Protein AF-0000000083134466 (afdb_homodimer)

Organism: Piscirickettsia salmonis (NCBI:txid1238)

Secondary structure (DSSP, 8-state):
-EEEE--S-SSSSHHHHHHHHHHHHHHTT--EEEEE--TT-HHHHHHHHHHH-TTSPP-EEEE--S--HHHHHHHHTT-SEEEEE--SS--HHHHHHHHH-SEEEEEE-SSHHHHTTHHHHHHHHHHHTTT-TT-EEEEEE-SB-SSSS-HHHHHHHHHHHHHHHTTSSTT-EE-S---B--HHHHHHHHTT--GGGSS-HHHHHHHHHHHHHHHHHHHHHHHHHHHHHHHH-/-EEEE--S-SSSSHHHHHHHHHHHHHHTT--EEEEE--TT-HHHHHHHHHHH-TTSPP-EEEE--S--HHHHHHHHTT-SEEEEE--SS--HHHHHHHHH-SEEEEEE-SSHHHHTTHHHHHHHHHHHTTT-TT-EEEEEE-SB-SSSS-HHHHHHHHHHHHHHHTTSSTT-EE-S---B--HHHHHHHHTT--GGGSS-HHHHHHHHHHHHHHHHHHHHHHHHHHHHHHHH-

Sequence (466 aa):
MIIVYGGRKGGVGKSSGAINFAAGLQEQGKDVLLFDADRTENSSSWNHIRNENKTLKRVNSVQGYGNILTQLADLSERYDDIVIDTAGKDSQEFRYALAVADIALIPFRCSMFDLKTLPQVSDIISTMRPTNPKLQCFCYISMATTNPIMKEVFQTSQRVEKLKRDGLIDELTFLDSIISDRVAFRNVLFEGKSIYENDDKKAIQEIEDIIHEILNLHRTALDKQGSQHAQEAMIIVYGGRKGGVGKSSGAINFAAGLQEQGKDVLLFDADRTENSSSWNHIRNENKTLKRVNSVQGYGNILTQLADLSERYDDIVIDTAGKDSQEFRYALAVADIALIPFRCSMFDLKTLPQVSDIISTMRPTNPKLQCFCYISMATTNPIMKEVFQTSQRVEKLKRDGLIDELTFLDSIISDRVAFRNVLFEGKSIYENDDKKAIQEIEDIIHEILNLHRTALDKQGSQHAQEA

Radius of gyration: 22.99 Å; Cα contacts (8 Å, |Δi|>4): 825; chains: 2; bounding box: 53×82×52 Å

pLDDT: mean 92.07, std 9.11, range [49.56, 98.69]

Structure (mmCIF, N/CA/C/O backbone):
data_AF-0000000083134466-model_v1
#
loop_
_entity.id
_entity.type
_entity.pdbx_description
1 polymer 'Cobyrinic acid ac-diamide synthase'
#
loop_
_atom_site.group_PDB
_atom_site.id
_atom_site.type_symbol
_atom_site.label_atom_id
_atom_site.label_alt_id
_atom_site.label_comp_id
_atom_site.label_asym_id
_atom_site.label_entity_id
_atom_site.label_seq_id
_atom_site.pdbx_PDB_ins_code
_atom_site.Cartn_x
_atom_site.Cartn_y
_atom_site.Cartn_z
_atom_site.occupancy
_atom_site.B_iso_or_equiv
_atom_site.auth_seq_id
_atom_site.auth_comp_id
_atom_site.auth_asym_id
_atom_site.auth_atom_id
_atom_site.pdbx_PDB_model_num
ATOM 1 N N . MET A 1 1 ? 3.48 -22.938 -16.406 1 95.31 1 MET A N 1
ATOM 2 C CA . MET A 1 1 ? 2.32 -22.219 -15.898 1 95.31 1 MET A CA 1
ATOM 3 C C . MET A 1 1 ? 2.613 -20.719 -15.789 1 95.31 1 MET A C 1
ATOM 5 O O . MET A 1 1 ? 3.752 -20.328 -15.539 1 95.31 1 MET A O 1
ATOM 9 N N . ILE A 1 2 ? 1.64 -19.859 -16.062 1 98 2 ILE A N 1
ATOM 10 C CA . ILE A 1 2 ? 1.765 -18.422 -15.93 1 98 2 ILE A CA 1
ATOM 11 C C . ILE A 1 2 ? 0.916 -17.922 -14.758 1 98 2 ILE A C 1
ATOM 13 O O . ILE A 1 2 ? -0.301 -18.125 -14.742 1 98 2 ILE A O 1
ATOM 17 N N . ILE A 1 3 ? 1.591 -17.266 -13.773 1 98.38 3 ILE A N 1
ATOM 18 C CA . ILE A 1 3 ? 0.95 -16.75 -12.57 1 98.38 3 ILE A CA 1
ATOM 19 C C . ILE A 1 3 ? 1.098 -15.234 -12.523 1 98.38 3 ILE A C 1
ATOM 21 O O . ILE A 1 3 ? 2.203 -14.703 -12.664 1 98.38 3 ILE A O 1
ATOM 25 N N . VAL A 1 4 ? 0.009 -14.539 -12.359 1 98.38 4 VAL A N 1
ATOM 26 C CA . VAL A 1 4 ? 0.097 -13.086 -12.273 1 98.38 4 VAL A CA 1
ATOM 27 C C . VAL A 1 4 ? -0.307 -12.625 -10.883 1 98.38 4 VAL A C 1
ATOM 29 O O . VAL A 1 4 ? -1.346 -13.031 -10.359 1 98.38 4 VAL A O 1
ATOM 32 N N . TYR A 1 5 ? 0.602 -11.875 -10.203 1 98.31 5 TYR A N 1
ATOM 33 C CA . TYR A 1 5 ? 0.251 -11.117 -9.008 1 98.31 5 TYR A CA 1
ATOM 34 C C . TYR A 1 5 ? -0.357 -9.766 -9.375 1 98.31 5 TYR A C 1
ATOM 36 O O . TYR A 1 5 ? 0.291 -8.945 -10.023 1 98.31 5 TYR A O 1
ATOM 44 N N . GLY A 1 6 ? -1.567 -9.594 -8.984 1 96.56 6 GLY A N 1
ATOM 45 C CA . GLY A 1 6 ? -2.227 -8.352 -9.344 1 96.56 6 GLY A CA 1
ATOM 46 C C . GLY A 1 6 ? -3.256 -7.902 -8.328 1 96.56 6 GLY A C 1
ATOM 47 O O . GLY A 1 6 ? -3.275 -8.398 -7.199 1 96.56 6 GLY A O 1
ATOM 48 N N . GLY A 1 7 ? -4.016 -6.832 -8.742 1 93.94 7 GLY A N 1
ATOM 49 C CA . GLY A 1 7 ? -5.043 -6.23 -7.906 1 93.94 7 GLY A CA 1
ATOM 50 C C . GLY A 1 7 ? -5.242 -4.75 -8.18 1 93.94 7 GLY A C 1
ATOM 51 O O . GLY A 1 7 ? -4.723 -4.219 -9.164 1 93.94 7 GLY A O 1
ATOM 52 N N . ARG A 1 8 ? -6.074 -4.156 -7.344 1 89.81 8 ARG A N 1
ATOM 53 C CA . ARG A 1 8 ? -6.438 -2.762 -7.562 1 89.81 8 ARG A CA 1
ATOM 54 C C . ARG A 1 8 ? -5.863 -1.868 -6.469 1 89.81 8 ARG A C 1
ATOM 56 O O . ARG A 1 8 ? -6.164 -0.673 -6.414 1 89.81 8 ARG A O 1
ATOM 63 N N . LYS A 1 9 ? -5.082 -2.449 -5.625 1 87.12 9 LYS A N 1
ATOM 64 C CA . LYS A 1 9 ? -4.531 -1.672 -4.52 1 87.12 9 LYS A CA 1
ATOM 65 C C . LYS A 1 9 ? -3.025 -1.881 -4.395 1 87.12 9 LYS A C 1
ATOM 67 O O . LYS A 1 9 ? -2.535 -3 -4.547 1 87.12 9 LYS A O 1
ATOM 72 N N . GLY A 1 10 ? -2.303 -0.706 -4.125 1 84.94 10 GLY A N 1
ATOM 73 C CA . GLY A 1 10 ? -0.871 -0.761 -3.881 1 84.94 10 GLY A CA 1
ATOM 74 C C . GLY A 1 10 ? -0.525 -1.05 -2.432 1 84.94 10 GLY A C 1
ATOM 75 O O . GLY A 1 10 ? -1.37 -0.906 -1.546 1 84.94 10 GLY A O 1
ATOM 76 N N . GLY A 1 11 ? 0.683 -1.545 -2.229 1 87.56 11 GLY A N 1
ATOM 77 C CA . GLY A 1 11 ? 1.208 -1.692 -0.881 1 87.56 11 GLY A CA 1
ATOM 78 C C . GLY A 1 11 ? 0.635 -2.889 -0.146 1 87.56 11 GLY A C 1
ATOM 79 O O . GLY A 1 11 ? 0.626 -2.922 1.086 1 87.56 11 GLY A O 1
ATOM 80 N N . VAL A 1 12 ? 0.203 -3.869 -0.9 1 91.5 12 VAL A N 1
ATOM 81 C CA . VAL A 1 12 ? -0.459 -4.996 -0.251 1 91.5 12 VAL A CA 1
ATOM 82 C C . VAL A 1 12 ? 0.439 -6.23 -0.313 1 91.5 12 VAL A C 1
ATOM 84 O O . VAL A 1 12 ? 0.01 -7.336 0.026 1 91.5 12 VAL A O 1
ATOM 87 N N . GLY A 1 13 ? 1.611 -6.137 -0.887 1 92.75 13 GLY A N 1
ATOM 88 C CA . GLY A 1 13 ? 2.562 -7.238 -0.871 1 92.75 13 GLY A CA 1
ATOM 89 C C . GLY A 1 13 ? 2.648 -7.973 -2.195 1 92.75 13 GLY A C 1
ATOM 90 O O . GLY A 1 13 ? 3.061 -9.133 -2.242 1 92.75 13 GLY A O 1
ATOM 91 N N . LYS A 1 14 ? 2.242 -7.383 -3.268 1 95.06 14 LYS A N 1
ATOM 92 C CA . LYS A 1 14 ? 2.279 -8.023 -4.578 1 95.06 14 LYS A CA 1
ATOM 93 C C . LYS A 1 14 ? 3.709 -8.367 -4.98 1 95.06 14 LYS A C 1
ATOM 95 O O . LYS A 1 14 ? 4 -9.516 -5.328 1 95.06 14 LYS A O 1
ATOM 100 N N . SER A 1 15 ? 4.633 -7.336 -4.941 1 95.62 15 SER A N 1
ATOM 101 C CA . SER A 1 15 ? 6.012 -7.562 -5.355 1 95.62 15 SER A CA 1
ATOM 102 C C . SER A 1 15 ? 6.711 -8.562 -4.434 1 95.62 15 SER A C 1
ATOM 104 O O . SER A 1 15 ? 7.387 -9.477 -4.902 1 95.62 15 SER A O 1
ATOM 106 N N . SER A 1 16 ? 6.508 -8.359 -3.111 1 95.25 16 SER A N 1
ATOM 107 C CA . SER A 1 16 ? 7.078 -9.297 -2.154 1 95.25 16 SER A CA 1
ATOM 108 C C . SER A 1 16 ? 6.555 -10.711 -2.389 1 95.25 16 SER A C 1
ATOM 110 O O . SER A 1 16 ? 7.32 -11.68 -2.346 1 95.25 16 SER A O 1
ATOM 112 N N . GLY A 1 17 ? 5.254 -10.797 -2.627 1 97 17 GLY A N 1
ATOM 113 C CA . GLY A 1 17 ? 4.641 -12.086 -2.904 1 97 17 GLY A CA 1
ATOM 114 C C . GLY A 1 17 ? 5.164 -12.742 -4.168 1 97 17 GLY A C 1
ATOM 115 O O . GLY A 1 17 ? 5.484 -13.93 -4.172 1 97 17 GLY A O 1
ATOM 116 N N . ALA A 1 18 ? 5.266 -11.961 -5.23 1 98.06 18 ALA A N 1
ATOM 117 C CA . ALA A 1 18 ? 5.746 -12.484 -6.508 1 98.06 18 ALA A CA 1
ATOM 118 C C . ALA A 1 18 ? 7.168 -13.023 -6.379 1 98.06 18 ALA A C 1
ATOM 120 O O . ALA A 1 18 ? 7.469 -14.117 -6.859 1 98.06 18 ALA A O 1
ATOM 121 N N . ILE A 1 19 ? 8.031 -12.281 -5.703 1 97.69 19 ILE A N 1
ATOM 122 C CA . ILE A 1 19 ? 9.43 -12.633 -5.523 1 97.69 19 ILE A CA 1
ATOM 123 C C . ILE A 1 19 ? 9.539 -13.938 -4.734 1 97.69 19 ILE A C 1
ATOM 125 O O . ILE A 1 19 ? 10.211 -14.875 -5.16 1 97.69 19 ILE A O 1
ATOM 129 N N . ASN A 1 20 ? 8.867 -14.008 -3.623 1 97.62 20 ASN A N 1
ATOM 130 C CA . ASN A 1 20 ? 8.984 -15.172 -2.752 1 97.62 20 ASN A CA 1
ATOM 131 C C . ASN A 1 20 ? 8.273 -16.391 -3.346 1 97.62 20 ASN A C 1
ATOM 133 O O . ASN A 1 20 ? 8.719 -17.531 -3.15 1 97.62 20 ASN A O 1
ATOM 137 N N . PHE A 1 21 ? 7.172 -16.141 -4.043 1 97.75 21 PHE A N 1
ATOM 138 C CA . PHE A 1 21 ? 6.496 -17.219 -4.754 1 97.75 21 PHE A CA 1
ATOM 139 C C . PHE A 1 21 ? 7.41 -17.828 -5.809 1 97.75 21 PHE A C 1
ATOM 141 O O . PHE A 1 21 ? 7.543 -19.047 -5.891 1 97.75 21 PHE A O 1
ATOM 148 N N . ALA A 1 22 ? 8.039 -16.969 -6.637 1 97.75 22 ALA A N 1
ATOM 149 C CA . ALA A 1 22 ? 8.977 -17.438 -7.652 1 97.75 22 ALA A CA 1
ATOM 150 C C . ALA A 1 22 ? 10.125 -18.219 -7.02 1 97.75 22 ALA A C 1
ATOM 152 O O . ALA A 1 22 ? 10.516 -19.281 -7.523 1 97.75 22 ALA A O 1
ATOM 153 N N . ALA A 1 23 ? 10.633 -17.703 -5.949 1 97 23 ALA A N 1
ATOM 154 C CA . ALA A 1 23 ? 11.695 -18.391 -5.234 1 97 23 ALA A CA 1
ATOM 155 C C . ALA A 1 23 ? 11.227 -19.766 -4.742 1 97 23 ALA A C 1
ATOM 157 O O . ALA A 1 23 ? 11.977 -20.734 -4.789 1 97 23 ALA A O 1
ATOM 158 N N . GLY A 1 24 ? 9.992 -19.812 -4.191 1 96.81 24 GLY A N 1
ATOM 159 C CA . GLY A 1 24 ? 9.438 -21.078 -3.736 1 96.81 24 GLY A CA 1
ATOM 160 C C . GLY A 1 24 ? 9.336 -22.109 -4.84 1 96.81 24 GLY A C 1
ATOM 161 O O . GLY A 1 24 ? 9.664 -23.281 -4.629 1 96.81 24 GLY A O 1
ATOM 162 N N . LEU A 1 25 ? 8.891 -21.703 -6.012 1 96.88 25 LEU A N 1
ATOM 163 C CA . LEU A 1 25 ? 8.828 -22.609 -7.156 1 96.88 25 LEU A CA 1
ATOM 164 C C . LEU A 1 25 ? 10.227 -23.078 -7.555 1 96.88 25 LEU A C 1
ATOM 166 O O . LEU A 1 25 ? 10.422 -24.25 -7.895 1 96.88 25 LEU A O 1
ATOM 170 N N . GLN A 1 26 ? 11.148 -22.141 -7.531 1 96.12 26 GLN A N 1
ATOM 171 C CA . GLN A 1 26 ? 12.531 -22.5 -7.84 1 96.12 26 GLN A CA 1
ATOM 172 C C . GLN A 1 26 ? 13.055 -23.547 -6.863 1 96.12 26 GLN A C 1
ATOM 174 O O . GLN A 1 26 ? 13.805 -24.438 -7.254 1 96.12 26 GLN A O 1
ATOM 179 N N . GLU A 1 27 ? 12.734 -23.359 -5.594 1 94.56 27 GLU A N 1
ATOM 180 C CA . GLU A 1 27 ? 13.148 -24.312 -4.57 1 94.56 27 GLU A CA 1
ATOM 181 C C . GLU A 1 27 ? 12.617 -25.703 -4.871 1 94.56 27 GLU A C 1
ATOM 183 O O . GLU A 1 27 ? 13.203 -26.703 -4.434 1 94.56 27 GLU A O 1
ATOM 188 N N . GLN A 1 28 ? 11.57 -25.781 -5.617 1 95.12 28 GLN A N 1
ATOM 189 C CA . GLN A 1 28 ? 10.977 -27.062 -6.008 1 95.12 28 GLN A CA 1
ATOM 190 C C . GLN A 1 28 ? 11.633 -27.609 -7.273 1 95.12 28 GLN A C 1
ATOM 192 O O . GLN A 1 28 ? 11.172 -28.609 -7.836 1 95.12 28 GLN A O 1
ATOM 197 N N . GLY A 1 29 ? 12.586 -26.953 -7.832 1 95.19 29 GLY A N 1
ATOM 198 C CA . GLY A 1 29 ? 13.359 -27.438 -8.969 1 95.19 29 GLY A CA 1
ATOM 199 C C . GLY A 1 29 ? 12.828 -26.938 -10.305 1 95.19 29 GLY A C 1
ATOM 200 O O . GLY A 1 29 ? 13.266 -27.422 -11.352 1 95.19 29 GLY A O 1
ATOM 201 N N . LYS A 1 30 ? 11.969 -25.984 -10.266 1 96 30 LYS A N 1
ATOM 202 C CA . LYS A 1 30 ? 11.375 -25.484 -11.5 1 96 30 LYS A CA 1
ATOM 203 C C . LYS A 1 30 ? 12.234 -24.359 -12.094 1 96 30 LYS A C 1
ATOM 205 O O . LYS A 1 30 ? 12.875 -23.609 -11.359 1 96 30 LYS A O 1
ATOM 210 N N . ASP A 1 31 ? 12.266 -24.328 -13.422 1 97.44 31 ASP A N 1
ATOM 211 C CA . ASP A 1 31 ? 12.828 -23.172 -14.117 1 97.44 31 ASP A CA 1
ATOM 212 C C . ASP A 1 31 ? 11.82 -22.031 -14.18 1 97.44 31 ASP A C 1
ATOM 214 O O . ASP A 1 31 ? 10.859 -22.078 -14.945 1 97.44 31 ASP A O 1
ATOM 218 N N . VAL A 1 32 ? 12.141 -21 -13.336 1 97.94 32 VAL A N 1
ATOM 219 C CA . VAL A 1 32 ? 11.133 -19.969 -13.125 1 97.94 32 VAL A CA 1
ATOM 220 C C . VAL A 1 32 ? 11.648 -18.625 -13.656 1 97.94 32 VAL A C 1
ATOM 222 O O . VAL A 1 32 ? 12.828 -18.297 -13.5 1 97.94 32 VAL A O 1
ATOM 225 N N . LEU A 1 33 ? 10.742 -17.859 -14.297 1 98.44 33 LEU A N 1
ATOM 226 C CA . LEU A 1 33 ? 11.016 -16.5 -14.711 1 98.44 33 LEU A CA 1
ATOM 227 C C . LEU A 1 33 ? 10.172 -15.508 -13.922 1 98.44 33 LEU A C 1
ATOM 229 O O . LEU A 1 33 ? 8.953 -15.656 -13.836 1 98.44 33 LEU A O 1
ATOM 233 N N . LEU A 1 34 ? 10.828 -14.57 -13.273 1 98.25 34 LEU A N 1
ATOM 234 C CA . LEU A 1 34 ? 10.141 -13.438 -12.664 1 98.25 34 LEU A CA 1
ATOM 235 C C . LEU A 1 34 ? 9.984 -12.297 -13.672 1 98.25 34 LEU A C 1
ATOM 237 O O . LEU A 1 34 ? 10.977 -11.734 -14.141 1 98.25 34 LEU A O 1
ATOM 241 N N . PHE A 1 35 ? 8.742 -11.953 -14.039 1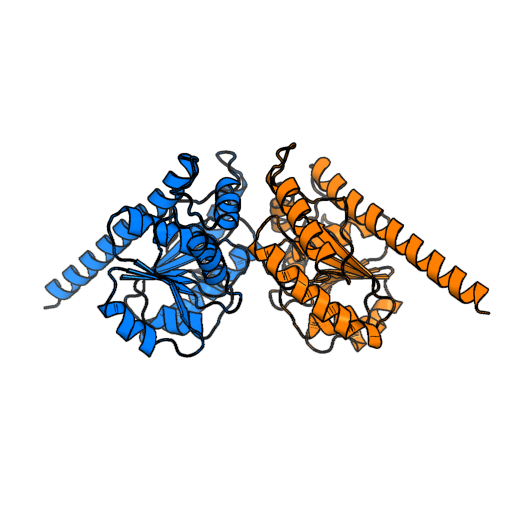 98.5 35 PHE A N 1
ATOM 242 C CA . PHE A 1 35 ? 8.43 -10.922 -15.023 1 98.5 35 PHE A CA 1
ATOM 243 C C . PHE A 1 35 ? 7.906 -9.664 -14.352 1 98.5 35 PHE A C 1
ATOM 245 O O . PHE A 1 35 ? 6.797 -9.656 -13.812 1 98.5 35 PHE A O 1
ATOM 252 N N . ASP A 1 36 ? 8.695 -8.625 -14.398 1 97.88 36 ASP A N 1
ATOM 253 C CA . ASP A 1 36 ? 8.328 -7.352 -13.789 1 97.88 36 ASP A CA 1
ATOM 254 C C . ASP A 1 36 ? 7.566 -6.469 -14.781 1 97.88 36 ASP A C 1
ATOM 256 O O . ASP A 1 36 ? 8.172 -5.855 -15.664 1 97.88 36 ASP A O 1
ATOM 260 N N . ALA A 1 37 ? 6.273 -6.355 -14.555 1 97.5 37 ALA A N 1
ATOM 261 C CA . ALA A 1 37 ? 5.422 -5.57 -15.445 1 97.5 37 ALA A CA 1
ATOM 262 C C . ALA A 1 37 ? 4.898 -4.324 -14.734 1 97.5 37 ALA A C 1
ATOM 264 O O . ALA A 1 37 ? 3.836 -3.803 -15.086 1 97.5 37 ALA A O 1
ATOM 265 N N . ASP A 1 38 ? 5.484 -3.932 -13.664 1 93.12 38 ASP A N 1
ATOM 266 C CA . ASP A 1 38 ? 5.172 -2.723 -12.914 1 93.12 38 ASP A CA 1
ATOM 267 C C . ASP A 1 38 ? 6.254 -1.663 -13.094 1 93.12 38 ASP A C 1
ATOM 269 O O . ASP A 1 38 ? 7.418 -1.895 -12.758 1 93.12 38 ASP A O 1
ATOM 273 N N . ARG A 1 39 ? 5.898 -0.498 -13.43 1 88.06 39 ARG A N 1
ATOM 274 C CA . ARG A 1 39 ? 6.848 0.562 -13.766 1 88.06 39 ARG A CA 1
ATOM 275 C C . ARG A 1 39 ? 7.555 1.075 -12.516 1 88.06 39 ARG A C 1
ATOM 277 O O . ARG A 1 39 ? 8.562 1.776 -12.609 1 88.06 39 ARG A O 1
ATOM 284 N N . THR A 1 40 ? 7.074 0.654 -11.398 1 85.94 40 THR A N 1
ATOM 285 C CA . THR A 1 40 ? 7.785 1.015 -10.172 1 85.94 40 THR A CA 1
ATOM 286 C C . THR A 1 40 ? 9.07 0.205 -10.039 1 85.94 40 THR A C 1
ATOM 288 O O . THR A 1 40 ? 9.953 0.556 -9.25 1 85.94 40 THR A O 1
ATOM 291 N N . GLU A 1 41 ? 9.203 -0.908 -10.719 1 90.75 41 GLU A N 1
ATOM 292 C CA . GLU A 1 41 ? 10.406 -1.711 -10.891 1 90.75 41 GLU A CA 1
ATOM 293 C C . GLU A 1 41 ? 10.883 -2.285 -9.562 1 90.75 41 GLU A C 1
ATOM 295 O O . GLU A 1 41 ? 12.094 -2.359 -9.305 1 90.75 41 GLU A O 1
ATOM 300 N N . ASN A 1 42 ? 9.93 -2.646 -8.742 1 91.75 42 ASN A N 1
ATOM 301 C CA . ASN A 1 42 ? 10.289 -3.227 -7.453 1 91.75 42 ASN A CA 1
ATOM 302 C C . ASN A 1 42 ? 11.008 -4.562 -7.621 1 91.75 42 ASN A C 1
ATOM 304 O O . ASN A 1 42 ? 12.102 -4.758 -7.086 1 91.75 42 ASN A O 1
ATOM 308 N N . SER A 1 43 ? 10.445 -5.434 -8.406 1 95.12 43 SER A N 1
ATOM 309 C CA . SER A 1 43 ? 11.023 -6.758 -8.602 1 95.12 43 SER A CA 1
ATOM 310 C C . SER A 1 43 ? 12.359 -6.672 -9.328 1 95.12 43 SER A C 1
ATOM 312 O O . SER A 1 43 ? 13.297 -7.414 -9.016 1 95.12 43 SER A O 1
ATOM 314 N N . SER A 1 44 ? 12.406 -5.73 -10.25 1 93.75 44 SER A N 1
ATOM 315 C CA . SER A 1 44 ? 13.656 -5.547 -10.984 1 93.75 44 SER A CA 1
ATOM 316 C C . SER A 1 44 ? 14.758 -5.012 -10.078 1 93.75 44 SER A C 1
ATOM 318 O O . SER A 1 44 ? 15.906 -5.438 -10.172 1 93.75 44 SER A O 1
ATOM 320 N N . SER A 1 45 ? 14.391 -4.078 -9.25 1 92.75 45 SER A N 1
ATOM 321 C CA . SER A 1 45 ? 15.359 -3.527 -8.305 1 92.75 45 SER A CA 1
ATOM 322 C C . SER A 1 45 ? 15.859 -4.598 -7.344 1 92.75 45 SER A C 1
ATOM 324 O O . SER A 1 45 ? 17.062 -4.652 -7.039 1 92.75 45 SER A O 1
ATOM 326 N N . TRP A 1 46 ? 14.961 -5.355 -6.852 1 95 46 TRP A N 1
ATOM 327 C CA . TRP A 1 46 ? 15.32 -6.488 -6.004 1 95 46 TRP A CA 1
ATOM 328 C C . TRP A 1 46 ? 16.312 -7.402 -6.707 1 95 46 TRP A C 1
ATOM 330 O O . TRP A 1 46 ? 17.328 -7.789 -6.125 1 95 46 TRP A O 1
ATOM 340 N N . ASN A 1 47 ? 16.047 -7.711 -7.922 1 95.69 47 ASN A N 1
ATOM 341 C CA . ASN A 1 47 ? 16.906 -8.609 -8.688 1 95.69 47 ASN A CA 1
ATOM 342 C C . ASN A 1 47 ? 18.281 -7.996 -8.922 1 95.69 47 ASN A C 1
ATOM 344 O O . ASN A 1 47 ? 19.297 -8.703 -8.953 1 95.69 47 ASN A O 1
ATOM 348 N N . HIS A 1 48 ? 18.297 -6.727 -9.102 1 93.69 48 HIS A N 1
ATOM 349 C CA . HIS A 1 48 ? 19.562 -6.035 -9.266 1 93.69 48 HIS A CA 1
ATOM 350 C C . HIS A 1 48 ? 20.438 -6.191 -8.023 1 93.69 48 HIS A C 1
ATOM 352 O O . HIS A 1 48 ? 21.625 -6.496 -8.133 1 93.69 48 HIS A O 1
ATOM 358 N N . ILE A 1 49 ? 19.844 -6.012 -6.887 1 93.38 49 ILE A N 1
ATOM 359 C CA . ILE A 1 49 ? 20.562 -6.188 -5.629 1 93.38 49 ILE A CA 1
ATOM 360 C C . ILE A 1 49 ? 21.062 -7.629 -5.516 1 93.38 49 ILE A C 1
ATOM 362 O O . ILE A 1 49 ? 22.203 -7.871 -5.137 1 93.38 49 ILE A O 1
ATOM 366 N N . ARG A 1 50 ? 20.203 -8.531 -5.859 1 95.38 50 ARG A N 1
ATOM 367 C CA . ARG A 1 50 ? 20.547 -9.945 -5.797 1 95.38 50 ARG A CA 1
ATOM 368 C C . ARG A 1 50 ? 21.766 -10.25 -6.668 1 95.38 50 ARG A C 1
ATOM 370 O O . ARG A 1 50 ? 22.672 -10.953 -6.238 1 95.38 50 ARG A O 1
ATOM 377 N N . ASN A 1 51 ? 21.75 -9.688 -7.84 1 94.81 51 ASN A N 1
ATOM 378 C CA . ASN A 1 51 ? 22.797 -9.984 -8.812 1 94.81 51 ASN A CA 1
ATOM 379 C C . ASN A 1 51 ? 24.141 -9.43 -8.367 1 94.81 51 ASN A C 1
ATOM 381 O O . ASN A 1 51 ? 25.188 -9.844 -8.867 1 94.81 51 ASN A O 1
ATOM 385 N N . GLU A 1 52 ? 24.094 -8.492 -7.477 1 94.12 52 GLU A N 1
ATOM 386 C CA . GLU A 1 52 ? 25.328 -7.941 -6.934 1 94.12 52 GLU A CA 1
ATOM 387 C C . GLU A 1 52 ? 25.953 -8.883 -5.902 1 94.12 52 GLU A C 1
ATOM 389 O O . GLU A 1 52 ? 27.141 -8.781 -5.598 1 94.12 52 GLU A O 1
ATOM 394 N N . ASN A 1 53 ? 25.141 -9.688 -5.363 1 92.38 53 ASN A N 1
ATOM 395 C CA . ASN A 1 53 ? 25.609 -10.68 -4.406 1 92.38 53 ASN A CA 1
ATOM 396 C C . ASN A 1 53 ? 25.891 -12.023 -5.086 1 92.38 53 ASN A C 1
ATOM 398 O O . ASN A 1 53 ? 24.984 -12.844 -5.215 1 92.38 53 ASN A O 1
ATOM 402 N N . LYS A 1 54 ? 27.078 -12.391 -5.305 1 90.5 54 LYS A N 1
ATOM 403 C CA . LYS A 1 54 ? 27.484 -13.539 -6.117 1 90.5 54 LYS A CA 1
ATOM 404 C C . LYS A 1 54 ? 27.25 -14.844 -5.371 1 90.5 54 LYS A C 1
ATOM 406 O O . LYS A 1 54 ? 27.297 -15.922 -5.965 1 90.5 54 LYS A O 1
ATOM 411 N N . THR A 1 55 ? 26.922 -14.742 -4.117 1 92.25 55 THR A N 1
ATOM 412 C CA . THR A 1 55 ? 26.703 -15.953 -3.34 1 92.25 55 THR A CA 1
ATOM 413 C C . THR A 1 55 ? 25.266 -16.438 -3.494 1 92.25 55 THR A C 1
ATOM 415 O O . THR A 1 55 ? 24.953 -17.578 -3.139 1 92.25 55 THR A O 1
ATOM 418 N N . LEU A 1 56 ? 24.438 -15.625 -4.043 1 93.06 56 LEU A N 1
ATOM 419 C CA . LEU A 1 56 ? 23.031 -15.977 -4.191 1 93.06 56 LEU A CA 1
ATOM 420 C C . LEU A 1 56 ? 22.766 -16.562 -5.574 1 93.06 56 LEU A C 1
ATOM 422 O O . LEU A 1 56 ? 23.328 -16.109 -6.57 1 93.06 56 LEU A O 1
ATOM 426 N N . LYS A 1 57 ? 21.938 -17.578 -5.566 1 91.75 57 LYS A N 1
ATOM 427 C CA . LYS A 1 57 ? 21.531 -18.172 -6.836 1 91.75 57 LYS A CA 1
ATOM 428 C C . LYS A 1 57 ? 20.781 -17.156 -7.699 1 91.75 57 LYS A C 1
ATOM 430 O O . LYS A 1 57 ? 19.953 -16.391 -7.191 1 91.75 57 LYS A O 1
ATOM 435 N N . ARG A 1 58 ? 21.031 -17.172 -8.945 1 90.62 58 ARG A N 1
ATOM 436 C CA . ARG A 1 58 ? 20.406 -16.234 -9.867 1 90.62 58 ARG A CA 1
ATOM 437 C C . ARG A 1 58 ? 18.922 -16.562 -10.031 1 90.62 58 ARG A C 1
ATOM 439 O O . ARG A 1 58 ? 18.531 -17.719 -10.078 1 90.62 58 ARG A O 1
ATOM 446 N N . VAL A 1 59 ? 18.156 -15.57 -10.094 1 91.88 59 VAL A N 1
ATOM 447 C CA . VAL A 1 59 ? 16.75 -15.664 -10.461 1 91.88 59 VAL A CA 1
ATOM 448 C C . VAL A 1 59 ? 16.516 -14.977 -11.812 1 91.88 59 VAL A C 1
ATOM 450 O O . VAL A 1 59 ? 16.812 -13.797 -11.969 1 91.88 59 VAL A O 1
ATOM 453 N N . ASN A 1 60 ? 16.078 -15.766 -12.773 1 94.62 60 ASN A N 1
ATOM 454 C CA . ASN A 1 60 ? 15.781 -15.18 -14.078 1 94.62 60 ASN A CA 1
ATOM 455 C C . ASN A 1 60 ? 14.68 -14.133 -13.984 1 94.62 60 ASN A C 1
ATOM 457 O O . ASN A 1 60 ? 13.609 -14.398 -13.43 1 94.62 60 ASN A O 1
ATOM 461 N N . SER A 1 61 ? 15.008 -12.953 -14.383 1 95.94 61 SER A N 1
ATOM 462 C CA . SER A 1 61 ? 14.031 -11.867 -14.312 1 95.94 61 SER A CA 1
ATOM 463 C C . SER A 1 61 ? 14.109 -10.977 -15.547 1 95.94 61 SER A C 1
ATOM 465 O O . SER A 1 61 ? 15.188 -10.75 -16.094 1 95.94 61 SER A O 1
ATOM 467 N N . VAL A 1 62 ? 12.953 -10.523 -16.031 1 95.5 62 VAL A N 1
ATOM 468 C CA . VAL A 1 62 ? 12.883 -9.57 -17.141 1 95.5 62 VAL A CA 1
ATOM 469 C C . VAL A 1 62 ? 11.828 -8.508 -16.844 1 95.5 62 VAL A C 1
ATOM 471 O O . VAL A 1 62 ? 10.953 -8.719 -16 1 95.5 62 VAL A O 1
ATOM 474 N N . GLN A 1 63 ? 12.023 -7.363 -17.469 1 95.81 63 GLN A N 1
ATOM 475 C CA . GLN A 1 63 ? 11.047 -6.285 -17.406 1 95.81 63 GLN A CA 1
ATOM 476 C C . GLN A 1 63 ? 10.289 -6.137 -18.719 1 95.81 63 GLN A C 1
ATOM 478 O O . GLN A 1 63 ? 10.859 -6.328 -19.797 1 95.81 63 GLN A O 1
ATOM 483 N N . GLY A 1 64 ? 9.039 -5.887 -18.609 1 94.75 64 GLY A N 1
ATOM 484 C CA . GLY A 1 64 ? 8.234 -5.621 -19.797 1 94.75 64 GLY A CA 1
ATOM 485 C C . GLY A 1 64 ? 7.043 -4.73 -19.531 1 94.75 64 GLY A C 1
ATOM 486 O O . GLY A 1 64 ? 6.367 -4.883 -18.5 1 94.75 64 GLY A O 1
ATOM 487 N N . TYR A 1 65 ? 6.762 -3.762 -20.422 1 93.81 65 TYR A N 1
ATOM 488 C CA . TYR A 1 65 ? 5.668 -2.811 -20.266 1 93.81 65 TYR A CA 1
ATOM 489 C C . TYR A 1 65 ? 4.836 -2.723 -21.547 1 93.81 65 TYR A C 1
ATOM 491 O O . TYR A 1 65 ? 5.293 -3.125 -22.625 1 93.81 65 TYR A O 1
ATOM 499 N N . GLY A 1 66 ? 3.629 -2.162 -21.453 1 93.31 66 GLY A N 1
ATOM 500 C CA . GLY A 1 66 ? 2.738 -2.057 -22.594 1 93.31 66 GLY A CA 1
ATOM 501 C C . GLY A 1 66 ? 2.139 -3.387 -23 1 93.31 66 GLY A C 1
ATOM 502 O O . GLY A 1 66 ? 1.577 -4.105 -22.172 1 93.31 66 GLY A O 1
ATOM 503 N N . ASN A 1 67 ? 2.156 -3.66 -24.297 1 94.19 67 ASN A N 1
ATOM 504 C CA . ASN A 1 67 ? 1.641 -4.934 -24.797 1 94.19 67 ASN A CA 1
ATOM 505 C C . ASN A 1 67 ? 2.656 -6.059 -24.609 1 94.19 67 ASN A C 1
ATOM 507 O O . ASN A 1 67 ? 3.561 -6.223 -25.422 1 94.19 67 ASN A O 1
ATOM 511 N N . ILE A 1 68 ? 2.461 -6.863 -23.578 1 96.25 68 ILE A N 1
ATOM 512 C CA . ILE A 1 68 ? 3.455 -7.859 -23.188 1 96.25 68 ILE A CA 1
ATOM 513 C C . ILE A 1 68 ? 3.037 -9.234 -23.703 1 96.25 68 ILE A C 1
ATOM 515 O O . ILE A 1 68 ? 3.652 -10.242 -23.359 1 96.25 68 ILE A O 1
ATOM 519 N N . LEU A 1 69 ? 2.029 -9.336 -24.578 1 96.31 69 LEU A N 1
ATOM 520 C CA . LEU A 1 69 ? 1.461 -10.617 -25 1 96.31 69 LEU A CA 1
ATOM 521 C C . LEU A 1 69 ? 2.473 -11.43 -25.797 1 96.31 69 LEU A C 1
ATOM 523 O O . LEU A 1 69 ? 2.678 -12.609 -25.531 1 96.31 69 LEU A O 1
ATOM 527 N N . THR A 1 70 ? 3.068 -10.758 -26.719 1 93.62 70 THR A N 1
ATOM 528 C CA . THR A 1 70 ? 4.023 -11.453 -27.578 1 93.62 70 THR A CA 1
ATOM 529 C C . THR A 1 70 ? 5.219 -11.945 -26.766 1 93.62 70 THR A C 1
ATOM 531 O O . THR A 1 70 ? 5.699 -13.062 -26.984 1 93.62 70 THR A O 1
ATOM 534 N N . GLN A 1 71 ? 5.672 -11.102 -25.922 1 95.44 71 GLN A N 1
ATOM 535 C CA . GLN A 1 71 ? 6.797 -11.469 -25.078 1 95.44 71 GLN A CA 1
ATOM 536 C C . GLN A 1 71 ? 6.453 -12.672 -24.203 1 95.44 71 GLN A C 1
ATOM 538 O O . GLN A 1 71 ? 7.254 -13.602 -24.062 1 95.44 71 GLN A O 1
ATOM 543 N N . LEU A 1 72 ? 5.297 -12.664 -23.609 1 97 72 LEU A N 1
ATOM 544 C CA . LEU A 1 72 ? 4.883 -13.734 -22.703 1 97 72 LEU A CA 1
ATOM 545 C C . LEU A 1 72 ? 4.695 -15.039 -23.469 1 97 72 LEU A C 1
ATOM 547 O O . LEU A 1 72 ? 4.988 -16.125 -22.953 1 97 72 LEU A O 1
ATOM 551 N N . ALA A 1 73 ? 4.203 -14.945 -24.703 1 94.94 73 ALA A N 1
ATOM 552 C CA . ALA A 1 73 ? 4.039 -16.141 -25.531 1 94.94 73 ALA A CA 1
ATOM 553 C C . ALA A 1 73 ? 5.383 -16.812 -25.797 1 94.94 73 ALA A C 1
ATOM 555 O O . ALA A 1 73 ? 5.512 -18.031 -25.641 1 94.94 73 ALA A O 1
ATOM 556 N N . ASP A 1 74 ? 6.344 -16.047 -26.125 1 95.25 74 ASP A N 1
ATOM 557 C CA . ASP A 1 74 ? 7.68 -16.562 -26.391 1 95.25 74 ASP A CA 1
ATOM 558 C C . ASP A 1 74 ? 8.305 -17.141 -25.125 1 95.25 74 ASP A C 1
ATOM 560 O O . ASP A 1 74 ? 8.852 -18.25 -25.141 1 95.25 74 ASP A O 1
ATOM 564 N N . LEU A 1 75 ? 8.227 -16.453 -24.031 1 96.75 75 LEU A N 1
ATOM 565 C CA . LEU A 1 75 ? 8.867 -16.844 -22.781 1 96.75 75 LEU A CA 1
ATOM 566 C C . LEU A 1 75 ? 8.211 -18.078 -22.188 1 96.75 75 LEU A C 1
ATOM 568 O O . LEU A 1 75 ? 8.875 -18.891 -21.547 1 96.75 75 LEU A O 1
ATOM 572 N N . SER A 1 76 ? 6.891 -18.219 -22.422 1 96.19 76 SER A N 1
ATOM 573 C CA . SER A 1 76 ? 6.156 -19.359 -21.859 1 96.19 76 SER A CA 1
ATOM 574 C C . SER A 1 76 ? 6.652 -20.672 -22.438 1 96.19 76 SER A C 1
ATOM 576 O O . SER A 1 76 ? 6.449 -21.734 -21.828 1 96.19 76 SER A O 1
ATOM 578 N N . GLU A 1 77 ? 7.359 -20.641 -23.516 1 96.12 77 GLU A N 1
ATOM 579 C CA . GLU A 1 77 ? 7.914 -21.844 -24.125 1 96.12 77 GLU A CA 1
ATOM 580 C C . GLU A 1 77 ? 9.297 -22.172 -23.562 1 96.12 77 GLU A C 1
ATOM 582 O O . GLU A 1 77 ? 9.82 -23.266 -23.766 1 96.12 77 GLU A O 1
ATOM 587 N N . ARG A 1 78 ? 9.797 -21.281 -22.812 1 96.38 78 ARG A N 1
ATOM 588 C CA . ARG A 1 78 ? 11.203 -21.406 -22.422 1 96.38 78 ARG A CA 1
ATOM 589 C C . ARG A 1 78 ? 11.336 -21.672 -20.938 1 96.38 78 ARG A C 1
ATOM 591 O O . ARG A 1 78 ? 12.383 -22.125 -20.469 1 96.38 78 ARG A O 1
ATOM 598 N N . TYR A 1 79 ? 10.359 -21.406 -20.156 1 97.88 79 TYR A N 1
ATOM 599 C CA . TYR A 1 79 ? 10.391 -21.594 -18.703 1 97.88 79 TYR A CA 1
ATOM 600 C C . TYR A 1 79 ? 9.266 -22.516 -18.25 1 97.88 79 TYR A C 1
ATOM 602 O O . TYR A 1 79 ? 8.219 -22.594 -18.891 1 97.88 79 TYR A O 1
ATOM 610 N N . ASP A 1 80 ? 9.539 -23.188 -17.109 1 97.44 80 ASP A N 1
ATOM 611 C CA . ASP A 1 80 ? 8.477 -23.984 -16.516 1 97.44 80 ASP A CA 1
ATOM 612 C C . ASP A 1 80 ? 7.336 -23.109 -16.016 1 97.44 80 ASP A C 1
ATOM 614 O O . ASP A 1 80 ? 6.164 -23.422 -16.203 1 97.44 80 ASP A O 1
ATOM 618 N N . ASP A 1 81 ? 7.711 -22.047 -15.336 1 98 81 ASP A N 1
ATOM 619 C CA . ASP A 1 81 ? 6.734 -21.141 -14.75 1 98 81 ASP A CA 1
ATOM 620 C C . ASP A 1 81 ? 7.156 -19.688 -14.961 1 98 81 ASP A C 1
ATOM 622 O O . ASP A 1 81 ? 8.344 -19.359 -14.898 1 98 81 ASP A O 1
ATOM 626 N N . ILE A 1 82 ? 6.188 -18.844 -15.219 1 98.62 82 ILE A N 1
ATOM 627 C CA . ILE A 1 82 ? 6.375 -17.391 -15.25 1 98.62 82 ILE A CA 1
ATOM 628 C C . ILE A 1 82 ? 5.527 -16.734 -14.164 1 98.62 82 ILE A C 1
ATOM 630 O O . ILE A 1 82 ? 4.32 -16.969 -14.086 1 98.62 82 ILE A O 1
ATOM 634 N N . VAL A 1 83 ? 6.184 -15.977 -13.289 1 98.69 83 VAL A N 1
ATOM 635 C CA . VAL A 1 83 ? 5.496 -15.18 -12.273 1 98.69 83 VAL A CA 1
ATOM 636 C C . VAL A 1 83 ? 5.535 -13.703 -12.656 1 98.69 83 VAL A C 1
ATOM 638 O O . VAL A 1 83 ? 6.609 -13.109 -12.742 1 98.69 83 VAL A O 1
ATOM 641 N N . ILE A 1 84 ? 4.355 -13.148 -12.875 1 98.69 84 ILE A N 1
ATOM 642 C CA . ILE A 1 84 ? 4.262 -11.781 -13.367 1 98.69 84 ILE A CA 1
ATOM 643 C C . ILE A 1 84 ? 3.859 -10.844 -12.227 1 98.69 84 ILE A C 1
ATOM 645 O O . ILE A 1 84 ? 2.842 -11.07 -11.562 1 98.69 84 ILE A O 1
ATOM 649 N N . ASP A 1 85 ? 4.68 -9.82 -11.961 1 97.94 85 ASP A N 1
ATOM 650 C CA . ASP A 1 85 ? 4.398 -8.773 -10.992 1 97.94 85 ASP A CA 1
ATOM 651 C C . ASP A 1 85 ? 3.805 -7.539 -11.672 1 97.94 85 ASP A C 1
ATOM 653 O O . ASP A 1 85 ? 4.465 -6.898 -12.5 1 97.94 85 ASP A O 1
ATOM 657 N N . THR A 1 86 ? 2.576 -7.18 -11.344 1 97 86 THR A N 1
ATOM 658 C CA . THR A 1 86 ? 1.91 -6.043 -11.969 1 97 86 THR A CA 1
ATOM 659 C C . THR A 1 86 ? 1.609 -4.957 -10.945 1 97 86 THR A C 1
ATOM 661 O O . THR A 1 86 ? 1.745 -5.176 -9.742 1 97 86 THR A O 1
ATOM 664 N N . ALA A 1 87 ? 1.202 -3.789 -11.391 1 91.5 87 ALA A N 1
ATOM 665 C CA . ALA A 1 87 ? 0.919 -2.641 -10.539 1 91.5 87 ALA A CA 1
ATOM 666 C C . ALA A 1 87 ? -0.386 -2.832 -9.773 1 91.5 87 ALA A C 1
ATOM 668 O O . ALA A 1 87 ? -1.228 -3.646 -10.164 1 91.5 87 ALA A O 1
ATOM 669 N N . GLY A 1 88 ? -0.497 -2.062 -8.656 1 88.75 88 GLY A N 1
ATOM 670 C CA . GLY A 1 88 ? -1.727 -2.086 -7.879 1 88.75 88 GLY A CA 1
ATOM 671 C C . GLY A 1 88 ? -2.826 -1.229 -8.477 1 88.75 88 GLY A C 1
ATOM 672 O O . GLY A 1 88 ? -3.383 -0.362 -7.805 1 88.75 88 GLY A O 1
ATOM 673 N N . LYS A 1 89 ? -3.139 -1.328 -9.688 1 87.5 89 LYS A N 1
ATOM 674 C CA . LYS A 1 89 ? -4.168 -0.622 -10.445 1 87.5 89 LYS A CA 1
ATOM 675 C C . LYS A 1 89 ? -4.613 -1.434 -11.656 1 87.5 89 LYS A C 1
ATOM 677 O O . LYS A 1 89 ? -4.016 -2.463 -11.977 1 87.5 89 LYS A O 1
ATOM 682 N N . ASP A 1 90 ? -5.734 -1.006 -12.281 1 91 90 ASP A N 1
ATOM 683 C CA . ASP A 1 90 ? -6.195 -1.607 -13.531 1 91 90 ASP A CA 1
ATOM 684 C C . ASP A 1 90 ? -5.348 -1.138 -14.711 1 91 90 ASP A C 1
ATOM 686 O O . ASP A 1 90 ? -5.809 -0.342 -15.539 1 91 90 ASP A O 1
ATOM 690 N N . SER A 1 91 ? -4.172 -1.72 -14.844 1 91.31 91 SER A N 1
ATOM 691 C CA . SER A 1 91 ? -3.24 -1.335 -15.898 1 91.31 91 SER A CA 1
ATOM 692 C C . SER A 1 91 ? -3.418 -2.207 -17.141 1 91.31 91 SER A C 1
ATOM 694 O O . SER A 1 91 ? -4.043 -3.268 -17.078 1 91.31 91 SER A O 1
ATOM 696 N N . GLN A 1 92 ? -2.9 -1.693 -18.25 1 93.62 92 GLN A N 1
ATOM 697 C CA . GLN A 1 92 ? -2.893 -2.508 -19.453 1 93.62 92 GLN A CA 1
ATOM 698 C C . GLN A 1 92 ? -2.088 -3.789 -19.25 1 93.62 92 GLN A C 1
ATOM 700 O O . GLN A 1 92 ? -2.479 -4.855 -19.734 1 93.62 92 GLN A O 1
ATOM 705 N N . GLU A 1 93 ? -0.948 -3.66 -18.594 1 95.62 93 GLU A N 1
ATOM 706 C CA . GLU A 1 93 ? -0.1 -4.82 -18.328 1 95.62 93 GLU A CA 1
ATOM 707 C C . GLU A 1 93 ? -0.85 -5.887 -17.531 1 95.62 93 GLU A C 1
ATOM 709 O O . GLU A 1 93 ? -0.728 -7.082 -17.828 1 95.62 93 GLU A O 1
ATOM 714 N N . PHE A 1 94 ? -1.671 -5.41 -16.547 1 96.44 94 PHE A N 1
ATOM 715 C CA . PHE A 1 94 ? -2.463 -6.336 -15.75 1 96.44 94 PHE A CA 1
ATOM 716 C C . PHE A 1 94 ? -3.471 -7.078 -16.625 1 96.44 94 PHE A C 1
ATOM 718 O O . PHE A 1 94 ? -3.582 -8.305 -16.547 1 96.44 94 PHE A O 1
ATOM 725 N N . ARG A 1 95 ? -4.074 -6.375 -17.469 1 96.5 95 ARG A N 1
ATOM 726 C CA . ARG A 1 95 ? -5.082 -6.973 -18.328 1 96.5 95 ARG A CA 1
ATOM 727 C C . ARG A 1 95 ? -4.445 -7.934 -19.328 1 96.5 95 ARG A C 1
ATOM 729 O O . ARG A 1 95 ? -4.977 -9.023 -19.578 1 96.5 95 ARG A O 1
ATOM 736 N N . TYR A 1 96 ? -3.34 -7.555 -19.938 1 96.94 96 TYR A N 1
ATOM 737 C CA . TYR A 1 96 ? -2.641 -8.453 -20.844 1 96.94 96 TYR A CA 1
ATOM 738 C C . TYR A 1 96 ? -2.18 -9.711 -20.125 1 96.94 96 TYR A C 1
ATOM 740 O O . TYR A 1 96 ? -2.264 -10.82 -20.656 1 96.94 96 TYR A O 1
ATOM 748 N N . ALA A 1 97 ? -1.677 -9.539 -18.891 1 97.81 97 ALA A N 1
ATOM 749 C CA . ALA A 1 97 ? -1.26 -10.695 -18.109 1 97.81 97 ALA A CA 1
ATOM 750 C C . ALA A 1 97 ? -2.434 -11.633 -17.844 1 97.81 97 ALA A C 1
ATOM 752 O O . ALA A 1 97 ? -2.309 -12.852 -17.984 1 97.81 97 ALA A O 1
ATOM 753 N N . LEU A 1 98 ? -3.576 -11.047 -17.484 1 98.06 98 LEU A N 1
ATOM 754 C CA . LEU A 1 98 ? -4.773 -11.836 -17.203 1 98.06 98 LEU A CA 1
ATOM 755 C C . LEU A 1 98 ? -5.211 -12.609 -18.438 1 98.06 98 LEU A C 1
ATOM 757 O O . LEU A 1 98 ? -5.75 -13.719 -18.328 1 98.06 98 LEU A O 1
ATOM 761 N N . ALA A 1 99 ? -4.969 -12.055 -19.578 1 97.62 99 ALA A N 1
ATOM 762 C CA . ALA A 1 99 ? -5.43 -12.648 -20.828 1 97.62 99 ALA A CA 1
ATOM 763 C C . ALA A 1 99 ? -4.73 -13.977 -21.094 1 97.62 99 ALA A C 1
ATOM 765 O O . ALA A 1 99 ? -5.27 -14.844 -21.797 1 97.62 99 ALA A O 1
ATOM 766 N N . VAL A 1 100 ? -3.553 -14.172 -20.5 1 97.31 100 VAL A N 1
ATOM 767 C CA . VAL A 1 100 ? -2.787 -15.359 -20.875 1 97.31 100 VAL A CA 1
ATOM 768 C C . VAL A 1 100 ? -2.447 -16.156 -19.625 1 97.31 100 VAL A C 1
ATOM 770 O O . VAL A 1 100 ? -1.907 -17.266 -19.719 1 97.31 100 VAL A O 1
ATOM 773 N N . ALA A 1 101 ? -2.775 -15.695 -18.438 1 98.06 101 ALA A N 1
ATOM 774 C CA . ALA A 1 101 ? -2.375 -16.344 -17.188 1 98.06 101 ALA A CA 1
ATOM 775 C C . ALA A 1 101 ? -3.211 -17.578 -16.922 1 98.06 101 ALA A C 1
ATOM 777 O O . ALA A 1 101 ? -4.379 -17.656 -17.312 1 98.06 101 ALA A O 1
ATOM 778 N N . ASP A 1 102 ? -2.57 -18.562 -16.281 1 97.44 102 ASP A N 1
ATOM 779 C CA . ASP A 1 102 ? -3.311 -19.688 -15.719 1 97.44 102 ASP A CA 1
ATOM 780 C C . ASP A 1 102 ? -3.953 -19.312 -14.391 1 97.44 102 ASP A C 1
ATOM 782 O O . ASP A 1 102 ? -5.082 -19.734 -14.102 1 97.44 102 ASP A O 1
ATOM 786 N N . ILE A 1 103 ? -3.244 -18.562 -13.617 1 98 103 ILE A N 1
ATOM 787 C CA . ILE A 1 103 ? -3.656 -18.219 -12.258 1 98 103 ILE A CA 1
ATOM 788 C C . ILE A 1 103 ? -3.408 -16.734 -12 1 98 103 ILE A C 1
ATOM 790 O O . ILE A 1 103 ? -2.369 -16.203 -12.391 1 98 103 ILE A O 1
ATOM 794 N N . ALA A 1 104 ? -4.363 -16.125 -11.43 1 98.25 104 ALA A N 1
ATOM 795 C CA . ALA A 1 104 ? -4.172 -14.797 -10.844 1 98.25 104 ALA A CA 1
ATOM 796 C C . ALA A 1 104 ? -4.219 -14.859 -9.32 1 98.25 104 ALA A C 1
ATOM 798 O O . ALA A 1 104 ? -5.117 -15.477 -8.742 1 98.25 104 ALA A O 1
ATOM 799 N N . LEU A 1 105 ? -3.205 -14.281 -8.719 1 98.31 105 LEU A N 1
ATOM 800 C CA . LEU A 1 105 ? -3.135 -14.188 -7.262 1 98.31 105 LEU A CA 1
ATOM 801 C C . LEU A 1 105 ? -3.314 -12.742 -6.797 1 98.31 105 LEU A C 1
ATOM 803 O O . LEU A 1 105 ? -2.531 -11.867 -7.168 1 98.31 105 LEU A O 1
ATOM 807 N N . ILE A 1 106 ? -4.328 -12.547 -5.957 1 98.25 106 ILE A N 1
ATOM 808 C CA . ILE A 1 106 ? -4.688 -11.211 -5.488 1 98.25 106 ILE A CA 1
ATOM 809 C C . ILE A 1 106 ? -4.52 -11.133 -3.973 1 98.25 106 ILE A C 1
ATOM 811 O O . ILE A 1 106 ? -5.434 -11.484 -3.223 1 98.25 106 ILE A O 1
ATOM 815 N N . PRO A 1 107 ? -3.414 -10.578 -3.539 1 97.75 107 PRO A N 1
ATOM 816 C CA . PRO A 1 107 ? -3.299 -10.32 -2.102 1 97.75 107 PRO A CA 1
ATOM 817 C C . PRO A 1 107 ? -4.113 -9.109 -1.652 1 97.75 107 PRO A C 1
ATOM 819 O O . PRO A 1 107 ? -4.262 -8.148 -2.408 1 97.75 107 PRO A O 1
ATOM 822 N N . PHE A 1 108 ? -4.668 -9.203 -0.445 1 96.06 108 PHE A N 1
ATOM 823 C CA . PHE A 1 108 ? -5.348 -8.062 0.157 1 96.06 108 PHE A CA 1
ATOM 824 C C . PHE A 1 108 ? -5.18 -8.07 1.671 1 96.06 108 PHE A C 1
ATOM 826 O O . PHE A 1 108 ? -5.035 -9.125 2.281 1 96.06 108 PHE A O 1
ATOM 833 N N . ARG A 1 109 ? -5.148 -6.887 2.264 1 92.69 109 ARG A N 1
ATOM 834 C CA . ARG A 1 109 ? -4.996 -6.754 3.709 1 92.69 109 ARG A CA 1
ATOM 835 C C . ARG A 1 109 ? -6.348 -6.801 4.41 1 92.69 109 ARG A C 1
ATOM 837 O O . ARG A 1 109 ? -7.391 -6.652 3.768 1 92.69 109 ARG A O 1
ATOM 844 N N . CYS A 1 110 ? -6.254 -7.059 5.746 1 89.75 110 CYS A N 1
ATOM 845 C CA . CYS A 1 110 ? -7.441 -6.934 6.586 1 89.75 110 CYS A CA 1
ATOM 846 C C . CYS A 1 110 ? -7.816 -5.473 6.793 1 89.75 110 CYS A C 1
ATOM 848 O O . CYS A 1 110 ? -7.668 -4.941 7.895 1 89.75 110 CYS A O 1
ATOM 850 N N . SER A 1 111 ? -8.305 -4.879 5.754 1 88.38 111 SER A N 1
ATOM 851 C CA . SER A 1 111 ? -8.633 -3.461 5.688 1 88.38 111 SER A CA 1
ATOM 852 C C . SER A 1 111 ? -9.906 -3.225 4.883 1 88.38 111 SER A C 1
ATOM 854 O O . SER A 1 111 ? -10.133 -3.877 3.861 1 88.38 111 SER A O 1
ATOM 856 N N . MET A 1 112 ? -10.703 -2.279 5.398 1 87.81 112 MET A N 1
ATOM 857 C CA . MET A 1 112 ? -11.922 -1.954 4.668 1 87.81 112 MET A CA 1
ATOM 858 C C . MET A 1 112 ? -11.602 -1.399 3.283 1 87.81 112 MET A C 1
ATOM 860 O O . MET A 1 112 ? -12.352 -1.611 2.33 1 87.81 112 MET A O 1
ATOM 864 N N . PHE A 1 113 ? -10.5 -0.712 3.26 1 89.06 113 PHE A N 1
ATOM 865 C CA . PHE A 1 113 ? -10.117 -0.091 2 1 89.06 113 PHE A CA 1
ATOM 866 C C . PHE A 1 113 ? -9.633 -1.141 1.005 1 89.06 113 PHE A C 1
ATOM 868 O O . PHE A 1 113 ? -9.781 -0.97 -0.206 1 89.06 113 PHE A O 1
ATOM 875 N N . ASP A 1 114 ? -9.016 -2.217 1.492 1 92.06 114 ASP A N 1
ATOM 876 C CA . ASP A 1 114 ? -8.648 -3.342 0.638 1 92.06 114 ASP A CA 1
ATOM 877 C C . ASP A 1 114 ? -9.883 -4.113 0.18 1 92.06 114 ASP A C 1
ATOM 879 O O . ASP A 1 114 ? -10 -4.465 -0.996 1 92.06 114 ASP A O 1
ATOM 883 N N . LEU A 1 115 ? -10.828 -4.312 1.065 1 92.94 115 LEU A N 1
ATOM 884 C CA . LEU A 1 115 ? -12.031 -5.098 0.787 1 92.94 115 LEU A CA 1
ATOM 885 C C . LEU A 1 115 ? -12.883 -4.426 -0.284 1 92.94 115 LEU A C 1
ATOM 887 O O . LEU A 1 115 ? -13.484 -5.102 -1.121 1 92.94 115 LEU A O 1
ATOM 891 N N . LYS A 1 116 ? -12.891 -3.188 -0.237 1 91.31 116 LYS A N 1
ATOM 892 C CA . LYS A 1 116 ? -13.727 -2.443 -1.175 1 91.31 116 LYS A CA 1
ATOM 893 C C . LYS A 1 116 ? -13.227 -2.607 -2.607 1 91.31 116 LYS A C 1
ATOM 895 O O . LYS A 1 116 ? -13.969 -2.352 -3.561 1 91.31 116 LYS A O 1
ATOM 900 N N . THR A 1 117 ? -12.008 -2.996 -2.775 1 94 117 THR A N 1
ATOM 901 C CA . THR A 1 117 ? -11.438 -3.113 -4.109 1 94 117 THR A CA 1
ATOM 902 C C . THR A 1 117 ? -11.773 -4.469 -4.727 1 94 117 THR A C 1
ATOM 904 O O . THR A 1 117 ? -11.656 -4.652 -5.941 1 94 117 THR A O 1
ATOM 907 N N . LEU A 1 118 ? -12.203 -5.461 -3.941 1 96.5 118 LEU A N 1
ATOM 908 C CA . LEU A 1 118 ? -12.359 -6.84 -4.391 1 96.5 118 LEU A CA 1
ATOM 909 C C . LEU A 1 118 ? -13.477 -6.941 -5.434 1 96.5 118 LEU A C 1
ATOM 911 O O . LEU A 1 118 ? -13.32 -7.625 -6.445 1 96.5 118 LEU A O 1
ATOM 915 N N . PRO A 1 119 ? -14.602 -6.223 -5.246 1 96.62 119 PRO A N 1
ATOM 916 C CA . PRO A 1 119 ? -15.625 -6.262 -6.297 1 96.62 119 PRO A CA 1
ATOM 917 C C . PRO A 1 119 ? -15.109 -5.723 -7.633 1 96.62 119 PRO A C 1
ATOM 919 O O . PRO A 1 119 ? -15.492 -6.227 -8.695 1 96.62 119 PRO A O 1
ATOM 922 N N . GLN A 1 120 ? -14.289 -4.738 -7.555 1 95.69 120 GLN A N 1
ATOM 923 C CA . GLN A 1 120 ? -13.727 -4.188 -8.781 1 95.69 120 GLN A CA 1
ATOM 924 C C . GLN A 1 120 ? -12.82 -5.203 -9.477 1 95.69 120 GLN A C 1
ATOM 926 O O . GLN A 1 120 ? -12.82 -5.309 -10.703 1 95.69 120 GLN A O 1
ATOM 931 N N . VAL A 1 121 ? -12.062 -5.918 -8.688 1 97 121 VAL A N 1
ATOM 932 C CA . VAL A 1 121 ? -11.203 -6.961 -9.242 1 97 121 VAL A CA 1
ATOM 933 C C . VAL A 1 121 ? -12.062 -8.055 -9.875 1 97 121 VAL A C 1
ATOM 935 O O . VAL A 1 121 ? -11.781 -8.516 -10.984 1 97 121 VAL A O 1
ATOM 938 N N . SER A 1 122 ? -13.078 -8.445 -9.18 1 97.88 122 SER A N 1
ATOM 939 C CA . SER A 1 122 ? -14.008 -9.445 -9.711 1 97.88 122 SER A CA 1
ATOM 940 C C . SER A 1 122 ? -14.586 -9 -11.047 1 97.88 122 SER A C 1
ATOM 942 O O . SER A 1 122 ? -14.703 -9.805 -11.977 1 97.88 122 SER A O 1
ATOM 944 N N . ASP A 1 123 ? -14.906 -7.723 -11.133 1 97.12 123 ASP A N 1
ATOM 945 C CA . ASP A 1 123 ? -15.438 -7.172 -12.375 1 97.12 123 ASP A CA 1
ATOM 946 C C . ASP A 1 123 ? -14.414 -7.285 -13.508 1 97.12 123 ASP A C 1
ATOM 948 O O . ASP A 1 123 ? -14.766 -7.645 -14.633 1 97.12 123 ASP A O 1
ATOM 952 N N . ILE A 1 124 ? -13.242 -6.941 -13.195 1 96.75 124 ILE A N 1
ATOM 953 C CA . ILE A 1 124 ? -12.18 -7.031 -14.188 1 96.75 124 ILE A CA 1
ATOM 954 C C . ILE A 1 124 ? -12.055 -8.469 -14.688 1 96.75 124 ILE A C 1
ATOM 956 O O . ILE A 1 124 ? -12.008 -8.711 -15.898 1 96.75 124 ILE A O 1
ATOM 960 N N . ILE A 1 125 ? -12 -9.414 -13.773 1 97.12 125 ILE A N 1
ATOM 961 C CA . ILE A 1 125 ? -11.859 -10.812 -14.141 1 97.12 125 ILE A CA 1
ATOM 962 C C . ILE A 1 125 ? -13.039 -11.25 -15 1 97.12 125 ILE A C 1
ATOM 964 O O . ILE A 1 125 ? -12.875 -11.992 -15.969 1 97.12 125 ILE A O 1
ATOM 968 N N . SER A 1 126 ? -14.203 -10.781 -14.625 1 97.06 126 SER A N 1
ATOM 969 C CA . SER A 1 126 ? -15.398 -11.125 -15.391 1 97.06 126 SER A CA 1
ATOM 970 C C . SER A 1 126 ? -15.266 -10.672 -16.844 1 97.06 126 SER A C 1
ATOM 972 O O . SER A 1 126 ? -15.664 -11.391 -17.766 1 97.06 126 SER A O 1
ATOM 974 N N . THR A 1 127 ? -14.727 -9.539 -17.031 1 96.19 127 THR A N 1
ATOM 975 C CA . THR A 1 1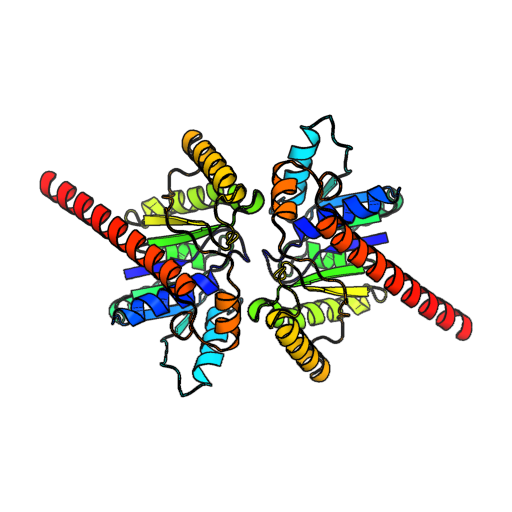27 ? -14.57 -9.008 -18.375 1 96.19 127 THR A CA 1
ATOM 976 C C . THR A 1 127 ? -13.531 -9.805 -19.156 1 96.19 127 THR A C 1
ATOM 978 O O . THR A 1 127 ? -13.508 -9.766 -20.391 1 96.19 127 THR A O 1
ATOM 981 N N . MET A 1 128 ? -12.641 -10.484 -18.438 1 96.31 128 MET A N 1
ATOM 982 C CA . MET A 1 128 ? -11.555 -11.219 -19.078 1 96.31 128 MET A CA 1
ATOM 983 C C . MET A 1 128 ? -12.008 -12.625 -19.469 1 96.31 128 MET A C 1
ATOM 985 O O . MET A 1 128 ? -11.32 -13.312 -20.234 1 96.31 128 MET A O 1
ATOM 989 N N . ARG A 1 129 ? -13.172 -13.078 -19.047 1 95.31 129 ARG A N 1
ATOM 990 C CA . ARG A 1 129 ? -13.633 -14.453 -19.203 1 95.31 129 ARG A CA 1
ATOM 991 C C . ARG A 1 129 ? -13.75 -14.828 -20.672 1 95.31 129 ARG A C 1
ATOM 993 O O . ARG A 1 129 ? -13.336 -15.914 -21.078 1 95.31 129 ARG A O 1
ATOM 1000 N N . PRO A 1 130 ? -14.234 -13.938 -21.516 1 96.31 130 PRO A N 1
ATOM 1001 C CA . PRO A 1 130 ? -14.305 -14.297 -22.938 1 96.31 130 PRO A CA 1
ATOM 1002 C C . PRO A 1 130 ? -12.93 -14.531 -23.562 1 96.31 130 PRO A C 1
ATOM 1004 O O . PRO A 1 130 ? -12.781 -15.391 -24.422 1 96.31 130 PRO A O 1
ATOM 1007 N N . THR A 1 131 ? -11.977 -13.836 -23.156 1 96.62 131 THR A N 1
ATOM 1008 C CA . THR A 1 131 ? -10.625 -13.922 -23.703 1 96.62 131 THR A CA 1
ATOM 1009 C C . THR A 1 131 ? -9.875 -15.094 -23.078 1 96.62 131 THR A C 1
ATOM 1011 O O . THR A 1 131 ? -9.102 -15.773 -23.766 1 96.62 131 THR A O 1
ATOM 1014 N N . ASN A 1 132 ? -10.078 -15.383 -21.812 1 97.38 132 ASN A N 1
ATOM 1015 C CA . ASN A 1 132 ? -9.383 -16.422 -21.062 1 97.38 132 ASN A CA 1
ATOM 1016 C C . ASN A 1 132 ? -10.32 -17.156 -20.125 1 97.38 132 ASN A C 1
ATOM 1018 O O . ASN A 1 132 ? -10.273 -16.953 -18.906 1 97.38 132 ASN A O 1
ATOM 1022 N N . PRO A 1 133 ? -11.023 -18.094 -20.656 1 95.19 133 PRO A N 1
ATOM 1023 C CA . PRO A 1 133 ? -12.031 -18.781 -19.844 1 95.19 133 PRO A CA 1
ATOM 1024 C C . PRO A 1 133 ? -11.406 -19.703 -18.797 1 95.19 133 PRO A C 1
ATOM 1026 O O . PRO A 1 133 ? -12.07 -20.094 -17.828 1 95.19 133 PRO A O 1
ATOM 1029 N N . LYS A 1 134 ? -10.211 -20.031 -18.906 1 94.19 134 LYS A N 1
ATOM 1030 C CA . LYS A 1 134 ? -9.586 -21 -18 1 94.19 134 LYS A CA 1
ATOM 1031 C C . LYS A 1 134 ? -8.938 -20.297 -16.812 1 94.19 134 LYS A C 1
ATOM 1033 O O . LYS A 1 134 ? -8.453 -20.969 -15.891 1 94.19 134 LYS A O 1
ATOM 1038 N N . LEU A 1 135 ? -8.898 -19.016 -16.797 1 96.88 135 LEU A N 1
ATOM 1039 C CA . LEU A 1 135 ? -8.227 -18.25 -15.758 1 96.88 135 LEU A CA 1
ATOM 1040 C C . LEU A 1 135 ? -8.82 -18.562 -14.383 1 96.88 135 LEU A C 1
ATOM 1042 O O . LEU A 1 135 ? -10.039 -18.547 -14.211 1 96.88 135 LEU A O 1
ATOM 1046 N N . GLN A 1 136 ? -7.977 -18.922 -13.453 1 97.31 136 GLN A N 1
ATOM 1047 C CA . GLN A 1 136 ? -8.375 -19.094 -12.062 1 97.31 136 GLN A CA 1
ATOM 1048 C C . GLN A 1 136 ? -7.852 -17.938 -11.203 1 97.31 136 GLN A C 1
ATOM 1050 O O . GLN A 1 136 ? -6.652 -17.641 -11.211 1 97.31 136 GLN A O 1
ATOM 1055 N N . CYS A 1 137 ? -8.742 -17.328 -10.453 1 97.88 137 CYS A N 1
ATOM 1056 C CA . CYS A 1 137 ? -8.344 -16.188 -9.648 1 97.88 137 CYS A CA 1
ATOM 1057 C C . CYS A 1 137 ? -8.477 -16.484 -8.156 1 97.88 137 CYS A C 1
ATOM 1059 O O . CYS A 1 137 ? -9.57 -16.812 -7.684 1 97.88 137 CYS A O 1
ATOM 1061 N N . PHE A 1 138 ? -7.383 -16.359 -7.449 1 98.12 138 PHE A N 1
ATOM 1062 C CA . PHE A 1 138 ? -7.336 -16.656 -6.02 1 98.12 138 PHE A CA 1
ATOM 1063 C C . PHE A 1 138 ? -6.984 -15.398 -5.223 1 98.12 138 PHE A C 1
ATOM 1065 O O . PHE A 1 138 ? -6.141 -14.602 -5.645 1 98.12 138 PHE A O 1
ATOM 1072 N N . CYS A 1 139 ? -7.617 -15.203 -4.121 1 97.88 139 CYS A N 1
ATOM 1073 C CA . CYS A 1 139 ? -7.324 -14.133 -3.178 1 97.88 139 CYS A CA 1
ATOM 1074 C C . CYS A 1 139 ? -6.801 -14.695 -1.86 1 97.88 139 CYS A C 1
ATOM 1076 O O . CYS A 1 139 ? -7.234 -15.758 -1.42 1 97.88 139 CYS A O 1
ATOM 1078 N N . TYR A 1 140 ? -5.875 -13.984 -1.283 1 97.06 140 TYR A N 1
ATOM 1079 C CA . TYR A 1 140 ? -5.418 -14.383 0.043 1 97.06 140 TYR A CA 1
ATOM 1080 C C . TYR A 1 140 ? -5.129 -13.164 0.911 1 97.06 140 TYR A C 1
ATOM 1082 O O . TYR A 1 140 ? -4.824 -12.086 0.395 1 97.06 140 TYR A O 1
ATOM 1090 N N . ILE A 1 141 ? -5.219 -13.352 2.211 1 95.5 141 ILE A N 1
ATOM 1091 C CA . ILE A 1 141 ? -4.93 -12.289 3.172 1 95.5 141 ILE A CA 1
ATOM 1092 C C . ILE A 1 141 ? -3.418 -12.125 3.316 1 95.5 141 ILE A C 1
ATOM 1094 O O . ILE A 1 141 ? -2.703 -13.094 3.574 1 95.5 141 ILE A O 1
ATOM 1098 N N . SER A 1 142 ? -2.988 -10.883 3.053 1 95.12 142 SER A N 1
ATOM 1099 C CA . SER A 1 142 ? -1.575 -10.555 3.205 1 95.12 142 SER A CA 1
ATOM 1100 C C . SER A 1 142 ? -1.352 -9.617 4.387 1 95.12 142 SER A C 1
ATOM 1102 O O . SER A 1 142 ? -2.287 -8.961 4.852 1 95.12 142 SER A O 1
ATOM 1104 N N . MET A 1 143 ? -0.131 -9.656 4.895 1 91.25 143 MET A N 1
ATOM 1105 C CA . MET A 1 143 ? 0.329 -8.742 5.938 1 91.25 143 MET A CA 1
ATOM 1106 C C . MET A 1 143 ? -0.612 -8.766 7.137 1 91.25 143 MET A C 1
ATOM 1108 O O . MET A 1 143 ? -0.974 -7.711 7.668 1 91.25 143 MET A O 1
ATOM 1112 N N . ALA A 1 144 ? -1.096 -9.945 7.469 1 89.06 144 ALA A N 1
ATOM 1113 C CA . ALA A 1 144 ? -1.934 -10.117 8.648 1 89.06 144 ALA A CA 1
ATOM 1114 C C . ALA A 1 144 ? -1.107 -10 9.93 1 89.06 144 ALA A C 1
ATOM 1116 O O . ALA A 1 144 ? 0.077 -10.344 9.945 1 89.06 144 ALA A O 1
ATOM 1117 N N . THR A 1 145 ? -1.712 -9.484 10.938 1 82.62 145 THR A N 1
ATOM 1118 C CA . THR A 1 145 ? -1.03 -9.445 12.227 1 82.62 145 THR A CA 1
ATOM 1119 C C . THR A 1 145 ? -0.692 -10.852 12.703 1 82.62 145 THR A C 1
ATOM 1121 O O . THR A 1 145 ? -1.435 -11.797 12.438 1 82.62 145 THR A O 1
ATOM 1124 N N . THR A 1 146 ? 0.563 -11.102 13.305 1 73.12 146 THR A N 1
ATOM 1125 C CA . THR A 1 146 ? 1.043 -12.422 13.695 1 73.12 146 THR A CA 1
ATOM 1126 C C . THR A 1 146 ? 0.313 -12.906 14.945 1 73.12 146 THR A C 1
ATOM 1128 O O . THR A 1 146 ? 0.383 -14.094 15.289 1 73.12 146 THR A O 1
ATOM 1131 N N . ASN A 1 147 ? -0.229 -12.117 15.625 1 62.47 147 ASN A N 1
ATOM 1132 C CA . ASN A 1 147 ? -0.877 -12.586 16.844 1 62.47 147 ASN A CA 1
ATOM 1133 C C . ASN A 1 147 ? -2.168 -13.344 16.531 1 62.47 147 ASN A C 1
ATOM 1135 O O . ASN A 1 147 ? -2.893 -12.984 15.602 1 62.47 147 ASN A O 1
ATOM 1139 N N . PRO A 1 148 ? -2.309 -14.625 16.969 1 49.56 148 PRO A N 1
ATOM 1140 C CA . PRO A 1 148 ? -3.303 -15.672 16.719 1 49.56 148 PRO A CA 1
ATOM 1141 C C . PRO A 1 148 ? -4.664 -15.109 16.312 1 49.56 148 PRO A C 1
ATOM 1143 O O . PRO A 1 148 ? -4.805 -13.898 16.125 1 49.56 148 PRO A O 1
ATOM 1146 N N . ILE A 1 149 ? -5.945 -15.758 16.812 1 51.5 149 ILE A N 1
ATOM 1147 C CA . ILE A 1 149 ? -7.352 -15.742 16.422 1 51.5 149 ILE A CA 1
ATOM 1148 C C . ILE A 1 149 ? -7.809 -14.305 16.203 1 51.5 149 ILE A C 1
ATOM 1150 O O . ILE A 1 149 ? -8.266 -13.633 17.141 1 51.5 149 ILE A O 1
ATOM 1154 N N . MET A 1 150 ? -6.992 -13.523 15.344 1 62.44 150 MET A N 1
ATOM 1155 C CA . MET A 1 150 ? -7.016 -12.062 15.422 1 62.44 150 MET A CA 1
ATOM 1156 C C . MET A 1 150 ? -8.352 -11.516 14.945 1 62.44 150 MET A C 1
ATOM 1158 O O . MET A 1 150 ? -8.945 -12.039 14 1 62.44 150 MET A O 1
ATOM 1162 N N . LYS A 1 151 ? -8.984 -10.914 15.68 1 72.38 151 LYS A N 1
ATOM 1163 C CA . LYS A 1 151 ? -10.227 -10.172 15.477 1 72.38 151 LYS A CA 1
ATOM 1164 C C . LYS A 1 151 ? -10.297 -9.578 14.07 1 72.38 151 LYS A C 1
ATOM 1166 O O . LYS A 1 151 ? -11.344 -9.617 13.43 1 72.38 151 LYS A O 1
ATOM 1171 N N . GLU A 1 152 ? -9.125 -9.383 13.523 1 77.44 152 GLU A N 1
ATOM 1172 C CA . GLU A 1 152 ? -9.141 -8.711 12.227 1 77.44 152 GLU A CA 1
ATOM 1173 C C . GLU A 1 152 ? -9.414 -9.695 11.094 1 77.44 152 GLU A C 1
ATOM 1175 O O . GLU A 1 152 ? -10.148 -9.383 10.156 1 77.44 152 GLU A O 1
ATOM 1180 N N . VAL A 1 153 ? -8.758 -10.852 11.25 1 81.62 153 VAL A N 1
ATOM 1181 C CA . VAL A 1 153 ? -8.961 -11.859 10.219 1 81.62 153 VAL A CA 1
ATOM 1182 C C . VAL A 1 153 ? -10.406 -12.336 10.234 1 81.62 153 VAL A C 1
ATOM 1184 O O . VAL A 1 153 ? -11.023 -12.516 9.188 1 81.62 153 VAL A O 1
ATOM 1187 N N . PHE A 1 154 ? -10.922 -12.461 11.414 1 82.5 154 PHE A N 1
ATOM 1188 C CA . PHE A 1 154 ? -12.305 -12.875 11.57 1 82.5 154 PHE A CA 1
ATOM 1189 C C . PHE A 1 154 ? -13.25 -11.852 10.938 1 82.5 154 PHE A C 1
ATOM 1191 O O . PHE A 1 154 ? -14.141 -12.211 10.172 1 82.5 154 PHE A O 1
ATOM 1198 N N . GLN A 1 155 ? -13.109 -10.609 11.242 1 82.56 155 GLN A N 1
ATOM 1199 C CA . GLN A 1 155 ? -13.953 -9.555 10.695 1 82.56 155 GLN A CA 1
ATOM 1200 C C . GLN A 1 155 ? -13.859 -9.516 9.172 1 82.56 155 GLN A C 1
ATOM 1202 O O . GLN A 1 155 ? -14.867 -9.336 8.484 1 82.56 155 GLN A O 1
ATOM 1207 N N . THR A 1 156 ? -12.641 -9.633 8.727 1 88.69 156 THR A N 1
ATOM 1208 C CA . THR A 1 156 ? -12.43 -9.641 7.285 1 88.69 156 THR A CA 1
ATOM 1209 C C . THR A 1 156 ? -13.164 -10.812 6.637 1 88.69 156 THR A C 1
ATOM 1211 O O . THR A 1 156 ? -13.812 -10.656 5.602 1 88.69 156 THR A O 1
ATOM 1214 N N . SER A 1 157 ? -13.078 -11.984 7.297 1 90.12 157 SER A N 1
ATOM 1215 C CA . SER A 1 157 ? -13.75 -13.172 6.773 1 90.12 157 SER A CA 1
ATOM 1216 C C . SER A 1 157 ? -15.266 -12.969 6.715 1 90.12 157 SER A C 1
ATOM 1218 O O . SER A 1 157 ? -15.914 -13.406 5.766 1 90.12 157 SER A O 1
ATOM 1220 N N . GLN A 1 158 ? -15.797 -12.32 7.66 1 90.44 158 GLN A N 1
ATOM 1221 C CA . GLN A 1 158 ? -17.234 -12.039 7.672 1 90.44 158 GLN A CA 1
ATOM 1222 C C . GLN A 1 158 ? -17.625 -11.109 6.527 1 90.44 158 GLN A C 1
ATOM 1224 O O . GLN A 1 158 ? -18.656 -11.297 5.891 1 90.44 158 GLN A O 1
ATOM 1229 N N . ARG A 1 159 ? -16.828 -10.203 6.316 1 90.06 159 ARG A N 1
ATOM 1230 C CA . ARG A 1 159 ? -17.109 -9.242 5.258 1 90.06 159 ARG A CA 1
ATOM 1231 C C . ARG A 1 159 ? -16.969 -9.883 3.881 1 90.06 159 ARG A C 1
ATOM 1233 O O . ARG A 1 159 ? -17.75 -9.586 2.969 1 90.06 159 ARG A O 1
ATOM 1240 N N . VAL A 1 160 ? -16.016 -10.703 3.752 1 94.38 160 VAL A N 1
ATOM 1241 C CA . VAL A 1 160 ? -15.852 -11.453 2.512 1 94.38 160 VAL A CA 1
ATOM 1242 C C . VAL A 1 160 ? -17.078 -12.32 2.258 1 94.38 160 VAL A C 1
ATOM 1244 O O . VAL A 1 160 ? -17.578 -12.383 1.132 1 94.38 160 VAL A O 1
ATOM 1247 N N . GLU A 1 161 ? -17.547 -12.922 3.314 1 94.38 161 GLU A N 1
ATOM 1248 C CA . GLU A 1 161 ? -18.734 -13.758 3.186 1 94.38 161 GLU A CA 1
ATOM 1249 C C . GLU A 1 161 ? -19.938 -12.93 2.744 1 94.38 161 GLU A C 1
ATOM 1251 O O . GLU A 1 161 ? -20.75 -13.398 1.945 1 94.38 161 GLU A O 1
ATOM 1256 N N . LYS A 1 162 ? -20.047 -11.781 3.285 1 93.88 162 LYS A N 1
ATOM 1257 C CA . LYS A 1 162 ? -21.125 -10.898 2.883 1 93.88 162 LYS A CA 1
ATOM 1258 C C . LYS A 1 162 ? -21.031 -10.531 1.403 1 93.88 162 LYS A C 1
ATOM 1260 O O . LYS A 1 162 ? -22.031 -10.555 0.681 1 93.88 162 LYS A O 1
ATOM 1265 N N . LEU A 1 163 ? -19.844 -10.164 0.971 1 94.94 163 LEU A N 1
ATOM 1266 C CA . LEU A 1 163 ? -19.625 -9.828 -0.431 1 94.94 163 LEU A CA 1
ATOM 1267 C C . LEU A 1 163 ? -19.984 -11 -1.336 1 94.94 163 LEU A C 1
ATOM 1269 O O . LEU A 1 163 ? -20.562 -10.805 -2.416 1 94.94 163 LEU A O 1
ATOM 1273 N N . LYS A 1 164 ? -19.641 -12.219 -0.847 1 95.12 164 LYS A N 1
ATOM 1274 C CA . LYS A 1 164 ? -19.969 -13.43 -1.592 1 95.12 164 LYS A CA 1
ATOM 1275 C C . LYS A 1 164 ? -21.484 -13.594 -1.718 1 95.12 164 LYS A C 1
ATOM 1277 O O . LYS A 1 164 ? -21.984 -13.844 -2.811 1 95.12 164 LYS A O 1
ATOM 1282 N N . ARG A 1 165 ? -22.141 -13.445 -0.677 1 95.5 165 ARG A N 1
ATOM 1283 C CA . ARG A 1 165 ? -23.594 -13.594 -0.646 1 95.5 165 ARG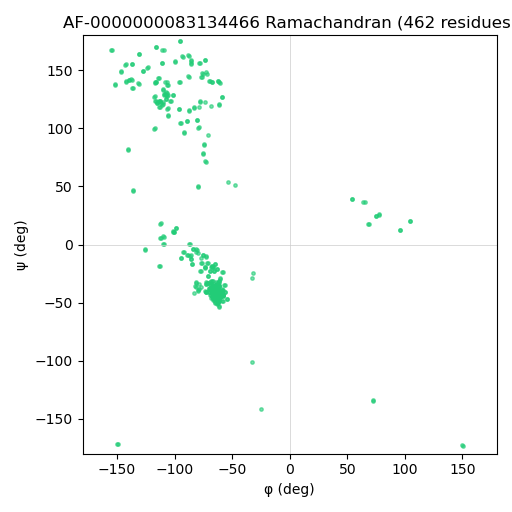 A CA 1
ATOM 1284 C C . ARG A 1 165 ? -24.266 -12.578 -1.564 1 95.5 165 ARG A C 1
ATOM 1286 O O . ARG A 1 165 ? -25.266 -12.891 -2.201 1 95.5 165 ARG A O 1
ATOM 1293 N N . ASP A 1 166 ? -23.688 -11.398 -1.629 1 96.12 166 ASP A N 1
ATOM 1294 C CA . ASP A 1 166 ? -24.25 -10.328 -2.438 1 96.12 166 ASP A CA 1
ATOM 1295 C C . ASP A 1 166 ? -23.859 -10.484 -3.908 1 96.12 166 ASP A C 1
ATOM 1297 O O . ASP A 1 166 ? -24.297 -9.695 -4.754 1 96.12 166 ASP A O 1
ATOM 1301 N N . GLY A 1 167 ? -23.047 -11.445 -4.254 1 95.69 167 GLY A N 1
ATOM 1302 C CA . GLY A 1 167 ? -22.672 -11.742 -5.625 1 95.69 167 GLY A CA 1
ATOM 1303 C C . GLY A 1 167 ? -21.688 -10.75 -6.199 1 95.69 167 GLY A C 1
ATOM 1304 O O . GLY A 1 167 ? -21.609 -10.578 -7.418 1 95.69 167 GLY A O 1
ATOM 1305 N N . LEU A 1 168 ? -20.922 -10.102 -5.285 1 96.19 168 LEU A N 1
ATOM 1306 C CA . LEU A 1 168 ? -20.078 -9 -5.723 1 96.19 168 LEU A CA 1
ATOM 1307 C C . LEU A 1 168 ? -18.656 -9.484 -6.031 1 96.19 168 LEU A C 1
ATOM 1309 O O . LEU A 1 168 ? -17.875 -8.766 -6.641 1 96.19 168 LEU A O 1
ATOM 1313 N N . ILE A 1 169 ? -18.359 -10.773 -5.617 1 97.75 169 ILE A N 1
ATOM 1314 C CA . ILE A 1 169 ? -17.016 -11.281 -5.801 1 97.75 169 ILE A CA 1
ATOM 1315 C C . ILE A 1 169 ? -17.062 -12.711 -6.336 1 97.75 169 ILE A C 1
ATOM 1317 O O . ILE A 1 169 ? -16.297 -13.57 -5.91 1 97.75 169 ILE A O 1
ATOM 1321 N N . ASP A 1 170 ? -17.859 -12.984 -7.316 1 96.38 170 ASP A N 1
ATOM 1322 C CA . ASP A 1 170 ? -18.156 -14.32 -7.824 1 96.38 170 ASP A CA 1
ATOM 1323 C C . ASP A 1 170 ? -16.953 -14.906 -8.562 1 96.38 170 ASP A C 1
ATOM 1325 O O . ASP A 1 170 ? -16.812 -16.125 -8.648 1 96.38 170 ASP A O 1
ATOM 1329 N N . GLU A 1 171 ? -16.141 -14.062 -9.094 1 97 171 GLU A N 1
ATOM 1330 C CA . GLU A 1 171 ? -15.016 -14.531 -9.906 1 97 171 GLU A CA 1
ATOM 1331 C C . GLU A 1 171 ? -13.82 -14.906 -9.031 1 97 171 GLU A C 1
ATOM 1333 O O . GLU A 1 171 ? -12.82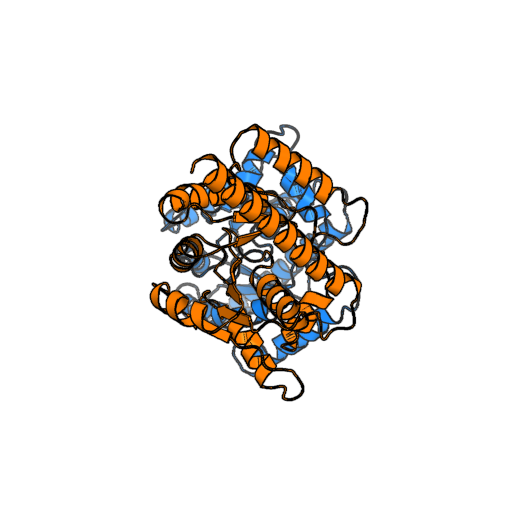 -15.43 -9.531 1 97 171 GLU A O 1
ATOM 1338 N N . LEU A 1 172 ? -13.977 -14.664 -7.727 1 97.75 172 LEU A N 1
ATOM 1339 C CA . LEU A 1 172 ? -12.82 -14.789 -6.844 1 97.75 172 LEU A CA 1
ATOM 1340 C C . LEU A 1 172 ? -12.961 -16 -5.934 1 97.75 172 LEU A C 1
ATOM 1342 O O . LEU A 1 172 ? -14.031 -16.25 -5.383 1 97.75 172 LEU A O 1
ATOM 1346 N N . THR A 1 173 ? -11.883 -16.781 -5.828 1 97.06 173 THR A N 1
ATOM 1347 C CA . THR A 1 173 ? -11.781 -17.875 -4.859 1 97.06 173 THR A CA 1
ATOM 1348 C C . THR A 1 173 ? -10.812 -17.5 -3.738 1 97.06 173 THR A C 1
ATOM 1350 O O . THR A 1 173 ? -9.68 -17.094 -3.998 1 97.06 173 THR A O 1
ATOM 1353 N N . PHE A 1 174 ? -11.188 -17.672 -2.533 1 97.06 174 PHE A N 1
ATOM 1354 C CA . PHE A 1 174 ? -10.383 -17.219 -1.401 1 97.06 174 PHE A CA 1
ATOM 1355 C C . PHE A 1 174 ? -9.625 -18.391 -0.784 1 97.06 174 PHE A C 1
ATOM 1357 O O . PHE A 1 174 ? -10.219 -19.438 -0.475 1 97.06 174 PHE A O 1
ATOM 1364 N N . LEU A 1 175 ? -8.336 -18.219 -0.628 1 97.19 175 LEU A N 1
ATOM 1365 C CA . LEU A 1 175 ? -7.48 -19.234 -0.027 1 97.19 175 LEU A CA 1
ATOM 1366 C C . LEU A 1 175 ? -7.617 -19.234 1.492 1 97.19 175 LEU A C 1
ATOM 1368 O O . LEU A 1 175 ? -7.949 -18.203 2.086 1 97.19 175 LEU A O 1
ATOM 1372 N N . ASP A 1 176 ? -7.297 -20.375 2.092 1 95.06 176 ASP A N 1
ATOM 1373 C CA . ASP A 1 176 ? -7.199 -20.484 3.545 1 95.06 176 ASP A CA 1
ATOM 1374 C C . ASP A 1 176 ? -5.848 -19.969 4.043 1 95.06 176 ASP A C 1
ATOM 1376 O O . ASP A 1 176 ? -5.75 -19.438 5.148 1 95.06 176 ASP A O 1
ATOM 1380 N N . SER A 1 177 ? -4.832 -20.156 3.24 1 96.19 177 SER A N 1
ATOM 1381 C CA . SER A 1 177 ? -3.479 -19.75 3.605 1 96.19 177 SER A CA 1
ATOM 1382 C C . SER A 1 177 ? -3.361 -18.234 3.688 1 96.19 177 SER A C 1
ATOM 1384 O O . SER A 1 177 ? -3.951 -17.516 2.877 1 96.19 177 SER A O 1
ATOM 1386 N N . ILE A 1 178 ? -2.631 -17.75 4.684 1 94.25 178 ILE A N 1
ATOM 1387 C CA . ILE A 1 178 ? -2.434 -16.344 4.961 1 94.25 178 ILE A CA 1
ATOM 1388 C C . ILE A 1 178 ? -0.94 -16.031 5.066 1 94.25 178 ILE A C 1
ATOM 1390 O O . ILE A 1 178 ? -0.141 -16.922 5.383 1 94.25 178 ILE A O 1
ATOM 1394 N N . ILE A 1 179 ? -0.558 -14.82 4.695 1 95.38 179 ILE A N 1
ATOM 1395 C CA . ILE A 1 179 ? 0.79 -14.328 4.953 1 95.38 179 ILE A CA 1
ATOM 1396 C C . ILE A 1 179 ? 0.749 -13.273 6.059 1 95.38 179 ILE A C 1
ATOM 1398 O O . ILE A 1 179 ? 0.011 -12.289 5.961 1 95.38 179 ILE A O 1
ATOM 1402 N N . SER A 1 180 ? 1.512 -13.477 7.055 1 91.62 180 SER A N 1
ATOM 1403 C CA . SER A 1 180 ? 1.564 -12.539 8.172 1 91.62 180 SER A CA 1
ATOM 1404 C C . SER A 1 180 ? 2.553 -11.406 7.902 1 91.62 180 SER A C 1
ATOM 1406 O O . SER A 1 180 ? 3.426 -11.531 7.043 1 91.62 180 SER A O 1
ATOM 1408 N N . ASP A 1 181 ? 2.264 -10.352 8.594 1 89.06 181 ASP A N 1
ATOM 1409 C CA . ASP A 1 181 ? 3.201 -9.234 8.516 1 89.06 181 ASP A CA 1
ATOM 1410 C C . ASP A 1 181 ? 4.465 -9.516 9.32 1 89.06 181 ASP A C 1
ATOM 1412 O O . ASP A 1 181 ? 4.586 -9.078 10.469 1 89.06 181 ASP A O 1
ATOM 1416 N N . ARG A 1 182 ? 5.422 -10.195 8.711 1 87.75 182 ARG A N 1
ATOM 1417 C CA . ARG A 1 182 ? 6.676 -10.555 9.367 1 87.75 182 ARG A CA 1
ATOM 1418 C C . ARG A 1 182 ? 7.824 -9.688 8.859 1 87.75 182 ARG A C 1
ATOM 1420 O O . ARG A 1 182 ? 7.961 -9.461 7.656 1 87.75 182 ARG A O 1
ATOM 1427 N N . VAL A 1 183 ? 8.672 -9.234 9.781 1 85.75 183 VAL A N 1
ATOM 1428 C CA . VAL A 1 183 ? 9.812 -8.383 9.461 1 85.75 183 VAL A CA 1
ATOM 1429 C C . VAL A 1 183 ? 10.758 -9.125 8.508 1 85.75 183 VAL A C 1
ATOM 1431 O O . VAL A 1 183 ? 11.398 -8.5 7.66 1 85.75 183 VAL A O 1
ATOM 1434 N N . ALA A 1 184 ? 10.75 -10.438 8.625 1 90.06 184 ALA A N 1
ATOM 1435 C CA . ALA A 1 184 ? 11.625 -11.258 7.793 1 90.06 184 ALA A CA 1
ATOM 1436 C C . ALA A 1 184 ? 11.383 -10.992 6.309 1 90.06 184 ALA A C 1
ATOM 1438 O O . ALA A 1 184 ? 12.32 -10.977 5.512 1 90.06 184 ALA A O 1
ATOM 1439 N N . PHE A 1 185 ? 10.172 -10.719 5.922 1 91.5 185 PHE A N 1
ATOM 1440 C CA . PHE A 1 185 ? 9.844 -10.469 4.523 1 91.5 185 PHE A CA 1
ATOM 1441 C C . PHE A 1 185 ? 10.453 -9.156 4.051 1 91.5 185 PHE A C 1
ATOM 1443 O O . PHE A 1 185 ? 10.867 -9.039 2.896 1 91.5 185 PHE A O 1
ATOM 1450 N N . ARG A 1 186 ? 10.469 -8.148 4.871 1 87.12 186 ARG A N 1
ATOM 1451 C CA . ARG A 1 186 ? 11.039 -6.852 4.527 1 87.12 186 ARG A CA 1
ATOM 1452 C C . ARG A 1 186 ? 12.562 -6.914 4.484 1 87.12 186 ARG A C 1
ATOM 1454 O O . ARG A 1 186 ? 13.18 -6.387 3.562 1 87.12 186 ARG A O 1
ATOM 1461 N N . ASN A 1 187 ? 13.148 -7.621 5.441 1 87.44 187 ASN A N 1
ATOM 1462 C CA . ASN A 1 187 ? 14.602 -7.691 5.57 1 87.44 187 ASN A CA 1
ATOM 1463 C C . ASN A 1 187 ? 15.242 -8.359 4.355 1 87.44 187 ASN A C 1
ATOM 1465 O O . ASN A 1 187 ? 16.266 -7.887 3.846 1 87.44 187 ASN A O 1
ATOM 1469 N N . VAL A 1 188 ? 14.648 -9.383 3.938 1 91.44 188 VAL A N 1
ATOM 1470 C CA . VAL A 1 188 ? 15.258 -10.148 2.855 1 91.44 188 VAL A CA 1
ATOM 1471 C C . VAL A 1 188 ? 15.258 -9.328 1.571 1 91.44 188 VAL A C 1
ATOM 1473 O O . VAL A 1 188 ? 16.188 -9.43 0.76 1 91.44 188 VAL A O 1
ATOM 1476 N N . LEU A 1 189 ? 14.289 -8.508 1.407 1 89.12 189 LEU A N 1
ATOM 1477 C CA . LEU A 1 189 ? 14.188 -7.723 0.18 1 89.12 189 LEU A CA 1
ATOM 1478 C C . LEU A 1 189 ? 15.312 -6.691 0.103 1 89.12 189 LEU A C 1
ATOM 1480 O O . LEU A 1 189 ? 15.828 -6.414 -0.979 1 89.12 189 LEU A O 1
ATOM 1484 N N . PHE A 1 190 ? 15.672 -6.176 1.252 1 83.94 190 PHE A N 1
ATOM 1485 C CA . PHE A 1 190 ? 16.766 -5.215 1.308 1 83.94 190 PHE A CA 1
ATOM 1486 C C . PHE A 1 190 ? 18.078 -5.855 0.86 1 83.94 190 PHE A C 1
ATOM 1488 O O . PHE A 1 190 ? 18.984 -5.164 0.407 1 83.94 190 PHE A O 1
ATOM 1495 N N . GLU A 1 191 ? 18.141 -7.137 0.911 1 90.62 191 GLU A N 1
ATOM 1496 C CA . GLU A 1 191 ? 19.391 -7.844 0.648 1 90.62 191 GLU A CA 1
ATOM 1497 C C . GLU A 1 191 ? 19.328 -8.602 -0.677 1 90.62 191 GLU A C 1
ATOM 1499 O O . GLU A 1 191 ? 20.219 -9.406 -0.979 1 90.62 191 GLU A O 1
ATOM 1504 N N . GLY A 1 192 ? 18.266 -8.398 -1.437 1 93.94 192 GLY A N 1
ATOM 1505 C CA . GLY A 1 192 ? 18.094 -9.156 -2.666 1 93.94 192 GLY A CA 1
ATOM 1506 C C . GLY A 1 192 ? 17.828 -10.633 -2.428 1 93.94 192 GLY A C 1
ATOM 1507 O O . GLY A 1 192 ? 18.031 -11.453 -3.32 1 93.94 192 GLY A O 1
ATOM 1508 N N . LYS A 1 193 ? 17.438 -10.922 -1.218 1 95.94 193 LYS A N 1
ATOM 1509 C CA . LYS A 1 193 ? 17.188 -12.305 -0.843 1 95.94 193 LYS A CA 1
ATOM 1510 C C . LYS A 1 193 ? 15.688 -12.609 -0.879 1 95.94 193 LYS A C 1
ATOM 1512 O O . LYS A 1 193 ? 14.859 -11.695 -0.895 1 95.94 193 LYS A O 1
ATOM 1517 N N . SER A 1 194 ? 15.359 -13.867 -1.021 1 96.56 194 SER A N 1
ATOM 1518 C CA . SER A 1 194 ? 14.016 -14.352 -0.718 1 96.56 194 SER A CA 1
ATOM 1519 C C . SER A 1 194 ? 13.938 -14.906 0.702 1 96.56 194 SER A C 1
ATOM 1521 O O . SER A 1 194 ? 14.953 -14.992 1.397 1 96.56 194 SER A O 1
ATOM 1523 N N . ILE A 1 195 ? 12.719 -15.258 1.033 1 96.75 195 ILE A N 1
ATOM 1524 C CA . ILE A 1 195 ? 12.516 -15.75 2.391 1 96.75 195 ILE A CA 1
ATOM 1525 C C . ILE A 1 195 ? 13.227 -17.094 2.568 1 96.75 195 ILE A C 1
ATOM 1527 O O . ILE A 1 195 ? 13.516 -17.5 3.695 1 96.75 195 ILE A O 1
ATOM 1531 N N . TYR A 1 196 ? 13.562 -17.781 1.479 1 96.56 196 TYR A N 1
ATOM 1532 C CA . TYR A 1 196 ? 14.203 -19.094 1.531 1 96.56 196 TYR A CA 1
ATOM 1533 C C . TYR A 1 196 ? 15.68 -18.969 1.889 1 96.56 196 TYR A C 1
ATOM 1535 O O . TYR A 1 196 ? 16.328 -19.969 2.207 1 96.56 196 TYR A O 1
ATOM 1543 N N . GLU A 1 197 ? 16.125 -17.812 1.759 1 95.5 197 GLU A N 1
ATOM 1544 C CA . GLU A 1 197 ? 17.516 -17.562 2.131 1 95.5 197 GLU A CA 1
ATOM 1545 C C . GLU A 1 197 ? 17.609 -16.906 3.502 1 95.5 197 GLU A C 1
ATOM 1547 O O . GLU A 1 197 ? 18.656 -16.375 3.869 1 95.5 197 GLU A O 1
ATOM 1552 N N . ASN A 1 198 ? 16.453 -16.922 4.121 1 90.75 198 ASN A N 1
ATOM 1553 C CA . ASN A 1 198 ? 16.344 -16.422 5.488 1 90.75 198 ASN A CA 1
ATOM 1554 C C . ASN A 1 198 ? 16.109 -17.562 6.48 1 90.75 198 ASN A C 1
ATOM 1556 O O . ASN A 1 198 ? 15.906 -18.703 6.086 1 90.75 198 ASN A O 1
ATOM 1560 N N . ASP A 1 199 ? 16.25 -17.266 7.867 1 87.75 199 ASP A N 1
ATOM 1561 C CA . ASP A 1 199 ? 16.141 -18.297 8.898 1 87.75 199 ASP A CA 1
ATOM 1562 C C . ASP A 1 199 ? 14.742 -18.297 9.523 1 87.75 199 ASP A C 1
ATOM 1564 O O . ASP A 1 199 ? 14.5 -19.016 10.5 1 87.75 199 ASP A O 1
ATOM 1568 N N . ASP A 1 200 ? 13.773 -17.656 8.945 1 93.88 200 ASP A N 1
ATOM 1569 C CA . ASP A 1 200 ? 12.422 -17.609 9.508 1 93.88 200 ASP A CA 1
ATOM 1570 C C . ASP A 1 200 ? 11.57 -18.75 8.953 1 93.88 200 ASP A C 1
ATOM 1572 O O . ASP A 1 200 ? 10.922 -18.609 7.914 1 93.88 200 ASP A O 1
ATOM 1576 N N . LYS A 1 201 ? 11.492 -19.828 9.672 1 95.88 201 LYS A N 1
ATOM 1577 C CA . LYS A 1 201 ? 10.812 -21.047 9.219 1 95.88 201 LYS A CA 1
ATOM 1578 C C . LYS A 1 201 ? 9.312 -20.812 9.078 1 95.88 201 LYS A C 1
ATOM 1580 O O . LYS A 1 201 ? 8.672 -21.391 8.203 1 95.88 201 LYS A O 1
ATOM 1585 N N . LYS A 1 202 ? 8.805 -20.016 9.945 1 94.62 202 LYS A N 1
ATOM 1586 C CA . LYS A 1 202 ? 7.375 -19.734 9.883 1 94.62 202 LYS A CA 1
ATOM 1587 C C . LYS A 1 202 ? 7.023 -18.969 8.609 1 94.62 202 LYS A C 1
ATOM 1589 O O . LYS A 1 202 ? 6.035 -19.266 7.941 1 94.62 202 LYS A O 1
ATOM 1594 N N . ALA A 1 203 ? 7.832 -18 8.258 1 95.56 203 ALA A N 1
ATOM 1595 C CA . ALA A 1 203 ? 7.621 -17.234 7.035 1 95.56 203 ALA A CA 1
ATOM 1596 C C . ALA A 1 203 ? 7.723 -18.109 5.797 1 95.56 203 ALA A C 1
ATOM 1598 O O . ALA A 1 203 ? 6.906 -18.016 4.879 1 95.56 203 ALA A O 1
ATOM 1599 N N . ILE A 1 204 ? 8.711 -19 5.812 1 97.69 204 ILE A N 1
ATOM 1600 C CA . ILE A 1 204 ? 8.891 -19.938 4.703 1 97.69 204 ILE A CA 1
ATOM 1601 C C . ILE A 1 204 ? 7.648 -20.812 4.562 1 97.69 204 ILE A C 1
ATOM 1603 O O . ILE A 1 204 ? 7.137 -21 3.457 1 97.69 204 ILE A O 1
ATOM 1607 N N . GLN A 1 205 ? 7.184 -21.25 5.652 1 97.56 205 GLN A N 1
ATOM 1608 C CA . GLN A 1 205 ? 6.027 -22.141 5.645 1 97.56 205 GLN A CA 1
ATOM 1609 C C . GLN A 1 205 ? 4.797 -21.438 5.086 1 97.56 205 GLN A C 1
ATOM 1611 O O . GLN A 1 205 ? 3.977 -22.047 4.402 1 97.56 205 GLN A O 1
ATOM 1616 N N . GLU A 1 206 ? 4.609 -20.234 5.387 1 96.81 206 GLU A N 1
ATOM 1617 C CA . GLU A 1 206 ? 3.457 -19.484 4.895 1 96.81 206 GLU A CA 1
ATOM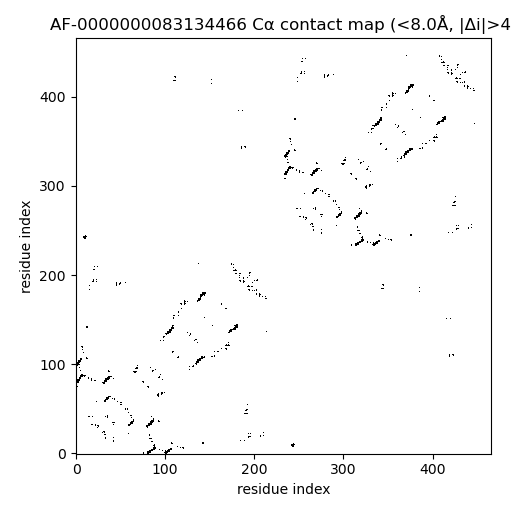 1618 C C . GLU A 1 206 ? 3.471 -19.391 3.371 1 96.81 206 GLU A C 1
ATOM 1620 O O . GLU A 1 206 ? 2.43 -19.516 2.725 1 96.81 206 GLU A O 1
ATOM 1625 N N . ILE A 1 207 ? 4.688 -19.172 2.83 1 97.94 207 ILE A N 1
ATOM 1626 C CA . ILE A 1 207 ? 4.809 -19.141 1.376 1 97.94 207 ILE A CA 1
ATOM 1627 C C . ILE A 1 207 ? 4.508 -20.531 0.807 1 97.94 207 ILE A C 1
ATOM 1629 O O . ILE A 1 207 ? 3.77 -20.656 -0.172 1 97.94 207 ILE A O 1
ATOM 1633 N N . GLU A 1 208 ? 5.008 -21.531 1.427 1 98.12 208 GLU A N 1
ATOM 1634 C CA . GLU A 1 208 ? 4.789 -22.906 0.98 1 98.12 208 GLU A CA 1
ATOM 1635 C C . GLU A 1 208 ? 3.309 -23.266 1.036 1 98.12 208 GLU A C 1
ATOM 1637 O O . GLU A 1 208 ? 2.803 -23.969 0.152 1 98.12 208 GLU A O 1
ATOM 1642 N N . ASP A 1 209 ? 2.662 -22.859 2.045 1 98.19 209 ASP A N 1
ATOM 1643 C CA . ASP A 1 209 ? 1.236 -23.141 2.188 1 98.19 209 ASP A CA 1
ATOM 1644 C C . ASP A 1 209 ? 0.44 -22.547 1.028 1 98.19 209 ASP A C 1
ATOM 1646 O O . ASP A 1 209 ? -0.469 -23.188 0.499 1 98.19 209 ASP A O 1
ATOM 1650 N N . ILE A 1 210 ? 0.754 -21.312 0.658 1 97.94 210 ILE A N 1
ATOM 1651 C CA . ILE A 1 210 ? 0.073 -20.672 -0.461 1 97.94 210 ILE A CA 1
ATOM 1652 C C . ILE A 1 210 ? 0.34 -21.453 -1.745 1 97.94 210 ILE A C 1
ATOM 1654 O O . ILE A 1 210 ? -0.59 -21.766 -2.494 1 97.94 210 ILE A O 1
ATOM 1658 N N . ILE A 1 211 ? 1.604 -21.812 -2.002 1 97.81 211 ILE A N 1
ATOM 1659 C CA . ILE A 1 211 ? 1.985 -22.531 -3.217 1 97.81 211 ILE A CA 1
ATOM 1660 C C . ILE A 1 211 ? 1.262 -23.875 -3.273 1 97.81 211 ILE A C 1
ATOM 1662 O O . ILE A 1 211 ? 0.661 -24.219 -4.293 1 97.81 211 ILE A O 1
ATOM 1666 N N . HIS A 1 212 ? 1.269 -24.547 -2.158 1 97.62 212 HIS A N 1
ATOM 1667 C CA . HIS A 1 212 ? 0.639 -25.859 -2.104 1 97.62 212 HIS A CA 1
ATOM 1668 C C . HIS A 1 212 ? -0.866 -25.766 -2.33 1 97.62 212 HIS A C 1
ATOM 1670 O O . HIS A 1 212 ? -1.441 -26.562 -3.07 1 97.62 212 HIS A O 1
ATOM 1676 N N . GLU A 1 213 ? -1.444 -24.844 -1.679 1 97.69 213 GLU A N 1
ATOM 1677 C CA . GLU A 1 213 ? -2.893 -24.688 -1.784 1 97.69 213 GLU A CA 1
ATOM 1678 C C . GLU A 1 213 ? -3.307 -24.344 -3.211 1 97.69 213 GLU A C 1
ATOM 1680 O O . GLU A 1 213 ? -4.266 -24.906 -3.74 1 97.69 213 GLU A O 1
ATOM 1685 N N . ILE A 1 214 ? -2.617 -23.484 -3.83 1 96.38 214 ILE A N 1
ATOM 1686 C CA . ILE A 1 214 ? -2.938 -23.031 -5.18 1 96.38 214 ILE A CA 1
ATOM 1687 C C . ILE A 1 214 ? -2.736 -24.172 -6.172 1 96.38 214 ILE A C 1
ATOM 1689 O O . ILE A 1 214 ? -3.553 -24.375 -7.074 1 96.38 214 ILE A O 1
ATOM 1693 N N . LEU A 1 215 ? -1.622 -24.891 -6.055 1 93.94 215 LEU A N 1
ATOM 1694 C CA . LEU A 1 215 ? -1.338 -25.984 -6.977 1 93.94 215 LEU A CA 1
ATOM 1695 C C . LEU A 1 215 ? -2.377 -27.094 -6.84 1 93.94 215 LEU A C 1
ATOM 1697 O O . LEU A 1 215 ? -2.781 -27.688 -7.84 1 93.94 215 LEU A O 1
ATOM 1701 N N . ASN A 1 216 ? -2.832 -27.312 -5.641 1 94.19 216 ASN A N 1
ATOM 1702 C CA . ASN A 1 216 ? -3.879 -28.297 -5.422 1 94.19 216 ASN A CA 1
ATOM 1703 C C . ASN A 1 216 ? -5.199 -27.875 -6.062 1 94.19 216 ASN A C 1
ATOM 1705 O O . ASN A 1 216 ? -5.867 -28.688 -6.711 1 94.19 216 ASN A O 1
ATOM 1709 N N . LEU A 1 217 ? -5.52 -26.656 -5.848 1 93 217 LEU A N 1
ATOM 1710 C CA . LEU A 1 217 ? -6.762 -26.141 -6.41 1 93 217 LEU A CA 1
ATOM 1711 C C . LEU A 1 217 ? -6.699 -26.125 -7.938 1 93 217 LEU A C 1
ATOM 1713 O O . LEU A 1 217 ? -7.684 -26.438 -8.609 1 93 217 LEU A O 1
ATOM 1717 N N . HIS A 1 218 ? -5.562 -25.719 -8.406 1 92 218 HIS A N 1
ATOM 1718 C CA . HIS A 1 218 ? -5.367 -25.672 -9.852 1 92 218 HIS A CA 1
ATOM 1719 C C . HIS A 1 218 ? -5.5 -27.047 -10.484 1 92 218 HIS A C 1
ATOM 1721 O O . HIS A 1 218 ? -6.156 -27.203 -11.516 1 92 218 HIS A O 1
ATOM 1727 N N . ARG A 1 219 ? -4.922 -28.031 -9.883 1 88.88 219 ARG A N 1
ATOM 1728 C CA . ARG A 1 219 ? -4.98 -29.406 -10.367 1 88.88 219 ARG A CA 1
ATOM 1729 C C . ARG A 1 219 ? -6.41 -29.938 -10.336 1 88.88 219 ARG A C 1
ATOM 1731 O O . ARG A 1 219 ? -6.852 -30.594 -11.281 1 88.88 219 ARG A O 1
ATOM 1738 N N . THR A 1 220 ? -7.082 -29.609 -9.305 1 89.31 220 THR A N 1
ATOM 1739 C CA . THR A 1 220 ? -8.461 -30.062 -9.156 1 89.31 220 THR A CA 1
ATOM 1740 C C . THR A 1 220 ? -9.344 -29.469 -10.25 1 89.31 220 THR A C 1
ATOM 1742 O O . THR A 1 220 ? -10.219 -30.156 -10.789 1 89.31 220 THR A O 1
ATOM 1745 N N . ALA A 1 221 ? -9.133 -28.25 -10.586 1 87.06 221 ALA A N 1
ATOM 1746 C CA . ALA A 1 221 ? -9.922 -27.578 -11.609 1 87.06 221 ALA A CA 1
ATOM 1747 C C . ALA A 1 221 ? -9.641 -28.172 -12.992 1 87.06 221 ALA A C 1
ATOM 1749 O O . ALA A 1 221 ? -10.547 -28.312 -13.812 1 87.06 221 ALA A O 1
ATOM 1750 N N . LEU A 1 222 ? -8.438 -28.5 -13.25 1 85 222 LEU A N 1
ATOM 1751 C CA . LEU A 1 222 ? -8.055 -29.094 -14.531 1 85 222 LEU A CA 1
ATOM 1752 C C . LEU A 1 222 ? -8.656 -30.484 -14.695 1 85 222 LEU A C 1
ATOM 1754 O O . LEU A 1 222 ? -9.094 -30.844 -15.789 1 85 222 LEU A O 1
ATOM 1758 N N . ASP A 1 223 ? -8.648 -31.188 -13.602 1 84 223 ASP A N 1
ATOM 1759 C CA . ASP A 1 223 ? -9.227 -32.531 -13.633 1 84 223 ASP A CA 1
ATOM 1760 C C . ASP A 1 223 ? -10.727 -32.469 -13.93 1 84 223 ASP A C 1
ATOM 1762 O O . ASP A 1 223 ? -11.25 -33.312 -14.656 1 84 223 ASP A O 1
ATOM 1766 N N . LYS A 1 224 ? -11.359 -31.531 -13.484 1 81.44 224 LYS A N 1
ATOM 1767 C CA . LYS A 1 224 ? -12.797 -31.391 -13.711 1 81.44 224 LYS A CA 1
ATOM 1768 C C . LYS A 1 224 ? -13.086 -30.984 -15.148 1 81.44 224 LYS A C 1
ATOM 1770 O O . LYS A 1 224 ? -14.07 -31.438 -15.742 1 81.44 224 LYS A O 1
ATOM 1775 N N . GLN A 1 225 ? -12.32 -30.125 -15.641 1 74.81 225 GLN A N 1
ATOM 1776 C CA . GLN A 1 225 ? -12.484 -29.703 -17.031 1 74.81 225 GLN A CA 1
ATOM 1777 C C . GLN A 1 225 ? -12.195 -30.859 -17.984 1 74.81 225 GLN A C 1
ATOM 1779 O O . GLN A 1 225 ? -12.867 -30.984 -19.016 1 74.81 225 GLN A O 1
ATOM 1784 N N . GLY A 1 226 ? -11.133 -31.625 -17.656 1 68.31 226 GLY A N 1
ATOM 1785 C CA . GLY A 1 226 ? -10.812 -32.781 -18.469 1 68.31 226 GLY A CA 1
ATOM 1786 C C . GLY A 1 226 ? -11.898 -33.844 -18.438 1 68.31 226 GLY A C 1
ATOM 1787 O O . GLY A 1 226 ? -12.203 -34.469 -19.469 1 68.31 226 GLY A O 1
ATOM 1788 N N . SER A 1 227 ? -12.453 -33.969 -17.234 1 69.31 227 SER A N 1
ATOM 1789 C CA . SER A 1 227 ? -13.523 -34.969 -17.094 1 69.31 227 SER A CA 1
ATOM 1790 C C . SER A 1 227 ? -14.773 -34.531 -17.844 1 69.31 227 SER A C 1
ATOM 1792 O O . SER A 1 227 ? -15.469 -35.344 -18.453 1 69.31 227 SER A O 1
ATOM 1794 N N . GLN A 1 228 ? -15.023 -33.25 -17.797 1 62.78 228 GLN A N 1
ATOM 1795 C CA . GLN A 1 228 ? -16.203 -32.719 -18.5 1 62.78 228 GLN A CA 1
ATOM 1796 C C . GLN A 1 228 ? -16.031 -32.844 -20.016 1 62.78 228 GLN A C 1
ATOM 1798 O O . GLN A 1 228 ? -16.984 -33.156 -20.734 1 62.78 228 GLN A O 1
ATOM 1803 N N . HIS A 1 229 ? -14.898 -32.562 -20.453 1 60.41 229 HIS A N 1
ATOM 1804 C CA . HIS A 1 229 ? -14.625 -32.719 -21.891 1 60.41 229 HIS A CA 1
ATOM 1805 C C . HIS A 1 229 ? -14.711 -34.156 -22.328 1 60.41 229 HIS A C 1
ATOM 1807 O O . HIS A 1 229 ? -15.125 -34.469 -23.453 1 60.41 229 HIS A O 1
ATOM 1813 N N . ALA A 1 230 ? -14.336 -35.156 -21.391 1 59.81 230 ALA A N 1
ATOM 1814 C CA . ALA A 1 230 ? -14.422 -36.562 -21.688 1 59.81 230 ALA A CA 1
ATOM 1815 C C . ALA A 1 230 ? -15.867 -37.031 -21.734 1 59.81 230 ALA A C 1
ATOM 1817 O O . ALA A 1 230 ? -16.234 -37.906 -22.531 1 59.81 230 ALA A O 1
ATOM 1818 N N . GLN A 1 231 ? -16.641 -36.438 -20.953 1 54.84 231 GLN A N 1
ATOM 1819 C CA . GLN A 1 231 ? -18.047 -36.844 -20.938 1 54.84 231 GLN A CA 1
ATOM 1820 C C . GLN A 1 231 ? -18.797 -36.25 -22.125 1 54.84 231 GLN A C 1
ATOM 1822 O O . GLN A 1 231 ? -19.766 -36.844 -22.609 1 54.84 231 GLN A O 1
ATOM 1827 N N . GLU A 1 232 ? -18.391 -35.094 -22.484 1 53.41 232 GLU A N 1
ATOM 1828 C CA . GLU A 1 232 ? -19.062 -34.469 -23.609 1 53.41 232 GLU A CA 1
ATOM 1829 C C . GLU A 1 232 ? -18.531 -35 -24.938 1 53.41 232 GLU A C 1
ATOM 1831 O O . GLU A 1 232 ? -19.188 -34.875 -25.984 1 53.41 232 GLU A O 1
ATOM 1836 N N . ALA A 1 233 ? -17.562 -35.75 -24.906 1 50 233 ALA A N 1
ATOM 1837 C CA . ALA A 1 233 ? -17.062 -36.375 -26.125 1 50 233 ALA A CA 1
ATOM 1838 C C . ALA A 1 233 ? -17.656 -37.781 -26.281 1 50 233 ALA A C 1
ATOM 1840 O O . ALA A 1 233 ? -17.891 -38.469 -25.297 1 50 233 ALA A O 1
ATOM 1841 N N . MET B 1 1 ? -4.594 26.453 8.203 1 95.38 1 MET B N 1
ATOM 1842 C CA . MET B 1 1 ? -3.455 25.781 7.586 1 95.38 1 MET B CA 1
ATOM 1843 C C . MET B 1 1 ? -3.92 24.688 6.633 1 95.38 1 MET B C 1
ATOM 1845 O O . MET B 1 1 ? -4.969 24.078 6.848 1 95.38 1 MET B O 1
ATOM 1849 N N . ILE B 1 2 ? -3.211 24.469 5.543 1 98 2 ILE B N 1
ATOM 1850 C CA . ILE B 1 2 ? -3.5 23.406 4.578 1 98 2 ILE B CA 1
ATOM 1851 C C . ILE B 1 2 ? -2.404 22.344 4.633 1 98 2 ILE B C 1
ATOM 1853 O O . ILE B 1 2 ? -1.229 22.641 4.41 1 98 2 ILE B O 1
ATOM 1857 N N . ILE B 1 3 ? -2.818 21.094 4.949 1 98.38 3 ILE B N 1
ATOM 1858 C CA . ILE B 1 3 ? -1.91 19.953 5.066 1 98.38 3 ILE B CA 1
ATOM 1859 C C . ILE B 1 3 ? -2.26 18.906 4.012 1 98.38 3 ILE B C 1
ATOM 1861 O O . ILE B 1 3 ? -3.416 18.5 3.893 1 98.38 3 ILE B O 1
ATOM 1865 N N . VAL B 1 4 ? -1.291 18.484 3.252 1 98.38 4 VAL B N 1
ATOM 1866 C CA . VAL B 1 4 ? -1.562 17.453 2.248 1 98.38 4 VAL B CA 1
ATOM 1867 C C . VAL B 1 4 ? -0.808 16.172 2.598 1 98.38 4 VAL B C 1
ATOM 1869 O O . VAL B 1 4 ? 0.396 16.219 2.865 1 98.38 4 VAL B O 1
ATOM 1872 N N . TYR B 1 5 ? -1.557 15.055 2.746 1 98.31 5 TYR B N 1
ATOM 1873 C CA . TYR B 1 5 ? -0.96 13.727 2.781 1 98.31 5 TYR B CA 1
ATOM 1874 C C . TYR B 1 5 ? -0.71 13.203 1.371 1 98.31 5 TYR B C 1
ATOM 1876 O O . TYR B 1 5 ? -1.647 13.055 0.584 1 98.31 5 TYR B O 1
ATOM 1884 N N . GLY B 1 6 ? 0.518 12.969 1.077 1 96.5 6 GLY B N 1
ATOM 1885 C CA . GLY B 1 6 ? 0.836 12.523 -0.269 1 96.5 6 GLY B CA 1
ATOM 1886 C C . GLY B 1 6 ? 2.059 11.625 -0.326 1 96.5 6 GLY B C 1
ATOM 1887 O O . GLY B 1 6 ? 2.51 11.117 0.702 1 96.5 6 GLY B O 1
ATOM 1888 N N . GLY B 1 7 ? 2.482 11.352 -1.618 1 93.88 7 GLY B N 1
ATOM 1889 C CA . GLY B 1 7 ? 3.621 10.492 -1.899 1 93.88 7 GLY B CA 1
ATOM 1890 C C . GLY B 1 7 ? 3.498 9.758 -3.217 1 93.88 7 GLY B C 1
ATOM 1891 O O . GLY B 1 7 ? 2.623 10.062 -4.027 1 93.88 7 GLY B O 1
ATOM 1892 N N . ARG B 1 8 ? 4.453 8.859 -3.414 1 89.75 8 ARG B N 1
ATOM 1893 C CA . ARG B 1 8 ? 4.52 8.164 -4.695 1 89.75 8 ARG B CA 1
ATOM 1894 C C . ARG B 1 8 ? 4.195 6.68 -4.527 1 89.75 8 ARG B C 1
ATOM 1896 O O . ARG B 1 8 ? 4.305 5.906 -5.48 1 89.75 8 ARG B O 1
ATOM 1903 N N . LYS B 1 9 ? 3.82 6.316 -3.361 1 87.06 9 LYS B N 1
ATOM 1904 C CA . LYS B 1 9 ? 3.539 4.906 -3.115 1 87.06 9 LYS B CA 1
ATOM 1905 C C . LYS B 1 9 ? 2.201 4.73 -2.398 1 87.06 9 LYS B C 1
ATOM 1907 O O . LYS B 1 9 ? 1.862 5.508 -1.506 1 87.06 9 LYS B O 1
ATOM 1912 N N . GLY B 1 10 ? 1.431 3.66 -2.873 1 84.75 10 GLY B N 1
ATOM 1913 C CA . GLY B 1 10 ? 0.18 3.299 -2.225 1 84.75 10 GLY B CA 1
ATOM 1914 C C . GLY B 1 10 ? 0.369 2.361 -1.046 1 84.75 10 GLY B C 1
ATOM 1915 O O . GLY B 1 10 ? 1.424 1.741 -0.903 1 84.75 10 GLY B O 1
ATOM 1916 N N . GLY B 1 11 ? -0.616 2.355 -0.172 1 87.56 11 GLY B N 1
ATOM 1917 C CA . GLY B 1 11 ? -0.646 1.375 0.903 1 87.56 11 GLY B CA 1
ATOM 1918 C C . GLY B 1 11 ? 0.308 1.703 2.035 1 87.56 11 GLY B C 1
ATOM 1919 O O . GLY B 1 11 ? 0.737 0.811 2.771 1 87.56 11 GLY B O 1
ATOM 1920 N N . VAL B 1 12 ? 0.599 2.979 2.18 1 91.38 12 VAL B N 1
ATOM 1921 C CA . VAL B 1 12 ? 1.596 3.34 3.184 1 91.38 12 VAL B CA 1
ATOM 1922 C C . VAL B 1 12 ? 0.92 4.059 4.348 1 91.38 12 VAL B C 1
ATOM 1924 O O . VAL B 1 12 ? 1.595 4.594 5.23 1 91.38 12 VAL B O 1
ATOM 1927 N N . GLY B 1 13 ? -0.374 4.25 4.32 1 92.69 13 GLY B N 1
ATOM 1928 C CA . GLY B 1 13 ? -1.094 4.816 5.449 1 92.69 13 GLY B CA 1
ATOM 1929 C C . GLY B 1 13 ? -1.491 6.262 5.238 1 92.69 13 GLY B C 1
ATOM 1930 O O . GLY B 1 13 ? -1.72 6.996 6.203 1 92.69 13 GLY B O 1
ATOM 1931 N N . LYS B 1 14 ? -1.536 6.73 4.035 1 95 14 LYS B N 1
ATOM 1932 C CA . LYS B 1 14 ? -1.896 8.117 3.746 1 95 14 LYS B CA 1
ATOM 1933 C C . LYS B 1 14 ? -3.312 8.43 4.223 1 95 14 LYS B C 1
ATOM 1935 O O . LYS B 1 14 ? -3.527 9.391 4.957 1 95 14 LYS B O 1
ATOM 1940 N N . SER B 1 15 ? -4.309 7.574 3.781 1 95.56 15 SER B N 1
ATOM 1941 C CA . SER B 1 15 ? -5.699 7.824 4.145 1 95.56 15 SER B CA 1
ATOM 1942 C C . SER B 1 15 ? -5.91 7.691 5.648 1 95.56 15 SER B C 1
ATOM 1944 O O . SER B 1 15 ? -6.566 8.531 6.266 1 95.56 15 SER B O 1
ATOM 1946 N N . SER B 1 16 ? -5.324 6.609 6.211 1 95.19 16 SER B N 1
ATOM 1947 C CA . SER B 1 16 ? -5.41 6.434 7.656 1 95.19 16 SER B CA 1
ATOM 1948 C C . SER B 1 16 ? -4.785 7.613 8.398 1 95.19 16 SER B C 1
ATOM 1950 O O . SER B 1 16 ? -5.344 8.102 9.383 1 95.19 16 SER B O 1
ATOM 1952 N N . GLY B 1 17 ? -3.637 8.039 7.906 1 97.06 17 GLY B N 1
ATOM 1953 C CA . GLY B 1 17 ? -2.959 9.188 8.5 1 97.06 17 GLY B CA 1
ATOM 1954 C C . GLY B 1 17 ? -3.76 10.469 8.406 1 97.06 17 GLY B C 1
ATOM 1955 O O . GLY B 1 17 ? -3.885 11.203 9.391 1 97.06 17 GLY B O 1
ATOM 1956 N N . ALA B 1 18 ? -4.312 10.734 7.234 1 98.06 18 ALA B N 1
ATOM 1957 C CA . ALA B 1 18 ? -5.094 11.945 7.02 1 98.06 18 ALA B CA 1
ATOM 1958 C C . ALA B 1 18 ? -6.305 11.992 7.949 1 98.06 18 ALA B C 1
ATOM 1960 O O . ALA B 1 18 ? -6.574 13.023 8.57 1 98.06 18 ALA B O 1
ATOM 1961 N N . ILE B 1 19 ? -7 10.883 8.078 1 97.69 19 ILE B N 1
ATOM 1962 C CA . ILE B 1 19 ? -8.203 10.773 8.898 1 97.69 19 ILE B CA 1
ATOM 1963 C C . ILE B 1 19 ? -7.852 11.023 10.367 1 97.69 19 ILE B C 1
ATOM 1965 O O . ILE B 1 19 ? -8.477 11.852 11.023 1 97.69 19 ILE B O 1
ATOM 1969 N N . ASN B 1 20 ? -6.859 10.344 10.852 1 97.62 20 ASN B N 1
ATOM 1970 C CA . ASN B 1 20 ? -6.516 10.445 12.266 1 97.62 20 ASN B CA 1
ATOM 1971 C C . ASN B 1 20 ? -5.859 11.781 12.594 1 97.62 20 ASN B C 1
ATOM 1973 O O . ASN B 1 20 ? -6.035 12.312 13.695 1 97.62 20 ASN B O 1
ATOM 1977 N N . PHE B 1 21 ? -5.086 12.297 11.641 1 97.75 21 PHE B N 1
ATOM 1978 C CA . PHE B 1 21 ? -4.52 13.625 11.805 1 97.75 21 PHE B CA 1
ATOM 1979 C C . PHE B 1 21 ? -5.621 14.672 11.93 1 97.75 21 PHE B C 1
ATOM 1981 O O . PHE B 1 21 ? -5.586 15.516 12.828 1 97.75 21 PHE B O 1
ATOM 1988 N N . ALA B 1 22 ? -6.602 14.633 11.016 1 97.69 22 ALA B N 1
ATOM 1989 C CA . ALA B 1 22 ? -7.742 15.547 11.055 1 97.69 22 ALA B CA 1
ATOM 1990 C C . ALA B 1 22 ? -8.492 15.422 12.375 1 97.69 22 ALA B C 1
ATOM 1992 O O . ALA B 1 22 ? -8.859 16.438 12.992 1 97.69 22 ALA B O 1
ATOM 1993 N N . ALA B 1 23 ? -8.695 14.211 12.781 1 97 23 ALA B N 1
ATOM 1994 C CA . ALA B 1 23 ? -9.359 13.984 14.062 1 97 23 ALA B CA 1
ATOM 1995 C C . ALA B 1 23 ? -8.555 14.586 15.219 1 97 23 ALA B C 1
ATOM 1997 O O . ALA B 1 23 ? -9.125 15.148 16.156 1 97 23 ALA B O 1
ATOM 1998 N N . GLY B 1 24 ? -7.223 14.391 15.18 1 96.81 24 GLY B N 1
ATOM 1999 C CA . GLY B 1 24 ? -6.367 14.969 16.203 1 96.81 24 GLY B CA 1
ATOM 2000 C C . GLY B 1 24 ? -6.477 16.484 16.297 1 96.81 24 GLY B C 1
ATOM 2001 O O . GLY B 1 24 ? -6.543 17.047 17.391 1 96.81 24 GLY B O 1
ATOM 2002 N N . LEU B 1 25 ? -6.496 17.156 15.156 1 96.81 25 LEU B N 1
ATOM 2003 C CA . LEU B 1 25 ? -6.672 18.594 15.133 1 96.81 25 LEU B CA 1
ATOM 2004 C C . LEU B 1 25 ? -8.039 18.984 15.688 1 96.81 25 LEU B C 1
ATOM 2006 O O . LEU B 1 25 ? -8.156 19.984 16.422 1 96.81 25 LEU B O 1
ATOM 2010 N N . GLN B 1 26 ? -9.031 18.219 15.312 1 96.06 26 GLN B N 1
ATOM 2011 C CA . GLN B 1 26 ? -10.367 18.469 15.836 1 96.06 26 GLN B CA 1
ATOM 2012 C C . GLN B 1 26 ? -10.391 18.359 17.359 1 96.06 26 GLN B C 1
ATOM 2014 O O . GLN B 1 26 ? -11.086 19.125 18.031 1 96.06 26 GLN B O 1
ATOM 2019 N N . GLU B 1 27 ? -9.711 17.344 17.859 1 94.5 27 GLU B N 1
ATOM 2020 C CA . GLU B 1 27 ? -9.625 17.156 19.297 1 94.5 27 GLU B CA 1
ATOM 2021 C C . GLU B 1 27 ? -9.023 18.375 19.984 1 94.5 27 GLU B C 1
ATOM 2023 O O . GLU B 1 27 ? -9.281 18.625 21.172 1 94.5 27 GLU B O 1
ATOM 2028 N N . GLN B 1 28 ? -8.266 19.141 19.266 1 95.06 28 GLN B N 1
ATOM 2029 C CA . GLN B 1 28 ? -7.652 20.359 19.797 1 95.06 28 GLN B CA 1
ATOM 2030 C C . GLN B 1 28 ? -8.594 21.547 19.656 1 95.06 28 GLN B C 1
ATOM 2032 O O . GLN B 1 28 ? -8.203 22.688 19.922 1 95.06 28 GLN B O 1
ATOM 2037 N N . GLY B 1 29 ? -9.758 21.391 19.141 1 95.12 29 GLY B N 1
ATOM 2038 C CA . GLY B 1 29 ? -10.781 22.422 19.078 1 95.12 29 GLY B CA 1
ATOM 2039 C C . GLY B 1 29 ? -10.789 23.172 17.75 1 95.12 29 GLY B C 1
ATOM 2040 O O . GLY B 1 29 ? -11.469 24.188 17.609 1 95.12 29 GLY B O 1
ATOM 2041 N N . LYS B 1 30 ? -10.102 22.656 16.797 1 95.94 30 LYS B N 1
ATOM 2042 C CA . LYS B 1 30 ? -10.023 23.312 15.5 1 95.94 30 LYS B CA 1
ATOM 2043 C C . LYS B 1 30 ? -11.172 22.891 14.594 1 95.94 30 LYS B C 1
ATOM 2045 O O . LYS B 1 30 ? -11.648 21.766 14.68 1 95.94 30 LYS B O 1
ATOM 2050 N N . ASP B 1 31 ? -11.641 23.844 13.797 1 97.38 31 ASP B N 1
ATOM 2051 C CA . ASP B 1 31 ? -12.562 23.516 12.711 1 97.38 31 ASP B CA 1
ATOM 2052 C C . ASP B 1 31 ? -11.812 22.969 11.5 1 97.38 31 ASP B C 1
ATOM 2054 O O . ASP B 1 31 ? -11.141 23.703 10.781 1 97.38 31 ASP B O 1
ATOM 2058 N N . VAL B 1 32 ? -11.992 21.625 11.336 1 97.88 32 VAL B N 1
ATOM 2059 C CA . VAL B 1 32 ? -11.141 20.938 10.375 1 97.88 32 VAL B CA 1
ATOM 2060 C C . VAL B 1 32 ? -11.992 20.375 9.234 1 97.88 32 VAL B C 1
ATOM 2062 O O . VAL B 1 32 ? -13.094 19.875 9.461 1 97.88 32 VAL B O 1
ATOM 2065 N N . LEU B 1 33 ? -11.461 20.484 8.008 1 98.38 33 LEU B N 1
ATOM 2066 C CA . LEU B 1 33 ? -12.055 19.859 6.832 1 98.38 33 LEU B CA 1
ATOM 2067 C C . LEU B 1 33 ? -11.156 18.75 6.297 1 98.38 33 LEU B C 1
ATOM 2069 O O . LEU B 1 33 ? -9.961 18.969 6.07 1 98.38 33 LEU B O 1
ATOM 2073 N N . LEU B 1 34 ? -11.711 17.562 6.191 1 98.19 34 LEU B N 1
ATOM 2074 C CA . LEU B 1 34 ? -11.047 16.469 5.492 1 98.19 34 LEU B CA 1
ATOM 2075 C C . LEU B 1 34 ? -11.383 16.5 4.004 1 98.19 34 LEU B C 1
ATOM 2077 O O . LEU B 1 34 ? -12.547 16.328 3.629 1 98.19 34 LEU B O 1
ATOM 2081 N N . PHE B 1 35 ? -10.391 16.734 3.133 1 98.44 35 PHE B N 1
ATOM 2082 C CA . PHE B 1 35 ? -10.57 16.828 1.689 1 98.44 35 PHE B CA 1
ATOM 2083 C C . PHE B 1 35 ? -10.047 15.586 0.987 1 98.44 35 PHE B C 1
ATOM 2085 O O . PHE B 1 35 ? -8.836 15.344 0.947 1 98.44 35 PHE B O 1
ATOM 2092 N N . ASP B 1 36 ? -10.953 14.82 0.443 1 97.81 36 ASP B N 1
ATOM 2093 C CA . ASP B 1 36 ? -10.602 13.594 -0.263 1 97.81 36 ASP B CA 1
ATOM 2094 C C . ASP B 1 36 ? -10.344 13.867 -1.742 1 97.81 36 ASP B C 1
ATOM 2096 O O . ASP B 1 36 ? -11.281 14.031 -2.523 1 97.81 36 ASP B O 1
ATOM 2100 N N . ALA B 1 37 ? -9.078 13.82 -2.109 1 97.44 37 ALA B N 1
ATOM 2101 C CA . ALA B 1 37 ? -8.68 14.086 -3.49 1 97.44 37 ALA B CA 1
ATOM 2102 C C . ALA B 1 37 ? -8.148 12.828 -4.16 1 97.44 37 ALA B C 1
ATOM 2104 O O . ALA B 1 37 ? -7.332 12.898 -5.082 1 97.44 37 ALA B O 1
ATOM 2105 N N . ASP B 1 38 ? -8.43 11.695 -3.635 1 92.81 38 ASP B N 1
ATOM 2106 C CA . ASP B 1 38 ? -8.07 10.391 -4.176 1 92.81 38 ASP B CA 1
ATOM 2107 C C . ASP B 1 38 ? -9.297 9.672 -4.734 1 92.81 38 ASP B C 1
ATOM 2109 O O . ASP B 1 38 ? -10.258 9.406 -4.008 1 92.81 38 ASP B O 1
ATOM 2113 N N . ARG B 1 39 ? -9.219 9.203 -5.906 1 87.81 39 ARG B N 1
ATOM 2114 C CA . ARG B 1 39 ? -10.367 8.609 -6.594 1 87.81 39 ARG B CA 1
ATOM 2115 C C . ARG B 1 39 ? -10.711 7.242 -6.004 1 87.81 39 ARG B C 1
ATOM 2117 O O . ARG B 1 39 ? -11.789 6.707 -6.258 1 87.81 39 ARG B O 1
ATOM 2124 N N . THR B 1 40 ? -9.844 6.75 -5.195 1 85.75 40 THR B N 1
ATOM 2125 C CA . THR B 1 40 ? -10.172 5.508 -4.512 1 85.75 40 THR B CA 1
ATOM 2126 C C . THR B 1 40 ? -11.211 5.754 -3.42 1 85.75 40 THR B C 1
ATOM 2128 O O . THR B 1 40 ? -11.844 4.812 -2.932 1 85.75 40 THR B O 1
ATOM 2131 N N . GLU B 1 41 ? -11.375 6.961 -2.947 1 90.5 41 GLU B N 1
ATOM 2132 C CA . GLU B 1 41 ? -12.445 7.441 -2.074 1 90.5 41 GLU B CA 1
ATOM 2133 C C . GLU B 1 41 ? -12.383 6.766 -0.707 1 90.5 41 GLU B C 1
ATOM 2135 O O . GLU B 1 41 ? -13.422 6.453 -0.118 1 90.5 41 GLU B O 1
ATOM 2140 N N . ASN B 1 42 ? -11.18 6.539 -0.264 1 91.56 42 ASN B N 1
ATOM 2141 C CA . ASN B 1 42 ? -11.023 5.902 1.04 1 91.56 42 ASN B CA 1
ATOM 2142 C C . ASN B 1 42 ? -11.555 6.793 2.162 1 91.56 42 ASN B C 1
ATOM 2144 O O . ASN B 1 42 ? -12.375 6.355 2.971 1 91.56 42 ASN B O 1
ATOM 2148 N N . SER B 1 43 ? -11.133 8.023 2.176 1 94.88 43 SER B N 1
ATOM 2149 C CA . SER B 1 43 ? -11.547 8.953 3.223 1 94.88 43 SER B CA 1
ATOM 2150 C C . SER B 1 43 ? -13.047 9.227 3.152 1 94.88 43 SER B C 1
ATOM 2152 O O . SER B 1 43 ? -13.711 9.344 4.184 1 94.88 43 SER B O 1
ATOM 2154 N N . SER B 1 44 ? -13.523 9.289 1.928 1 93.44 44 SER B N 1
ATOM 2155 C CA . SER B 1 44 ? -14.953 9.523 1.754 1 93.44 44 SER B CA 1
ATOM 2156 C C . SER B 1 44 ? -15.766 8.328 2.24 1 93.44 44 SER B C 1
ATOM 2158 O O . SER B 1 44 ? -16.812 8.508 2.869 1 93.44 44 SER B O 1
ATOM 2160 N N . SER B 1 45 ? -15.312 7.164 1.92 1 92.56 45 SER B N 1
ATOM 2161 C CA . SER B 1 45 ? -16 5.961 2.377 1 92.56 45 SER B CA 1
ATOM 2162 C C . SER B 1 45 ? -16 5.871 3.898 1 92.56 45 SER B C 1
ATOM 2164 O O . SER B 1 45 ? -17.016 5.504 4.5 1 92.56 45 SER B O 1
ATOM 2166 N N . TRP B 1 46 ? -14.891 6.141 4.469 1 94.88 46 TRP B N 1
ATOM 2167 C CA . TRP B 1 46 ? -14.789 6.203 5.922 1 94.88 46 TRP B CA 1
ATOM 2168 C C . TRP B 1 46 ? -15.812 7.168 6.5 1 94.88 46 TRP B C 1
ATOM 2170 O O . TRP B 1 46 ? -16.531 6.832 7.453 1 94.88 46 TRP B O 1
ATOM 2180 N N . ASN B 1 47 ? -15.906 8.305 5.926 1 95.5 47 ASN B N 1
ATOM 2181 C CA . ASN B 1 47 ? -16.828 9.328 6.414 1 95.5 47 ASN B CA 1
ATOM 2182 C C . ASN B 1 47 ? -18.281 8.891 6.25 1 95.5 47 ASN B C 1
ATOM 2184 O O . ASN B 1 47 ? -19.125 9.227 7.078 1 95.5 47 ASN B O 1
ATOM 2188 N N . HIS B 1 48 ? -18.531 8.203 5.199 1 93.56 48 HIS B N 1
ATOM 2189 C CA . HIS B 1 48 ? -19.875 7.672 4.992 1 93.56 48 HIS B CA 1
ATOM 2190 C C . HIS B 1 48 ? -20.266 6.723 6.117 1 93.56 48 HIS B C 1
ATOM 2192 O O . HIS B 1 48 ? -21.375 6.82 6.656 1 93.56 48 HIS B O 1
ATOM 2198 N N . ILE B 1 49 ? -19.375 5.852 6.477 1 93.25 49 ILE B N 1
ATOM 2199 C CA . ILE B 1 49 ? -19.625 4.93 7.578 1 93.25 49 ILE B CA 1
ATOM 2200 C C . ILE B 1 49 ? -19.828 5.711 8.875 1 93.25 49 ILE B C 1
ATOM 2202 O O . ILE B 1 49 ? -20.75 5.414 9.641 1 93.25 49 ILE B O 1
ATOM 2206 N N . ARG B 1 50 ? -19 6.684 9.062 1 95.31 50 ARG B N 1
ATOM 2207 C CA . ARG B 1 50 ? -19.094 7.512 10.258 1 95.31 50 ARG B CA 1
ATOM 2208 C C . ARG B 1 50 ? -20.469 8.164 10.359 1 95.31 50 ARG B C 1
ATOM 2210 O O . ARG B 1 50 ? -21.094 8.172 11.43 1 95.31 50 ARG B O 1
ATOM 2217 N N . ASN B 1 51 ? -20.938 8.664 9.25 1 94.69 51 ASN B N 1
ATOM 2218 C CA . ASN B 1 51 ? -22.188 9.414 9.227 1 94.69 51 ASN B CA 1
ATOM 2219 C C . ASN B 1 51 ? -23.391 8.516 9.508 1 94.69 51 ASN B C 1
ATOM 2221 O O . ASN B 1 51 ? -24.469 9 9.852 1 94.69 51 ASN B O 1
ATOM 2225 N N . GLU B 1 52 ? -23.172 7.254 9.328 1 94 52 GLU B N 1
ATOM 2226 C CA . GLU B 1 52 ? -24.234 6.301 9.633 1 94 52 GLU B CA 1
ATOM 2227 C C . GLU B 1 52 ? -24.344 6.066 11.141 1 94 52 GLU B C 1
ATOM 2229 O O . GLU B 1 52 ? -25.375 5.586 11.625 1 94 52 GLU B O 1
ATOM 2234 N N . ASN B 1 53 ? -23.312 6.32 11.789 1 92.19 53 ASN B N 1
ATOM 2235 C CA . ASN B 1 53 ? -23.297 6.195 13.242 1 92.19 53 ASN B CA 1
ATOM 2236 C C . ASN B 1 53 ? -23.578 7.535 13.922 1 92.19 53 ASN B C 1
ATOM 2238 O O . ASN B 1 53 ? -22.656 8.312 14.172 1 92.19 53 ASN B O 1
ATOM 2242 N N . LYS B 1 54 ? -24.719 7.754 14.445 1 90.44 54 LYS B N 1
ATOM 2243 C CA . LYS B 1 54 ? -25.188 9.039 14.938 1 90.44 54 LYS B CA 1
ATOM 2244 C C . LYS B 1 54 ? -24.547 9.391 16.266 1 90.44 54 LYS B C 1
ATOM 2246 O O . LYS B 1 54 ? -24.625 10.531 16.734 1 90.44 54 LYS B O 1
ATOM 2251 N N . THR B 1 55 ? -23.844 8.445 16.844 1 92.12 55 THR B N 1
ATOM 2252 C CA . THR B 1 55 ? -23.219 8.703 18.125 1 92.12 55 THR B CA 1
ATOM 2253 C C . THR B 1 55 ? -21.859 9.359 17.938 1 92.12 55 THR B C 1
ATOM 2255 O O . THR B 1 55 ? -21.281 9.898 18.891 1 92.12 55 THR B O 1
ATOM 2258 N N . LEU B 1 56 ? -21.375 9.359 16.734 1 92.88 56 LEU B N 1
ATOM 2259 C CA . LEU B 1 56 ? -20.062 9.922 16.469 1 92.88 56 LEU B CA 1
ATOM 2260 C C . LEU B 1 56 ? -20.172 11.367 15.992 1 92.88 56 LEU B C 1
ATOM 2262 O O . LEU B 1 56 ? -21.094 11.711 15.242 1 92.88 56 LEU B O 1
ATOM 2266 N N . LYS B 1 57 ? -19.266 12.156 16.484 1 91.56 57 LYS B N 1
ATOM 2267 C CA . LYS B 1 57 ? -19.203 13.547 16.031 1 91.56 57 LYS B CA 1
ATOM 2268 C C . LYS B 1 57 ? -18.922 13.625 14.539 1 91.56 57 LYS B C 1
ATOM 2270 O O . LYS B 1 57 ? -18.094 12.883 14.016 1 91.56 57 LYS B O 1
ATOM 2275 N N . ARG B 1 58 ? -19.562 14.516 13.891 1 90.31 58 ARG B N 1
ATOM 2276 C CA . ARG B 1 58 ? -19.406 14.688 12.453 1 90.31 58 ARG B CA 1
ATOM 2277 C C . ARG B 1 58 ? -18.016 15.242 12.125 1 90.31 58 ARG B C 1
ATOM 2279 O O . ARG B 1 58 ? -17.5 16.094 12.844 1 90.31 58 ARG B O 1
ATOM 2286 N N . VAL B 1 59 ? -17.469 14.766 11.117 1 91.56 59 VAL B N 1
ATOM 2287 C CA . VAL B 1 59 ? -16.25 15.305 10.531 1 91.56 59 VAL B CA 1
ATOM 2288 C C . VAL B 1 59 ? -16.562 15.891 9.156 1 91.56 59 VAL B C 1
ATOM 2290 O O . VAL B 1 59 ? -17.062 15.195 8.273 1 91.56 59 VAL B O 1
ATOM 2293 N N . ASN B 1 60 ? -16.328 17.188 9.023 1 94.44 60 ASN B N 1
ATOM 2294 C CA . ASN B 1 60 ? -16.531 17.812 7.73 1 94.44 60 ASN B CA 1
ATOM 2295 C C . ASN B 1 60 ? -15.617 17.219 6.66 1 94.44 60 ASN B C 1
ATOM 2297 O O . ASN B 1 60 ? -14.406 17.141 6.859 1 94.44 60 ASN B O 1
ATOM 2301 N N . SER B 1 61 ? -16.219 16.688 5.656 1 95.88 61 SER B N 1
ATOM 2302 C CA . SER B 1 61 ? -15.438 16.078 4.586 1 95.88 61 SER B CA 1
ATOM 2303 C C . SER B 1 61 ? -16.031 16.391 3.219 1 95.88 61 SER B C 1
ATOM 2305 O O . SER B 1 61 ? -17.25 16.469 3.07 1 95.88 61 SER B O 1
ATOM 2307 N N . VAL B 1 62 ? -15.18 16.625 2.232 1 95.38 62 VAL B N 1
ATOM 2308 C CA . VAL B 1 62 ? -15.602 16.844 0.852 1 95.38 62 VAL B CA 1
ATOM 2309 C C . VAL B 1 62 ? -14.672 16.078 -0.093 1 95.38 62 VAL B C 1
ATOM 2311 O O . VAL B 1 62 ? -13.555 15.719 0.281 1 95.38 62 VAL B O 1
ATOM 2314 N N . GLN B 1 63 ? -15.227 15.773 -1.252 1 95.75 63 GLN B N 1
ATOM 2315 C CA . GLN B 1 63 ? -14.445 15.156 -2.318 1 95.75 63 GLN B CA 1
ATOM 2316 C C . GLN B 1 63 ? -14.188 16.141 -3.455 1 95.75 63 GLN B C 1
ATOM 2318 O O . GLN B 1 63 ? -15.047 16.969 -3.768 1 95.75 63 GLN B O 1
ATOM 2323 N N . GLY B 1 64 ? -13.023 16.094 -3.973 1 94.69 64 GLY B N 1
ATOM 2324 C CA . GLY B 1 64 ? -12.695 16.922 -5.129 1 94.69 64 GLY B CA 1
ATOM 2325 C C . GLY B 1 64 ? -11.617 16.312 -6.008 1 94.69 64 GLY B C 1
ATOM 2326 O O . GLY B 1 64 ? -10.641 15.75 -5.504 1 94.69 64 GLY B O 1
ATOM 2327 N N . TYR B 1 65 ? -11.789 16.391 -7.344 1 93.69 65 TYR B N 1
ATOM 2328 C CA . TYR B 1 65 ? -10.852 15.828 -8.305 1 93.69 65 TYR B CA 1
ATOM 2329 C C . TYR B 1 65 ? -10.484 16.844 -9.383 1 93.69 65 TYR B C 1
ATOM 2331 O O . TYR B 1 65 ? -11.195 17.828 -9.578 1 93.69 65 TYR B O 1
ATOM 2339 N N . GLY B 1 66 ? -9.406 16.578 -10.125 1 93.25 66 GLY B N 1
ATOM 2340 C CA . GLY B 1 66 ? -8.953 17.484 -11.156 1 93.25 66 GLY B CA 1
ATOM 2341 C C . GLY B 1 66 ? -8.328 18.75 -10.602 1 93.25 66 GLY B C 1
ATOM 2342 O O . GLY B 1 66 ? -7.434 18.688 -9.758 1 93.25 66 GLY B O 1
ATOM 2343 N N . ASN B 1 67 ? -8.719 19.891 -11.172 1 94.12 67 ASN B N 1
ATOM 2344 C CA . ASN B 1 67 ? -8.211 21.172 -10.68 1 94.12 67 ASN B CA 1
ATOM 2345 C C . ASN B 1 67 ? -8.938 21.609 -9.414 1 94.12 67 ASN B C 1
ATOM 2347 O O . ASN B 1 67 ? -10.016 22.203 -9.492 1 94.12 67 ASN B O 1
ATOM 2351 N N . ILE B 1 68 ? -8.305 21.406 -8.273 1 96.12 68 ILE B N 1
ATOM 2352 C CA . ILE B 1 68 ? -8.969 21.625 -6.992 1 96.12 68 ILE B CA 1
ATOM 2353 C C . ILE B 1 68 ? -8.539 22.969 -6.414 1 96.12 68 ILE B C 1
ATOM 2355 O O . ILE B 1 68 ? -8.852 23.281 -5.262 1 96.12 68 ILE B O 1
ATOM 2359 N N . LEU B 1 69 ? -7.863 23.828 -7.168 1 96.19 69 LEU B N 1
ATOM 2360 C CA . LEU B 1 69 ? -7.277 25.062 -6.648 1 96.19 69 LEU B CA 1
ATOM 2361 C C . LEU B 1 69 ? -8.367 26.031 -6.199 1 96.19 69 LEU B C 1
ATOM 2363 O O . LEU B 1 69 ? -8.297 26.578 -5.098 1 96.19 69 LEU B O 1
ATOM 2367 N N . THR B 1 70 ? -9.305 26.188 -7.047 1 93.62 70 THR B N 1
ATOM 2368 C CA . THR B 1 70 ? -10.375 27.125 -6.742 1 93.62 70 THR B CA 1
ATOM 2369 C C . THR B 1 70 ? -11.156 26.672 -5.516 1 93.62 70 THR B C 1
ATOM 2371 O O . THR B 1 70 ? -11.508 27.484 -4.66 1 93.62 70 THR B O 1
ATOM 2374 N N . GLN B 1 71 ? -11.438 25.422 -5.496 1 95.25 71 GLN B N 1
ATOM 2375 C CA . GLN B 1 71 ? -12.164 24.875 -4.359 1 95.25 71 GLN B CA 1
ATOM 2376 C C . GLN B 1 71 ? -11.383 25.062 -3.061 1 95.25 71 GLN B C 1
ATOM 2378 O O . GLN B 1 71 ? -11.953 25.453 -2.041 1 95.25 71 GLN B O 1
ATOM 2383 N N . LEU B 1 72 ? -10.109 24.797 -3.082 1 96.88 72 LEU B N 1
ATOM 2384 C CA . LEU B 1 72 ? -9.273 24.891 -1.888 1 96.88 72 LEU B CA 1
ATOM 2385 C C . LEU B 1 72 ? -9.156 26.344 -1.433 1 96.88 72 LEU B C 1
ATOM 2387 O O . LEU B 1 72 ? -9.094 26.625 -0.232 1 96.88 72 LEU B O 1
ATOM 2391 N N . ALA B 1 73 ? -9.102 27.266 -2.391 1 94.81 73 ALA B N 1
ATOM 2392 C CA . ALA B 1 73 ? -9.039 28.688 -2.053 1 94.81 73 ALA B CA 1
ATOM 2393 C C . ALA B 1 73 ? -10.281 29.125 -1.275 1 94.81 73 ALA B C 1
ATOM 2395 O O . ALA B 1 73 ? -10.172 29.797 -0.247 1 94.81 73 ALA B O 1
ATOM 2396 N N . ASP B 1 74 ? -11.391 28.719 -1.73 1 95.19 74 ASP B N 1
ATOM 2397 C CA . ASP B 1 74 ? -12.656 29.062 -1.073 1 95.19 74 ASP B CA 1
ATOM 2398 C C . ASP B 1 74 ? -12.75 28.406 0.303 1 95.19 74 ASP B C 1
ATOM 2400 O O . ASP B 1 74 ? -13.102 29.062 1.284 1 95.19 74 ASP B O 1
ATOM 2404 N N . LEU B 1 75 ? -12.43 27.156 0.41 1 96.56 75 LEU B N 1
ATOM 2405 C CA . LEU B 1 75 ? -12.562 26.391 1.637 1 96.56 75 LEU B CA 1
ATOM 2406 C C . LEU B 1 75 ? -11.578 26.859 2.695 1 96.56 75 LEU B C 1
ATOM 2408 O O . LEU B 1 75 ? -11.875 26.812 3.893 1 96.56 75 LEU B O 1
ATOM 2412 N N . SER B 1 76 ? -10.406 27.328 2.244 1 96.06 76 SER B N 1
ATOM 2413 C CA . SER B 1 76 ? -9.367 27.75 3.174 1 96.06 76 SER B CA 1
ATOM 2414 C C . SER B 1 76 ? -9.812 28.969 3.98 1 96.06 76 SER B C 1
ATOM 2416 O O . SER B 1 76 ? -9.266 29.25 5.055 1 96.06 76 SER B O 1
ATOM 2418 N N . GLU B 1 77 ? -10.82 29.656 3.547 1 96 77 GLU B N 1
ATOM 2419 C CA . GLU B 1 77 ? -11.359 30.812 4.25 1 96 77 GLU B CA 1
ATOM 2420 C C . GLU B 1 77 ? -12.422 30.391 5.262 1 96 77 GLU B C 1
ATOM 2422 O O . GLU B 1 77 ? -12.805 31.188 6.125 1 96 77 GLU B O 1
ATOM 2427 N N . ARG B 1 78 ? -12.781 29.188 5.215 1 96.25 78 ARG B N 1
ATOM 2428 C CA . ARG B 1 78 ? -13.953 28.766 5.977 1 96.25 78 ARG B CA 1
ATOM 2429 C C . ARG B 1 78 ? -13.562 27.812 7.105 1 96.25 78 ARG B C 1
ATOM 2431 O O . ARG B 1 78 ? -14.328 27.625 8.055 1 96.25 78 ARG B O 1
ATOM 2438 N N . TYR B 1 79 ? -12.445 27.219 7.059 1 97.81 79 TYR B N 1
ATOM 2439 C CA . TYR B 1 79 ? -11.984 26.25 8.055 1 97.81 79 TYR B CA 1
ATOM 2440 C C . TYR B 1 79 ? -10.648 26.688 8.641 1 97.81 79 TYR B C 1
ATOM 2442 O O . TYR B 1 79 ? -9.859 27.375 7.984 1 97.81 79 TYR B O 1
ATOM 2450 N N . ASP B 1 80 ? -10.453 26.234 9.906 1 97.38 80 ASP B N 1
ATOM 2451 C CA . ASP B 1 80 ? -9.148 26.484 10.508 1 97.38 80 ASP B CA 1
ATOM 2452 C C . ASP B 1 80 ? -8.055 25.703 9.789 1 97.38 80 ASP B C 1
ATOM 2454 O O . ASP B 1 80 ? -6.969 26.234 9.523 1 97.38 80 ASP B O 1
ATOM 2458 N N . ASP B 1 81 ? -8.328 24.453 9.531 1 98 81 ASP B N 1
ATOM 2459 C CA . ASP B 1 81 ? -7.367 23.562 8.883 1 98 81 ASP B CA 1
ATOM 2460 C C . ASP B 1 81 ? -8.039 22.703 7.824 1 98 81 ASP B C 1
ATOM 2462 O O . ASP B 1 81 ? -9.18 22.281 8 1 98 81 ASP B O 1
ATOM 2466 N N . ILE B 1 82 ? -7.348 22.5 6.73 1 98.62 82 ILE B N 1
ATOM 2467 C CA . ILE B 1 82 ? -7.75 21.547 5.695 1 98.62 82 ILE B CA 1
ATOM 2468 C C . ILE B 1 82 ? -6.707 20.438 5.578 1 98.62 82 ILE B C 1
ATOM 2470 O O . ILE B 1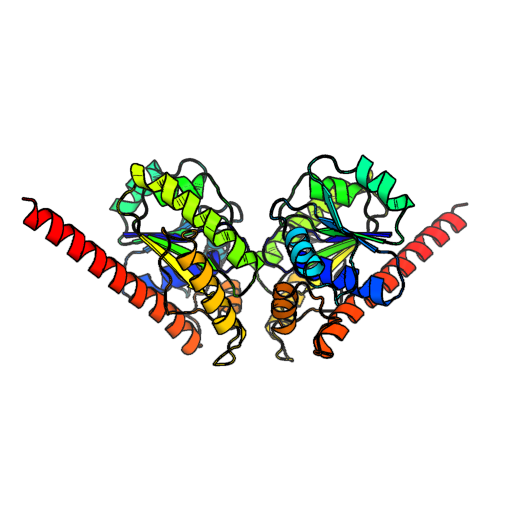 82 ? -5.516 20.719 5.406 1 98.62 82 ILE B O 1
ATOM 2474 N N . VAL B 1 83 ? -7.156 19.188 5.738 1 98.62 83 VAL B N 1
ATOM 2475 C CA . VAL B 1 83 ? -6.305 18.031 5.535 1 98.62 83 VAL B CA 1
ATOM 2476 C C . VAL B 1 83 ? -6.684 17.328 4.227 1 98.62 83 VAL B C 1
ATOM 2478 O O . VAL B 1 83 ? -7.805 16.844 4.078 1 98.62 83 VAL B O 1
ATOM 2481 N N . ILE B 1 84 ? -5.73 17.312 3.305 1 98.69 84 ILE B N 1
ATOM 2482 C CA . ILE B 1 84 ? -6.004 16.781 1.969 1 98.69 84 ILE B CA 1
ATOM 2483 C C . ILE B 1 84 ? -5.398 15.391 1.827 1 98.69 84 ILE B C 1
ATOM 2485 O O . ILE B 1 84 ? -4.203 15.195 2.059 1 98.69 84 ILE B O 1
ATOM 2489 N N . ASP B 1 85 ? -6.238 14.391 1.485 1 97.88 85 ASP B N 1
ATOM 2490 C CA . ASP B 1 85 ? -5.82 13.023 1.188 1 97.88 85 ASP B CA 1
ATOM 2491 C C . ASP B 1 85 ? -5.668 12.812 -0.316 1 97.88 85 ASP B C 1
ATOM 2493 O O . ASP B 1 85 ? -6.641 12.906 -1.064 1 97.88 85 ASP B O 1
ATOM 2497 N N . THR B 1 86 ? -4.461 12.523 -0.782 1 97 86 THR B N 1
ATOM 2498 C CA . THR B 1 86 ? -4.207 12.344 -2.209 1 97 86 THR B CA 1
ATOM 2499 C C . THR B 1 86 ? -3.764 10.914 -2.506 1 97 86 THR B C 1
ATOM 2501 O O . THR B 1 86 ? -3.48 10.148 -1.587 1 97 86 THR B O 1
ATOM 2504 N N . ALA B 1 87 ? -3.693 10.547 -3.766 1 91.38 87 ALA B N 1
ATOM 2505 C CA . ALA B 1 87 ? -3.328 9.203 -4.207 1 91.38 87 ALA B CA 1
ATOM 2506 C C . ALA B 1 87 ? -1.833 8.961 -4.031 1 91.38 87 ALA B C 1
ATOM 2508 O O . ALA B 1 87 ? -1.048 9.906 -3.934 1 91.38 87 ALA B O 1
ATOM 2509 N N . GLY B 1 88 ? -1.489 7.648 -3.977 1 88.69 88 GLY B N 1
ATOM 2510 C CA . GLY B 1 88 ? -0.087 7.273 -3.891 1 88.69 88 GLY B CA 1
ATOM 2511 C C . GLY B 1 88 ? 0.627 7.324 -5.23 1 88.69 88 GLY B C 1
ATOM 2512 O O . GLY B 1 88 ? 1.254 6.348 -5.641 1 88.69 88 GLY B O 1
ATOM 2513 N N . LYS B 1 89 ? 0.538 8.336 -5.977 1 87.44 89 LYS B N 1
ATOM 2514 C CA . LYS B 1 89 ? 1.157 8.586 -7.273 1 87.44 89 LYS B CA 1
ATOM 2515 C C . LYS B 1 89 ? 1.308 10.078 -7.531 1 87.44 89 LYS B C 1
ATOM 2517 O O . LYS B 1 89 ? 0.792 10.898 -6.77 1 87.44 89 LYS B O 1
ATOM 2522 N N . ASP B 1 90 ? 2.09 10.422 -8.57 1 90.88 90 ASP B N 1
ATOM 2523 C CA . ASP B 1 90 ? 2.209 11.805 -9.016 1 90.88 90 ASP B CA 1
ATOM 2524 C C . ASP B 1 90 ? 0.969 12.25 -9.789 1 90.88 90 ASP B C 1
ATOM 2526 O O . ASP B 1 90 ? 1.012 12.383 -11.016 1 90.88 90 ASP B O 1
ATOM 2530 N N . SER B 1 91 ? -0.079 12.562 -9.055 1 91.25 91 SER B N 1
ATOM 2531 C CA . SER B 1 91 ? -1.346 12.953 -9.664 1 91.25 91 SER B CA 1
ATOM 2532 C C . SER B 1 91 ? -1.451 14.469 -9.805 1 91.25 91 SER B C 1
ATOM 2534 O O . SER B 1 91 ? -0.684 15.211 -9.188 1 91.25 91 SER B O 1
ATOM 2536 N N . GLN B 1 92 ? -2.373 14.875 -10.664 1 93.5 92 GLN B N 1
ATOM 2537 C CA . GLN B 1 92 ? -2.652 16.297 -10.773 1 93.5 92 GLN B CA 1
ATOM 2538 C C . GLN B 1 92 ? -3.143 16.859 -9.445 1 93.5 92 GLN B C 1
ATOM 2540 O O . GLN B 1 92 ? -2.77 17.969 -9.055 1 93.5 92 GLN B O 1
ATOM 2545 N N . GLU B 1 93 ? -4.004 16.109 -8.773 1 95.5 93 GLU B N 1
ATOM 2546 C CA . GLU B 1 93 ? -4.543 16.547 -7.492 1 95.5 93 GLU B CA 1
ATOM 2547 C C . GLU B 1 93 ? -3.428 16.781 -6.477 1 95.5 93 GLU B C 1
ATOM 2549 O O . GLU B 1 93 ? -3.457 17.75 -5.723 1 95.5 93 GLU B O 1
ATOM 2554 N N . PHE B 1 94 ? -2.42 15.859 -6.512 1 96.31 94 PHE B N 1
ATOM 2555 C CA . PHE B 1 94 ? -1.284 15.992 -5.609 1 96.31 94 PHE B CA 1
ATOM 2556 C C . PHE B 1 94 ? -0.507 17.266 -5.895 1 96.31 94 PHE B C 1
ATOM 2558 O O . PHE B 1 94 ? -0.196 18.031 -4.98 1 96.31 94 PHE B O 1
ATOM 2565 N N . ARG B 1 95 ? -0.319 17.531 -7.109 1 96.44 95 ARG B N 1
ATOM 2566 C CA . ARG B 1 95 ? 0.437 18.719 -7.504 1 96.44 95 ARG B CA 1
ATOM 2567 C C . ARG B 1 95 ? -0.333 20 -7.176 1 96.44 95 ARG B C 1
ATOM 2569 O O . ARG B 1 95 ? 0.246 20.969 -6.688 1 96.44 95 ARG B O 1
ATOM 2576 N N . TYR B 1 96 ? -1.618 20.016 -7.461 1 96.88 96 TYR B N 1
ATOM 2577 C CA . TYR B 1 96 ? -2.428 21.172 -7.113 1 96.88 96 TYR B CA 1
ATOM 2578 C C . TYR B 1 96 ? -2.443 21.406 -5.605 1 96.88 96 TYR B C 1
ATOM 2580 O O . TYR B 1 96 ? -2.377 22.547 -5.137 1 96.88 96 TYR B O 1
ATOM 2588 N N . ALA B 1 97 ? -2.551 20.312 -4.852 1 97.75 97 ALA B N 1
ATOM 2589 C CA . ALA B 1 97 ? -2.52 20.422 -3.396 1 97.75 97 ALA B CA 1
ATOM 2590 C C . ALA B 1 97 ? -1.196 21.016 -2.92 1 97.75 97 ALA B C 1
ATOM 2592 O O . ALA B 1 97 ? -1.178 21.891 -2.059 1 97.75 97 ALA B O 1
ATOM 2593 N N . LEU B 1 98 ? -0.099 20.531 -3.512 1 98.06 98 LEU B N 1
ATOM 2594 C CA . LEU B 1 98 ? 1.227 21.016 -3.143 1 98.06 98 LEU B CA 1
ATOM 2595 C C . LEU B 1 98 ? 1.361 22.516 -3.434 1 98.06 98 LEU B C 1
ATOM 2597 O O . LEU B 1 98 ? 2.07 23.234 -2.721 1 98.06 98 LEU B O 1
ATOM 2601 N N . ALA B 1 99 ? 0.686 22.953 -4.438 1 97.56 99 ALA B N 1
ATOM 2602 C CA . ALA B 1 99 ? 0.805 24.328 -4.887 1 97.56 99 ALA B CA 1
ATOM 2603 C C . ALA B 1 99 ? 0.263 25.297 -3.834 1 97.56 99 ALA B C 1
ATOM 2605 O O . ALA B 1 99 ? 0.671 26.469 -3.781 1 97.56 99 ALA B O 1
ATOM 2606 N N . VAL B 1 100 ? -0.619 24.812 -2.959 1 97.25 100 VAL B N 1
ATOM 2607 C CA . VAL B 1 100 ? -1.277 25.75 -2.055 1 97.25 100 VAL B CA 1
ATOM 2608 C C . VAL B 1 100 ? -1.076 25.297 -0.608 1 97.25 100 VAL B C 1
ATOM 2610 O O . VAL B 1 100 ? -1.447 26.016 0.327 1 97.25 100 VAL B O 1
ATOM 2613 N N . ALA B 1 101 ? -0.463 24.156 -0.358 1 98 101 ALA B N 1
ATOM 2614 C CA . ALA B 1 101 ? -0.343 23.594 0.982 1 98 101 ALA B CA 1
ATOM 2615 C C . ALA B 1 101 ? 0.711 24.344 1.799 1 98 101 ALA B C 1
ATOM 2617 O O . ALA B 1 101 ? 1.688 24.844 1.246 1 98 101 ALA B O 1
ATOM 2618 N N . ASP B 1 102 ? 0.451 24.422 3.102 1 97.38 102 ASP B N 1
ATOM 2619 C CA . ASP B 1 102 ? 1.49 24.859 4.031 1 97.38 102 ASP B CA 1
ATOM 2620 C C . ASP B 1 102 ? 2.465 23.719 4.336 1 97.38 102 ASP B C 1
ATOM 2622 O O . ASP B 1 102 ? 3.672 23.938 4.445 1 97.38 102 ASP B O 1
ATOM 2626 N N . ILE B 1 103 ? 1.939 22.547 4.453 1 98 103 ILE B N 1
ATOM 2627 C CA . ILE B 1 103 ? 2.711 21.375 4.871 1 98 103 ILE B CA 1
ATOM 2628 C C . ILE B 1 103 ? 2.338 20.188 4 1 98 103 ILE B C 1
ATOM 2630 O O . ILE B 1 103 ? 1.161 19.953 3.711 1 98 103 ILE B O 1
ATOM 2634 N N . ALA B 1 104 ? 3.324 19.5 3.576 1 98.25 104 ALA B N 1
ATOM 2635 C CA . ALA B 1 104 ? 3.139 18.172 3 1 98.25 104 ALA B CA 1
ATOM 2636 C C . ALA B 1 104 ? 3.672 17.094 3.938 1 98.25 104 ALA B C 1
ATOM 2638 O O . ALA B 1 104 ? 4.789 17.203 4.449 1 98.25 104 ALA B O 1
ATOM 2639 N N . LEU B 1 105 ? 2.832 16.109 4.18 1 98.31 105 LEU B N 1
ATOM 2640 C CA . LEU B 1 105 ? 3.215 14.961 5 1 98.31 105 LEU B CA 1
ATOM 2641 C C . LEU B 1 105 ? 3.312 13.695 4.152 1 98.31 105 LEU B C 1
ATOM 2643 O O . LEU B 1 105 ? 2.326 13.273 3.543 1 98.31 105 LEU B O 1
ATOM 2647 N N . ILE B 1 106 ? 4.504 13.094 4.172 1 98.25 106 ILE B N 1
ATOM 2648 C CA . ILE B 1 106 ? 4.785 11.922 3.35 1 98.25 106 ILE B CA 1
ATOM 2649 C C . ILE B 1 106 ? 5.102 10.727 4.246 1 98.25 106 ILE B C 1
ATOM 2651 O O . ILE B 1 106 ? 6.246 10.539 4.664 1 98.25 106 ILE B O 1
ATOM 2655 N N . PRO B 1 107 ? 4.125 9.867 4.434 1 97.75 107 PRO B N 1
ATOM 2656 C CA . PRO B 1 107 ? 4.441 8.617 5.129 1 97.75 107 PRO B CA 1
ATOM 2657 C C . PRO B 1 107 ? 5.168 7.613 4.238 1 97.75 107 PRO B C 1
ATOM 2659 O O . PRO B 1 107 ? 4.926 7.566 3.029 1 97.75 107 PRO B O 1
ATOM 2662 N N . PHE B 1 108 ? 6.086 6.867 4.844 1 96.12 108 PHE B N 1
ATOM 2663 C CA . PHE B 1 108 ? 6.746 5.777 4.133 1 96.12 108 PHE B CA 1
ATOM 2664 C C . PHE B 1 108 ? 7.074 4.633 5.086 1 96.12 108 PHE B C 1
ATOM 2666 O O . PHE B 1 108 ? 7.285 4.855 6.281 1 96.12 108 PHE B O 1
ATOM 2673 N N . ARG B 1 109 ? 7.07 3.418 4.562 1 92.81 109 ARG B N 1
ATOM 2674 C CA . ARG B 1 109 ? 7.371 2.238 5.367 1 92.81 109 ARG B CA 1
ATOM 2675 C C . ARG B 1 109 ? 8.867 1.95 5.387 1 92.81 109 ARG B C 1
ATOM 2677 O O . ARG B 1 109 ? 9.617 2.48 4.562 1 92.81 109 ARG B O 1
ATOM 2684 N N . CYS B 1 110 ? 9.234 1.106 6.395 1 89.88 110 CYS B N 1
ATOM 2685 C CA . CYS B 1 110 ? 10.602 0.586 6.426 1 89.88 110 CYS B CA 1
ATOM 2686 C C . CYS B 1 110 ? 10.797 -0.474 5.348 1 89.88 110 CYS B C 1
ATOM 2688 O O . CYS B 1 110 ? 10.945 -1.658 5.656 1 89.88 110 CYS B O 1
ATOM 2690 N N . SER B 1 111 ? 10.836 -0.021 4.141 1 88.5 111 SER B N 1
ATOM 2691 C CA . SER B 1 111 ? 10.914 -0.857 2.949 1 88.5 111 SER B CA 1
ATOM 2692 C C . SER B 1 111 ? 11.82 -0.226 1.894 1 88.5 111 SER B C 1
ATOM 2694 O O . SER B 1 111 ? 11.797 0.991 1.696 1 88.5 111 SER B O 1
ATOM 2696 N N . MET B 1 112 ? 12.602 -1.106 1.251 1 87.81 112 MET B N 1
ATOM 2697 C CA . MET B 1 112 ? 13.461 -0.595 0.189 1 87.81 112 MET B CA 1
ATOM 2698 C C . MET B 1 112 ? 12.641 0.015 -0.938 1 87.81 112 MET B C 1
ATOM 2700 O O . MET B 1 112 ? 13.07 0.971 -1.583 1 87.81 112 MET B O 1
ATOM 2704 N N . PHE B 1 113 ? 11.508 -0.573 -1.119 1 89 113 PHE B N 1
ATOM 2705 C CA . PHE B 1 113 ? 10.648 -0.107 -2.201 1 89 113 PHE B CA 1
ATOM 2706 C C . PHE B 1 113 ? 10.031 1.245 -1.862 1 89 113 PHE B C 1
ATOM 2708 O O . PHE B 1 113 ? 9.773 2.057 -2.754 1 89 113 PHE B O 1
ATOM 2715 N N . ASP B 1 114 ? 9.758 1.483 -0.573 1 92.12 114 ASP B N 1
ATOM 2716 C CA . ASP B 1 114 ? 9.305 2.797 -0.131 1 92.12 114 ASP B CA 1
ATOM 2717 C C . ASP B 1 114 ? 10.422 3.828 -0.224 1 92.12 114 ASP B C 1
ATOM 2719 O O . ASP B 1 114 ? 10.211 4.945 -0.696 1 92.12 114 ASP B O 1
ATOM 2723 N N . LEU B 1 115 ? 11.617 3.449 0.139 1 93 115 LEU B N 1
ATOM 2724 C CA . LEU B 1 115 ? 12.766 4.352 0.172 1 93 115 LEU B CA 1
ATOM 2725 C C . LEU B 1 115 ? 13.125 4.828 -1.232 1 93 115 LEU B C 1
ATOM 2727 O O . LEU B 1 115 ? 13.523 5.98 -1.417 1 93 115 LEU B O 1
ATOM 2731 N N . LYS B 1 116 ? 12.961 3.986 -2.129 1 91.38 116 LYS B N 1
ATOM 2732 C CA . LYS B 1 116 ? 13.328 4.316 -3.504 1 91.38 116 LYS B CA 1
ATOM 2733 C C . LYS B 1 116 ? 12.43 5.41 -4.066 1 91.38 116 LYS B C 1
ATOM 2735 O O . LYS B 1 116 ? 12.773 6.059 -5.055 1 91.38 116 LYS B O 1
ATOM 2740 N N . THR B 1 117 ? 11.297 5.605 -3.48 1 94 117 THR B N 1
ATOM 2741 C CA . THR B 1 117 ? 10.344 6.586 -3.998 1 94 117 THR B CA 1
ATOM 2742 C C . THR B 1 117 ? 10.664 7.98 -3.469 1 94 117 THR B C 1
ATOM 2744 O O . THR B 1 117 ? 10.195 8.984 -4.016 1 94 117 THR B O 1
ATOM 2747 N N . LEU B 1 118 ? 11.461 8.117 -2.408 1 96.5 118 LEU B N 1
ATOM 2748 C CA . LEU B 1 118 ? 11.672 9.375 -1.704 1 96.5 118 LEU B CA 1
ATOM 2749 C C . LEU B 1 118 ? 12.398 10.383 -2.596 1 96.5 118 LEU B C 1
ATOM 2751 O O . LEU B 1 118 ? 12.031 11.555 -2.637 1 96.5 118 LEU B O 1
ATOM 2755 N N . PRO B 1 119 ? 13.406 9.938 -3.379 1 96.62 119 PRO B N 1
ATOM 2756 C CA . PRO B 1 119 ? 14.023 10.898 -4.293 1 96.62 119 PRO B CA 1
ATOM 2757 C C . PRO B 1 119 ? 13.047 11.461 -5.32 1 96.62 119 PRO B C 1
ATOM 2759 O O . PRO B 1 119 ? 13.133 12.633 -5.688 1 96.62 119 PRO B O 1
ATOM 2762 N N . GLN B 1 120 ? 12.156 10.641 -5.75 1 95.62 120 GLN B N 1
ATOM 2763 C CA . GLN B 1 120 ? 11.148 11.102 -6.699 1 95.62 120 GLN B CA 1
ATOM 2764 C C . GLN B 1 120 ? 10.234 12.148 -6.062 1 95.62 120 GLN B C 1
ATOM 2766 O O . GLN B 1 120 ? 9.859 13.125 -6.711 1 95.62 120 GLN B O 1
ATOM 2771 N N . VAL B 1 121 ? 9.883 11.922 -4.828 1 96.94 121 VAL B N 1
ATOM 2772 C CA . VAL B 1 121 ? 9.062 12.883 -4.105 1 96.94 121 VAL B CA 1
ATOM 2773 C C . VAL B 1 121 ? 9.828 14.195 -3.947 1 96.94 121 VAL B C 1
ATOM 2775 O O . VAL B 1 121 ? 9.266 15.273 -4.168 1 96.94 121 VAL B O 1
ATOM 2778 N N . SER B 1 122 ? 11.055 14.094 -3.57 1 97.88 122 SER B N 1
ATOM 2779 C CA . SER B 1 122 ? 11.898 15.273 -3.438 1 97.88 122 SER B CA 1
ATOM 2780 C C . SER B 1 122 ? 11.945 16.062 -4.738 1 97.88 122 SER B C 1
ATOM 2782 O O . SER B 1 122 ? 11.875 17.297 -4.727 1 97.88 122 SER B O 1
ATOM 2784 N N . ASP B 1 123 ? 12.031 15.344 -5.844 1 97.12 123 ASP B N 1
ATOM 2785 C CA . ASP B 1 123 ? 12.047 15.984 -7.156 1 97.12 123 ASP B CA 1
ATOM 2786 C C . ASP B 1 123 ? 10.75 16.75 -7.41 1 97.12 123 ASP B C 1
ATOM 2788 O O . ASP B 1 123 ? 10.766 17.875 -7.918 1 97.12 123 ASP B O 1
ATOM 2792 N N . ILE B 1 124 ? 9.703 16.109 -7.105 1 96.69 124 ILE B N 1
ATOM 2793 C CA . ILE B 1 124 ? 8.398 16.75 -7.289 1 96.69 124 ILE B CA 1
ATOM 2794 C C . ILE B 1 124 ? 8.336 18.031 -6.477 1 96.69 124 ILE B C 1
ATOM 2796 O O . ILE B 1 124 ? 7.945 19.078 -6.992 1 96.69 124 ILE B O 1
ATOM 2800 N N . ILE B 1 125 ? 8.719 17.969 -5.215 1 97.06 125 ILE B N 1
ATOM 2801 C CA . ILE B 1 125 ? 8.68 19.141 -4.344 1 97.06 125 ILE B CA 1
ATOM 2802 C C . ILE B 1 125 ? 9.578 20.234 -4.906 1 97.06 125 ILE B C 1
ATOM 2804 O O . ILE B 1 125 ? 9.219 21.422 -4.875 1 97.06 125 ILE B O 1
ATOM 2808 N N . SER B 1 126 ? 10.711 19.828 -5.398 1 97.06 126 SER B N 1
ATOM 2809 C CA . SER B 1 126 ? 11.633 20.797 -5.98 1 97.06 126 SER B CA 1
ATOM 2810 C C . SER B 1 126 ? 10.984 21.562 -7.129 1 97.06 126 SER B C 1
ATOM 2812 O O . SER B 1 126 ? 11.172 22.766 -7.262 1 97.06 126 SER B O 1
ATOM 2814 N N . THR B 1 127 ? 10.25 20.875 -7.902 1 96.19 127 THR B N 1
ATOM 2815 C CA . THR B 1 127 ? 9.594 21.5 -9.047 1 96.19 127 THR B CA 1
ATOM 2816 C C . THR B 1 127 ? 8.492 22.453 -8.586 1 96.19 127 THR B C 1
ATOM 2818 O O . THR B 1 127 ? 8.07 23.328 -9.336 1 96.19 127 THR B O 1
ATOM 2821 N N . MET B 1 128 ? 7.984 22.234 -7.379 1 96.19 128 MET B N 1
ATOM 2822 C CA . MET B 1 128 ? 6.875 23.031 -6.859 1 96.19 128 MET B CA 1
ATOM 2823 C C . MET B 1 128 ? 7.383 24.297 -6.191 1 96.19 128 MET B C 1
ATOM 2825 O O . MET B 1 128 ? 6.605 25.219 -5.914 1 96.19 128 MET B O 1
ATOM 2829 N N . ARG B 1 129 ? 8.672 24.469 -5.984 1 95.38 129 ARG B N 1
ATOM 2830 C CA . ARG B 1 129 ? 9.266 25.547 -5.207 1 95.38 129 ARG B CA 1
ATOM 2831 C C . ARG B 1 129 ? 8.961 26.906 -5.832 1 95.38 129 ARG B C 1
ATOM 2833 O O . ARG B 1 129 ? 8.602 27.844 -5.129 1 95.38 129 ARG B O 1
ATOM 2840 N N . PRO B 1 130 ? 9 27.016 -7.148 1 96.31 130 PRO B N 1
ATOM 2841 C CA . PRO B 1 130 ? 8.664 28.312 -7.746 1 96.31 130 PRO B CA 1
ATOM 2842 C C . PRO B 1 130 ? 7.215 28.719 -7.496 1 96.31 130 PRO B C 1
ATOM 2844 O O . PRO B 1 130 ? 6.922 29.906 -7.328 1 96.31 130 PRO B O 1
ATOM 2847 N N . THR B 1 131 ? 6.352 27.812 -7.465 1 96.56 131 THR B N 1
ATOM 2848 C CA . THR B 1 131 ? 4.93 28.078 -7.289 1 96.56 131 THR B CA 1
ATOM 2849 C C . THR B 1 131 ? 4.594 28.266 -5.812 1 96.56 131 THR B C 1
ATOM 2851 O O . THR B 1 131 ? 3.758 29.109 -5.461 1 96.56 131 THR B O 1
ATOM 2854 N N . ASN B 1 132 ? 5.23 27.547 -4.914 1 97.38 132 ASN B N 1
ATOM 2855 C CA . ASN B 1 132 ? 4.969 27.562 -3.479 1 97.38 132 ASN B CA 1
ATOM 2856 C C . ASN B 1 132 ? 6.266 27.484 -2.674 1 97.38 132 ASN B C 1
ATOM 2858 O O . ASN B 1 132 ? 6.578 26.453 -2.09 1 97.38 132 ASN B O 1
ATOM 2862 N N . PRO B 1 133 ? 6.891 28.609 -2.529 1 95.12 133 PRO B N 1
ATOM 2863 C CA . PRO B 1 133 ? 8.188 28.609 -1.854 1 95.12 133 PRO B CA 1
ATOM 2864 C C . PRO B 1 133 ? 8.078 28.344 -0.355 1 95.12 133 PRO B C 1
ATOM 2866 O O . PRO B 1 133 ? 9.07 27.984 0.288 1 95.12 133 PRO B O 1
ATOM 2869 N N . LYS B 1 134 ? 6.98 28.453 0.197 1 94.12 134 LYS B N 1
ATOM 2870 C CA . LYS B 1 134 ? 6.828 28.328 1.644 1 94.12 134 LYS B CA 1
ATOM 2871 C C . LYS B 1 134 ? 6.496 26.891 2.039 1 94.12 134 LYS B C 1
ATOM 2873 O O . LYS B 1 134 ? 6.434 26.578 3.227 1 94.12 134 LYS B O 1
ATOM 2878 N N . LEU B 1 135 ? 6.273 26.031 1.104 1 96.88 135 LEU B N 1
ATOM 2879 C CA . LEU B 1 135 ? 5.871 24.656 1.36 1 96.88 135 LEU B CA 1
ATOM 2880 C C . LEU B 1 135 ? 6.91 23.938 2.211 1 96.88 135 LEU B C 1
ATOM 2882 O O . LEU B 1 135 ? 8.102 23.984 1.906 1 96.88 135 LEU B O 1
ATOM 2886 N N . GLN B 1 136 ? 6.473 23.359 3.293 1 97.25 136 GLN B N 1
ATOM 2887 C CA . GLN B 1 136 ? 7.312 22.484 4.113 1 97.25 136 GLN B CA 1
ATOM 2888 C C . GLN B 1 136 ? 6.93 21.031 3.936 1 97.25 136 GLN B C 1
ATOM 2890 O O . GLN B 1 136 ? 5.762 20.656 4.09 1 97.25 136 GLN B O 1
ATOM 2895 N N . CYS B 1 137 ? 7.914 20.203 3.643 1 97.88 137 CYS B N 1
ATOM 2896 C CA . CYS B 1 137 ? 7.625 18.797 3.4 1 97.88 137 CYS B CA 1
ATOM 2897 C C . CYS B 1 137 ? 8.273 17.922 4.461 1 97.88 137 CYS B C 1
ATOM 2899 O O . CYS B 1 137 ? 9.492 17.938 4.637 1 97.88 137 CYS B O 1
ATOM 2901 N N . PHE B 1 138 ? 7.461 17.156 5.141 1 98.12 138 PHE B N 1
ATOM 2902 C CA . PHE B 1 138 ? 7.914 16.266 6.211 1 98.12 138 PHE B CA 1
ATOM 2903 C C . PHE B 1 138 ? 7.652 14.812 5.867 1 98.12 138 PHE B C 1
ATOM 2905 O O . PHE B 1 138 ? 6.609 14.484 5.297 1 98.12 138 PHE B O 1
ATOM 2912 N N . CYS B 1 139 ? 8.562 13.961 6.172 1 97.94 139 CYS B N 1
ATOM 2913 C CA . CYS B 1 139 ? 8.438 12.516 6.027 1 97.94 139 CYS B CA 1
ATOM 2914 C C . CYS B 1 139 ? 8.453 11.828 7.387 1 97.94 139 CYS B C 1
ATOM 2916 O O . CYS B 1 139 ? 9.156 12.258 8.297 1 97.94 139 CYS B O 1
ATOM 2918 N N . TYR B 1 140 ? 7.66 10.797 7.496 1 97 140 TYR B N 1
ATOM 2919 C CA . TYR B 1 140 ? 7.719 10.008 8.727 1 97 140 TYR B CA 1
ATOM 2920 C C . TYR B 1 140 ? 7.547 8.523 8.43 1 97 140 TYR B C 1
ATOM 2922 O O . TYR B 1 140 ? 6.934 8.156 7.422 1 97 140 TYR B O 1
ATOM 2930 N N . ILE B 1 141 ? 8.07 7.695 9.312 1 95.69 141 ILE B N 1
ATOM 2931 C CA . ILE B 1 141 ? 7.953 6.25 9.188 1 95.69 141 ILE B CA 1
ATOM 2932 C C . ILE B 1 141 ? 6.562 5.805 9.633 1 95.69 141 ILE B C 1
ATOM 2934 O O . ILE B 1 141 ? 6.125 6.137 10.742 1 95.69 141 ILE B O 1
ATOM 2938 N N . SER B 1 142 ? 5.895 5.125 8.688 1 95.19 142 SER B N 1
ATOM 2939 C CA . SER B 1 142 ? 4.57 4.586 8.984 1 95.19 142 SER B CA 1
ATOM 2940 C C . SER B 1 142 ? 4.602 3.061 9.055 1 95.19 142 SER B C 1
ATOM 2942 O O . SER B 1 142 ? 5.527 2.428 8.547 1 95.19 142 SER B O 1
ATOM 2944 N N . MET B 1 143 ? 3.635 2.521 9.773 1 91.31 143 MET B N 1
ATOM 2945 C CA . MET B 1 143 ? 3.402 1.081 9.852 1 91.31 143 MET B CA 1
ATOM 2946 C C . MET B 1 143 ? 4.672 0.35 10.281 1 91.31 143 MET B C 1
ATOM 2948 O O . MET B 1 143 ? 5.031 -0.673 9.695 1 91.31 143 MET B O 1
ATOM 2952 N N . ALA B 1 144 ? 5.402 0.953 11.203 1 89.12 144 ALA B N 1
ATOM 2953 C CA . ALA B 1 144 ? 6.59 0.313 11.758 1 89.12 144 ALA B CA 1
ATOM 2954 C C . ALA B 1 144 ? 6.211 -0.835 12.688 1 89.12 144 ALA B C 1
ATOM 2956 O O . ALA B 1 144 ? 5.152 -0.806 13.32 1 89.12 144 ALA B O 1
ATOM 2957 N N . THR B 1 145 ? 7.062 -1.805 12.719 1 82.75 145 THR B N 1
ATOM 2958 C CA . THR B 1 145 ? 6.836 -2.895 13.664 1 82.75 145 THR B CA 1
ATOM 2959 C C . THR B 1 145 ? 6.879 -2.383 15.102 1 82.75 145 THR B C 1
ATOM 2961 O O . THR B 1 145 ? 7.605 -1.434 15.406 1 82.75 145 THR B O 1
ATOM 2964 N N . THR B 1 146 ? 5.992 -2.883 16.031 1 73.38 146 THR B N 1
ATOM 2965 C CA . THR B 1 146 ? 5.859 -2.387 17.391 1 73.38 146 THR B CA 1
ATOM 2966 C C . THR B 1 146 ? 7.004 -2.891 18.266 1 73.38 146 THR B C 1
ATOM 2968 O O . THR B 1 146 ? 7.203 -2.4 19.375 1 73.38 146 THR B O 1
ATOM 2971 N N . ASN B 1 147 ? 7.727 -3.764 17.828 1 63.25 147 ASN B N 1
ATOM 2972 C CA . ASN B 1 147 ? 8.781 -4.27 18.688 1 63.25 147 ASN B CA 1
ATOM 2973 C C . ASN B 1 147 ? 9.984 -3.324 18.734 1 63.25 147 ASN B C 1
ATOM 2975 O O . ASN B 1 147 ? 10.383 -2.789 17.688 1 63.25 147 ASN B O 1
ATOM 2979 N N . PRO B 1 148 ? 10.352 -2.764 19.953 1 50.78 148 PRO B N 1
ATOM 2980 C CA . PRO B 1 148 ? 11.367 -1.749 20.25 1 50.78 148 PRO B CA 1
ATOM 2981 C C . PRO B 1 148 ? 12.57 -1.819 19.312 1 50.78 148 PRO B C 1
ATOM 2983 O O . PRO B 1 148 ? 12.969 -0.805 18.734 1 50.78 148 PRO B O 1
ATOM 2986 N N . ILE B 1 149 ? 13.789 -2.404 19.672 1 51.62 149 ILE B N 1
ATOM 2987 C CA . ILE B 1 149 ? 15.102 -2.186 19.078 1 51.62 149 ILE B CA 1
ATOM 2988 C C . ILE B 1 149 ? 15.031 -2.412 17.562 1 51.62 149 ILE B C 1
ATOM 2990 O O . ILE B 1 149 ? 15.242 -3.529 17.094 1 51.62 149 ILE B O 1
ATOM 2994 N N . MET B 1 150 ? 14.031 -1.669 16.859 1 63.19 150 MET B N 1
ATOM 2995 C CA . MET B 1 150 ? 13.562 -2.26 15.609 1 63.19 150 MET B CA 1
ATOM 2996 C C . MET B 1 150 ? 14.641 -2.176 14.531 1 63.19 150 MET B C 1
ATOM 2998 O O . MET B 1 150 ? 15.039 -1.08 14.125 1 63.19 150 MET B O 1
ATOM 3002 N N . LYS B 1 151 ? 15.422 -3.148 14.344 1 73.25 151 LYS B N 1
ATOM 3003 C CA . LYS B 1 151 ? 16.406 -3.346 13.297 1 73.25 151 LYS B CA 1
ATOM 3004 C C . LYS B 1 151 ? 15.953 -2.709 11.984 1 73.25 151 LYS B C 1
ATOM 3006 O O . LYS B 1 151 ? 16.75 -2.061 11.297 1 73.25 151 LYS B O 1
ATOM 3011 N N . GLU B 1 152 ? 14.703 -2.664 11.836 1 77.88 152 GLU B N 1
ATOM 3012 C CA . GLU B 1 152 ? 14.211 -2.154 10.562 1 77.88 152 GLU B CA 1
ATOM 3013 C C . GLU B 1 152 ? 14.242 -0.629 10.523 1 77.88 152 GLU B C 1
ATOM 3015 O O . GLU B 1 152 ? 14.586 -0.035 9.5 1 77.88 152 GLU B O 1
ATOM 3020 N N . VAL B 1 153 ? 13.875 -0.083 11.672 1 82.19 153 VAL B N 1
ATOM 3021 C CA . VAL B 1 153 ? 13.891 1.375 11.742 1 82.19 153 VAL B CA 1
ATOM 3022 C C . VAL B 1 153 ? 15.32 1.884 11.641 1 82.19 153 VAL B C 1
ATOM 3024 O O . VAL B 1 153 ? 15.594 2.869 10.945 1 82.19 153 VAL B O 1
ATOM 3027 N N . PHE B 1 154 ? 16.203 1.164 12.273 1 82.94 154 PHE B N 1
ATOM 3028 C CA . PHE B 1 154 ? 17.609 1.528 12.227 1 82.94 154 PHE B CA 1
ATOM 3029 C C . PHE B 1 154 ? 18.141 1.46 10.805 1 82.94 154 PHE B C 1
ATOM 3031 O O . PHE B 1 154 ? 18.781 2.4 10.328 1 82.94 154 PHE B O 1
ATOM 3038 N N . GLN B 1 155 ? 17.906 0.392 10.109 1 83.06 155 GLN B N 1
ATOM 3039 C CA . GLN B 1 155 ? 18.375 0.234 8.727 1 83.06 155 GLN B CA 1
ATOM 3040 C C . GLN B 1 155 ? 17.797 1.321 7.828 1 83.06 155 GLN B C 1
ATOM 3042 O O . GLN B 1 155 ? 18.484 1.855 6.965 1 83.06 155 GLN B O 1
ATOM 3047 N N . THR B 1 156 ? 16.531 1.547 8.039 1 89.06 156 THR B N 1
ATOM 3048 C CA . THR B 1 156 ? 15.875 2.592 7.258 1 89.06 156 THR B CA 1
ATOM 3049 C C . THR B 1 156 ? 16.531 3.947 7.508 1 89.06 156 THR B C 1
ATOM 3051 O O . THR B 1 156 ? 16.781 4.703 6.57 1 89.06 156 THR B O 1
ATOM 3054 N N . SER B 1 157 ? 16.844 4.215 8.789 1 90.31 157 SER B N 1
ATOM 3055 C CA . SER B 1 157 ? 17.484 5.48 9.141 1 90.31 157 SER B CA 1
ATOM 3056 C C . SER B 1 157 ? 18.844 5.617 8.477 1 90.31 157 SER B C 1
ATOM 3058 O O . SER B 1 157 ? 19.219 6.703 8.031 1 90.31 157 SER B O 1
ATOM 3060 N N . GLN B 1 158 ? 19.547 4.57 8.391 1 90.44 158 GLN B N 1
ATOM 3061 C CA . GLN B 1 158 ? 20.859 4.586 7.73 1 90.44 158 GLN B CA 1
ATOM 3062 C C . GLN B 1 158 ? 20.719 4.883 6.242 1 90.44 158 GLN B C 1
ATOM 3064 O O . GLN B 1 158 ? 21.516 5.629 5.672 1 90.44 158 GLN B O 1
ATOM 3069 N N . ARG B 1 159 ? 19.781 4.324 5.695 1 90.25 159 ARG B N 1
ATOM 3070 C CA . ARG B 1 159 ? 19.562 4.516 4.266 1 90.25 159 ARG B CA 1
ATOM 3071 C C . ARG B 1 159 ? 19.094 5.938 3.973 1 90.25 159 ARG B C 1
ATOM 3073 O O . ARG B 1 159 ? 19.469 6.527 2.961 1 90.25 159 ARG B O 1
ATOM 3080 N N . VAL B 1 160 ? 18.281 6.438 4.805 1 94.38 160 VAL B N 1
ATOM 3081 C CA . VAL B 1 160 ? 17.828 7.82 4.676 1 94.38 160 VAL B CA 1
ATOM 3082 C C . VAL B 1 160 ? 19.031 8.758 4.777 1 94.38 160 VAL B C 1
ATOM 3084 O O . VAL B 1 160 ? 19.156 9.711 4 1 94.38 160 VAL B O 1
ATOM 3087 N N . GLU B 1 161 ? 19.875 8.445 5.707 1 94.5 161 GLU B N 1
ATOM 3088 C CA . GLU B 1 161 ? 21.078 9.258 5.867 1 94.5 161 GLU B CA 1
ATOM 3089 C C . GLU B 1 161 ? 21.938 9.227 4.609 1 94.5 161 GLU B C 1
ATOM 3091 O O . GLU B 1 161 ? 22.516 10.242 4.219 1 94.5 161 GLU B O 1
ATOM 3096 N N . LYS B 1 162 ? 22.047 8.086 4.043 1 93.94 162 LYS B N 1
ATOM 3097 C CA . LYS B 1 162 ? 22.812 7.965 2.805 1 93.94 162 LYS B CA 1
ATOM 3098 C C . LYS B 1 162 ? 22.188 8.805 1.692 1 93.94 162 LYS B C 1
ATOM 3100 O O . LYS B 1 162 ? 22.891 9.5 0.961 1 93.94 162 LYS B O 1
ATOM 3105 N N . LEU B 1 163 ? 20.891 8.703 1.543 1 94.94 163 LEU B N 1
ATOM 3106 C CA . LEU B 1 163 ? 20.188 9.484 0.53 1 94.94 163 LEU B CA 1
ATOM 3107 C C . LEU B 1 163 ? 20.406 10.977 0.746 1 94.94 163 LEU B C 1
ATOM 3109 O O . LEU B 1 163 ? 20.562 11.734 -0.217 1 94.94 163 LEU B O 1
ATOM 3113 N N . LYS B 1 164 ? 20.406 11.367 2.051 1 95.12 164 LYS B N 1
ATOM 3114 C CA . LYS B 1 164 ? 20.656 12.766 2.398 1 95.12 164 LYS B CA 1
ATOM 3115 C C . LYS B 1 164 ? 22.062 13.195 1.967 1 95.12 164 LYS B C 1
ATOM 3117 O O . LYS B 1 164 ? 22.234 14.242 1.344 1 95.12 164 LYS B O 1
ATOM 3122 N N . ARG B 1 165 ? 22.984 12.414 2.268 1 95.56 165 ARG B N 1
ATOM 3123 C CA . ARG B 1 165 ? 24.375 12.703 1.934 1 95.56 165 ARG B CA 1
ATOM 3124 C C . ARG B 1 165 ? 24.562 12.812 0.424 1 95.56 165 ARG B C 1
ATOM 3126 O O . ARG B 1 165 ? 25.359 13.641 -0.049 1 95.56 165 ARG B O 1
ATOM 3133 N N . ASP B 1 166 ? 23.828 12 -0.309 1 96.19 166 ASP B N 1
ATOM 3134 C CA . ASP B 1 166 ? 23.938 11.977 -1.765 1 96.19 166 ASP B CA 1
ATOM 3135 C C . ASP B 1 166 ? 23.141 13.117 -2.395 1 96.19 166 ASP B C 1
ATOM 3137 O O . ASP B 1 166 ? 23.156 13.289 -3.615 1 96.19 166 ASP B O 1
ATOM 3141 N N . GLY B 1 167 ? 22.422 13.883 -1.626 1 95.69 167 GLY B N 1
ATOM 3142 C CA . GLY B 1 167 ? 21.672 15.031 -2.098 1 95.69 167 GLY B CA 1
ATOM 3143 C C . GLY B 1 167 ? 20.406 14.664 -2.852 1 95.69 167 GLY B C 1
ATOM 3144 O O . GLY B 1 167 ? 19.922 15.438 -3.678 1 95.69 167 GLY B O 1
ATOM 3145 N N . LEU B 1 168 ? 19.891 13.453 -2.551 1 96.25 168 LEU B N 1
ATOM 3146 C CA . LEU B 1 168 ? 18.797 12.93 -3.355 1 96.25 168 LEU B CA 1
ATOM 3147 C C . LEU B 1 168 ? 17.453 13.266 -2.721 1 96.25 168 LEU B C 1
ATOM 3149 O O . LEU B 1 168 ? 16.406 13.117 -3.357 1 96.25 168 LEU B O 1
ATOM 3153 N N . ILE B 1 169 ? 17.484 13.758 -1.426 1 97.75 169 ILE B N 1
ATOM 3154 C CA . ILE B 1 169 ? 16.234 14.023 -0.725 1 97.75 169 ILE B CA 1
ATOM 3155 C C . ILE B 1 169 ? 16.328 15.367 -0.001 1 97.75 169 ILE B C 1
ATOM 3157 O O . ILE B 1 169 ? 15.867 15.5 1.135 1 97.75 169 ILE B O 1
ATOM 3161 N N . ASP B 1 170 ? 16.797 16.391 -0.637 1 96.38 170 ASP B N 1
ATOM 3162 C CA . ASP B 1 170 ? 17.109 17.688 -0.046 1 96.38 170 ASP B CA 1
ATOM 3163 C C . ASP B 1 170 ? 15.836 18.438 0.339 1 96.38 170 ASP B C 1
ATOM 3165 O O . ASP B 1 170 ? 15.859 19.281 1.245 1 96.38 170 ASP B O 1
ATOM 3169 N N . GLU B 1 171 ? 14.773 18.156 -0.331 1 97 171 GLU B N 1
ATOM 3170 C CA . GLU B 1 171 ? 13.531 18.891 -0.101 1 97 171 GLU B CA 1
ATOM 3171 C C . GLU B 1 171 ? 12.75 18.312 1.075 1 97 171 GLU B C 1
ATOM 3173 O O . GLU B 1 171 ? 11.742 18.875 1.496 1 97 171 GLU B O 1
ATOM 3178 N N . LEU B 1 172 ? 13.289 17.219 1.618 1 97.75 172 LEU B N 1
ATOM 3179 C CA . LEU B 1 172 ? 12.508 16.469 2.598 1 97.75 172 LEU B CA 1
ATOM 3180 C C . LEU B 1 172 ? 13.109 16.609 3.992 1 97.75 172 LEU B C 1
ATOM 3182 O O . LEU B 1 172 ? 14.328 16.531 4.156 1 97.75 172 LEU B O 1
ATOM 3186 N N . THR B 1 173 ? 12.258 16.891 4.977 1 97.06 173 THR B N 1
ATOM 3187 C CA . THR B 1 173 ? 12.625 16.859 6.387 1 97.06 173 THR B CA 1
ATOM 3188 C C . THR B 1 173 ? 12.023 15.648 7.09 1 97.06 173 THR B C 1
ATOM 3190 O O . THR B 1 173 ? 10.82 15.406 6.992 1 97.06 173 THR B O 1
ATOM 3193 N N . PHE B 1 174 ? 12.781 14.93 7.801 1 97.06 174 PHE B N 1
ATOM 3194 C CA . PHE B 1 174 ? 12.32 13.68 8.398 1 97.06 174 PHE B CA 1
ATOM 3195 C C . PHE B 1 174 ? 11.984 13.875 9.875 1 97.06 174 PHE B C 1
ATOM 3197 O O . PHE B 1 174 ? 12.789 14.422 10.633 1 97.06 174 PHE B O 1
ATOM 3204 N N . LEU B 1 175 ? 10.805 13.445 10.242 1 97.25 175 LEU B N 1
ATOM 3205 C CA . LEU B 1 175 ? 10.344 13.539 11.617 1 97.25 175 LEU B CA 1
ATOM 3206 C C . LEU B 1 175 ? 10.953 12.43 12.469 1 97.25 175 LEU B C 1
ATOM 3208 O O . LEU B 1 175 ? 11.305 11.367 11.953 1 97.25 175 LEU B O 1
ATOM 3212 N N . ASP B 1 176 ? 11.016 12.695 13.781 1 95.06 176 ASP B N 1
ATOM 3213 C CA . ASP B 1 176 ? 11.406 11.672 14.742 1 95.06 176 ASP B CA 1
ATOM 3214 C C . ASP B 1 176 ? 10.227 10.766 15.094 1 95.06 176 ASP B C 1
ATOM 3216 O O . ASP B 1 176 ? 10.406 9.586 15.383 1 95.06 176 ASP B O 1
ATOM 3220 N N . SER B 1 177 ? 9.047 11.32 15.078 1 96.12 177 SER B N 1
ATOM 3221 C CA . SER B 1 177 ? 7.836 10.578 15.422 1 96.12 177 SER B CA 1
ATOM 3222 C C . SER B 1 177 ? 7.527 9.508 14.383 1 96.12 177 SER B C 1
ATOM 3224 O O . SER B 1 177 ? 7.719 9.727 13.188 1 96.12 177 SER B O 1
ATOM 3226 N N . ILE B 1 178 ? 7.098 8.359 14.852 1 94.31 178 ILE B N 1
ATOM 3227 C CA . ILE B 1 178 ? 6.793 7.195 14.031 1 94.31 178 ILE B CA 1
ATOM 3228 C C . ILE B 1 178 ? 5.387 6.695 14.344 1 94.31 178 ILE B C 1
ATOM 3230 O O . ILE B 1 178 ? 4.871 6.922 15.438 1 94.31 178 ILE B O 1
ATOM 3234 N N . ILE B 1 179 ? 4.734 6.113 13.352 1 95.44 179 ILE B N 1
ATOM 3235 C CA . ILE B 1 179 ? 3.482 5.395 13.562 1 95.44 179 ILE B CA 1
ATOM 3236 C C . ILE B 1 179 ? 3.719 3.895 13.422 1 95.44 179 ILE B C 1
ATOM 3238 O O . ILE B 1 179 ? 4.234 3.432 12.406 1 95.44 179 ILE B O 1
ATOM 3242 N N . SER B 1 180 ? 3.348 3.178 14.406 1 91.75 180 SER B N 1
ATOM 3243 C CA . SER B 1 180 ? 3.516 1.729 14.391 1 91.75 180 SER B CA 1
ATOM 3244 C C . SER B 1 180 ? 2.338 1.044 13.703 1 91.75 180 SER B C 1
ATOM 3246 O O . SER B 1 180 ? 1.266 1.634 13.562 1 91.75 180 SER B O 1
ATOM 3248 N N . ASP B 1 181 ? 2.67 -0.116 13.234 1 89.12 181 ASP B N 1
ATOM 3249 C CA . ASP B 1 181 ? 1.6 -0.928 12.664 1 89.12 181 ASP B CA 1
ATOM 3250 C C . ASP B 1 181 ? 0.723 -1.53 13.758 1 89.12 181 ASP B C 1
ATOM 3252 O O . ASP B 1 181 ? 0.929 -2.676 14.164 1 89.12 181 ASP B O 1
ATOM 3256 N N . ARG B 1 182 ? -0.276 -0.782 14.188 1 87.75 182 ARG B N 1
ATOM 3257 C CA . ARG B 1 182 ? -1.185 -1.211 15.242 1 87.75 182 ARG B CA 1
ATOM 3258 C C . ARG B 1 182 ? -2.551 -1.581 14.68 1 87.75 182 ARG B C 1
ATOM 3260 O O . ARG B 1 182 ? -3.096 -0.861 13.836 1 87.75 182 ARG B O 1
ATOM 3267 N N . VAL B 1 183 ? -3.109 -2.672 15.172 1 85.75 183 VAL B N 1
ATOM 3268 C CA . VAL B 1 183 ? -4.41 -3.164 14.727 1 85.75 183 VAL B CA 1
ATOM 3269 C C . VAL B 1 183 ? -5.484 -2.115 15.008 1 85.75 183 VAL B C 1
ATOM 3271 O O . VAL B 1 183 ? -6.453 -1.99 14.258 1 85.75 183 VAL B O 1
ATOM 3274 N N . ALA B 1 184 ? -5.246 -1.332 16.047 1 89.94 184 ALA B N 1
ATOM 3275 C CA . ALA B 1 184 ? -6.203 -0.303 16.438 1 89.94 184 ALA B CA 1
ATOM 3276 C C . ALA B 1 184 ? -6.488 0.653 15.281 1 89.94 184 ALA B C 1
ATOM 3278 O O . ALA B 1 184 ? -7.625 1.096 15.102 1 89.94 184 ALA B O 1
ATOM 3279 N N . PHE B 1 185 ? -5.52 0.936 14.461 1 91.44 185 PHE B N 1
ATOM 3280 C CA . PHE B 1 185 ? -5.695 1.854 13.344 1 91.44 185 PHE B CA 1
ATOM 3281 C C . PHE B 1 185 ? -6.609 1.247 12.281 1 91.44 185 PHE B C 1
ATOM 3283 O O . PHE B 1 185 ? -7.391 1.96 11.648 1 91.44 185 PHE B O 1
ATOM 3290 N N . ARG B 1 186 ? -6.527 -0.024 12.039 1 87.06 186 ARG B N 1
ATOM 3291 C CA . ARG B 1 186 ? -7.359 -0.709 11.055 1 87.06 186 ARG B CA 1
ATOM 3292 C C . ARG B 1 186 ? -8.789 -0.862 11.562 1 87.06 186 ARG B C 1
ATOM 3294 O O . ARG B 1 186 ? -9.742 -0.622 10.82 1 87.06 186 ARG B O 1
ATOM 3301 N N . ASN B 1 187 ? -8.93 -1.177 12.836 1 87.25 187 ASN B N 1
ATOM 3302 C CA . ASN B 1 187 ? -10.234 -1.44 13.43 1 87.25 187 ASN B CA 1
ATOM 3303 C C . ASN B 1 187 ? -11.125 -0.198 13.406 1 87.25 187 ASN B C 1
ATOM 3305 O O . ASN B 1 187 ? -12.305 -0.281 13.078 1 87.25 187 ASN B O 1
ATOM 3309 N N . VAL B 1 188 ? -10.547 0.868 13.727 1 91.38 188 VAL B N 1
ATOM 3310 C CA . VAL B 1 188 ? -11.344 2.084 13.852 1 91.38 188 VAL B CA 1
ATOM 3311 C C . VAL B 1 188 ? -11.867 2.494 12.477 1 91.38 188 VAL B C 1
ATOM 3313 O O . VAL B 1 188 ? -12.977 3.021 12.367 1 91.38 188 VAL B O 1
ATOM 3316 N N . LEU B 1 189 ? -11.141 2.219 11.469 1 89.06 189 LEU B N 1
ATOM 3317 C CA . LEU B 1 189 ? -11.555 2.625 10.133 1 89.06 189 LEU B CA 1
ATOM 3318 C C . LEU B 1 189 ? -12.773 1.836 9.672 1 89.06 189 LEU B C 1
ATOM 3320 O O . LEU B 1 189 ? -13.648 2.375 8.992 1 89.06 189 LEU B O 1
ATOM 3324 N N . PHE B 1 190 ? -12.828 0.599 10.086 1 83.94 190 PHE B N 1
ATOM 3325 C CA . PHE B 1 190 ? -13.969 -0.24 9.758 1 83.94 190 PHE B CA 1
ATOM 3326 C C . PHE B 1 190 ? -15.242 0.316 10.383 1 83.94 190 PHE B C 1
ATOM 3328 O O . PHE B 1 190 ? -16.344 0.061 9.891 1 83.94 190 PHE B O 1
ATOM 3335 N N . GLU B 1 191 ? -15.094 1.106 11.383 1 90.56 191 GLU B N 1
ATOM 3336 C CA . GLU B 1 191 ? -16.25 1.575 12.148 1 90.56 191 GLU B CA 1
ATOM 3337 C C . GLU B 1 191 ? -16.516 3.059 11.906 1 90.56 191 GLU B C 1
ATOM 3339 O O . GLU B 1 191 ? -17.328 3.676 12.594 1 90.56 191 GLU B O 1
ATOM 3344 N N . GLY B 1 192 ? -15.781 3.65 10.969 1 93.81 192 GLY B N 1
ATOM 3345 C CA . GLY B 1 192 ? -15.906 5.082 10.75 1 93.81 192 GLY B CA 1
ATOM 3346 C C . GLY B 1 192 ? -15.375 5.914 11.898 1 93.81 192 GLY B C 1
ATOM 3347 O O . GLY B 1 192 ? -15.742 7.078 12.055 1 93.81 192 GLY B O 1
ATOM 3348 N N . LYS B 1 193 ? -14.578 5.262 12.703 1 95.81 193 LYS B N 1
ATOM 3349 C CA . LYS B 1 193 ? -14.008 5.934 13.867 1 95.81 193 LYS B CA 1
ATOM 3350 C C . LYS B 1 193 ? -12.57 6.383 13.594 1 95.81 193 LYS B C 1
ATOM 3352 O O . LYS B 1 193 ? -11.945 5.926 12.641 1 95.81 193 LYS B O 1
ATOM 3357 N N . SER B 1 194 ? -12.125 7.355 14.344 1 96.5 194 SER B N 1
ATOM 3358 C CA . SER B 1 194 ? -10.703 7.648 14.461 1 96.5 194 SER B CA 1
ATOM 3359 C C . SER B 1 194 ? -10.094 6.973 15.68 1 96.5 194 SER B C 1
ATOM 3361 O O . SER B 1 194 ? -10.805 6.359 16.484 1 96.5 194 SER B O 1
ATOM 3363 N N . ILE B 1 195 ? -8.789 7.145 15.758 1 96.69 195 ILE B N 1
ATOM 3364 C CA . ILE B 1 195 ? -8.094 6.492 16.859 1 96.69 195 ILE B CA 1
ATOM 3365 C C . ILE B 1 195 ? -8.508 7.129 18.188 1 96.69 195 ILE B C 1
ATOM 3367 O O . ILE B 1 195 ? -8.367 6.52 19.25 1 96.69 195 ILE B O 1
ATOM 3371 N N . TYR B 1 196 ? -9.078 8.328 18.156 1 96.5 196 TYR B N 1
ATOM 3372 C CA . TYR B 1 196 ? -9.461 9.055 19.359 1 96.5 196 TYR B CA 1
ATOM 3373 C C . TYR B 1 196 ? -10.75 8.492 19.953 1 96.5 196 TYR B C 1
ATOM 3375 O O . TYR B 1 196 ? -11.109 8.805 21.078 1 96.5 196 TYR B O 1
ATOM 3383 N N . GLU B 1 197 ? -11.367 7.766 19.156 1 95.5 197 GLU B N 1
ATOM 3384 C CA . GLU B 1 197 ? -12.586 7.117 19.641 1 95.5 197 GLU B CA 1
ATOM 3385 C C . GLU B 1 197 ? -12.328 5.652 19.984 1 95.5 197 GLU B C 1
ATOM 3387 O O . GLU B 1 197 ? -13.273 4.871 20.141 1 95.5 197 GLU B O 1
ATOM 3392 N N . ASN B 1 198 ? -11.055 5.395 20 1 90.75 198 ASN B N 1
ATOM 3393 C CA . ASN B 1 198 ? -10.594 4.074 20.406 1 90.75 198 ASN B CA 1
ATOM 3394 C C . ASN B 1 198 ? -9.875 4.117 21.75 1 90.75 198 ASN B C 1
ATOM 3396 O O . ASN B 1 198 ? -9.633 5.195 22.297 1 90.75 198 ASN B O 1
ATOM 3400 N N . ASP B 1 199 ? -9.602 2.883 22.406 1 87.81 199 ASP B N 1
ATOM 3401 C CA . ASP B 1 199 ? -9.016 2.814 23.75 1 87.81 199 ASP B CA 1
ATOM 3402 C C . ASP B 1 199 ? -7.512 2.555 23.672 1 87.81 199 ASP B C 1
ATOM 3404 O O . ASP B 1 199 ? -6.863 2.34 24.688 1 87.81 199 ASP B O 1
ATOM 3408 N N . ASP B 1 200 ? -6.895 2.705 22.547 1 93.81 200 ASP B N 1
ATOM 3409 C CA . ASP B 1 200 ? -5.461 2.467 22.422 1 93.81 200 ASP B CA 1
ATOM 3410 C C . ASP B 1 200 ? -4.668 3.748 22.656 1 93.81 200 ASP B C 1
ATOM 3412 O O . ASP B 1 200 ? -4.406 4.508 21.719 1 93.81 200 ASP B O 1
ATOM 3416 N N . LYS B 1 201 ? -4.195 3.926 23.844 1 95.88 201 LYS B N 1
ATOM 3417 C CA . LYS B 1 201 ? -3.527 5.16 24.25 1 95.88 201 LYS B CA 1
ATOM 3418 C C . LYS B 1 201 ? -2.199 5.336 23.531 1 95.88 201 LYS B C 1
ATOM 3420 O O . LYS B 1 201 ? -1.796 6.461 23.219 1 95.88 201 LYS B O 1
ATOM 3425 N N . LYS B 1 202 ? -1.567 4.242 23.281 1 94.62 202 LYS B N 1
ATOM 3426 C CA . LYS B 1 202 ? -0.294 4.316 22.578 1 94.62 202 LYS B CA 1
ATOM 3427 C C . LYS B 1 202 ? -0.49 4.809 21.141 1 94.62 202 LYS B C 1
ATOM 3429 O O . LYS B 1 202 ? 0.269 5.652 20.656 1 94.62 202 LYS B O 1
ATOM 3434 N N . ALA B 1 203 ? -1.503 4.328 20.484 1 95.56 203 ALA B N 1
ATOM 3435 C CA . ALA B 1 203 ? -1.81 4.758 19.125 1 95.56 203 ALA B CA 1
ATOM 3436 C C . ALA B 1 203 ? -2.17 6.238 19.094 1 95.56 203 ALA B C 1
ATOM 3438 O O . ALA B 1 203 ? -1.715 6.973 18.203 1 95.56 203 ALA B O 1
ATOM 3439 N N . ILE B 1 204 ? -2.951 6.66 20.062 1 97.69 204 ILE B N 1
ATOM 3440 C CA . ILE B 1 204 ? -3.336 8.062 20.156 1 97.69 204 ILE B CA 1
ATOM 3441 C C . ILE B 1 204 ? -2.088 8.93 20.328 1 97.69 204 ILE B C 1
ATOM 3443 O O . ILE B 1 204 ? -1.935 9.953 19.656 1 97.69 204 ILE B O 1
ATOM 3447 N N . GLN B 1 205 ? -1.238 8.477 21.156 1 97.56 205 GLN B N 1
ATOM 3448 C CA . GLN B 1 205 ? -0.025 9.234 21.438 1 97.56 205 GLN B CA 1
ATOM 3449 C C . GLN B 1 205 ? 0.843 9.367 20.188 1 97.56 205 GLN B C 1
ATOM 3451 O O . GLN B 1 205 ? 1.48 10.406 19.984 1 97.56 205 GLN B O 1
ATOM 3456 N N . GLU B 1 206 ? 0.924 8.375 19.406 1 96.81 206 GLU B N 1
ATOM 3457 C CA . GLU B 1 206 ? 1.733 8.43 18.203 1 96.81 206 GLU B CA 1
ATOM 3458 C C . GLU B 1 206 ? 1.217 9.492 17.234 1 96.81 206 GLU B C 1
ATOM 3460 O O . GLU B 1 206 ? 2.004 10.211 16.609 1 96.81 206 GLU B O 1
ATOM 3465 N N . ILE B 1 207 ? -0.125 9.578 17.141 1 97.94 207 ILE B N 1
ATOM 3466 C CA . ILE B 1 207 ? -0.71 10.617 16.297 1 97.94 207 ILE B CA 1
ATOM 3467 C C . ILE B 1 207 ? -0.407 11.992 16.891 1 97.94 207 ILE B C 1
ATOM 3469 O O . ILE B 1 207 ? -0.011 12.914 16.172 1 97.94 207 ILE B O 1
ATOM 3473 N N . GLU B 1 208 ? -0.526 12.109 18.156 1 98.12 208 GLU B N 1
ATOM 3474 C CA . GLU B 1 208 ? -0.261 13.375 18.844 1 98.12 208 GLU B CA 1
ATOM 3475 C C . GLU B 1 208 ? 1.196 13.797 18.688 1 98.12 208 GLU B C 1
ATOM 3477 O O . GLU B 1 208 ? 1.491 14.984 18.516 1 98.12 208 GLU B O 1
ATOM 3482 N N . ASP B 1 209 ? 2.064 12.875 18.766 1 98.19 209 ASP B N 1
ATOM 3483 C CA . ASP B 1 209 ? 3.486 13.164 18.594 1 98.19 209 ASP B CA 1
ATOM 3484 C C . ASP B 1 209 ? 3.771 13.75 17.219 1 98.19 209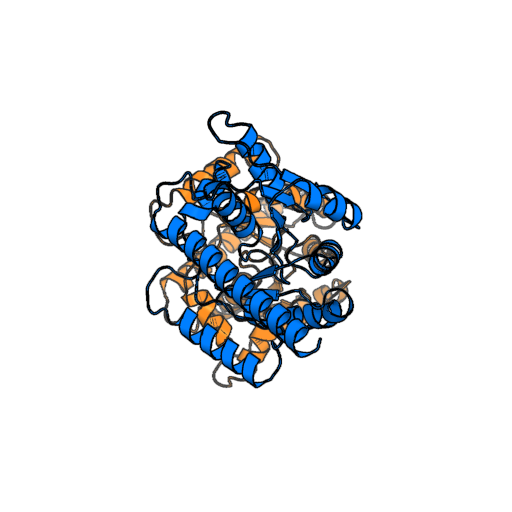 ASP B C 1
ATOM 3486 O O . ASP B 1 209 ? 4.551 14.703 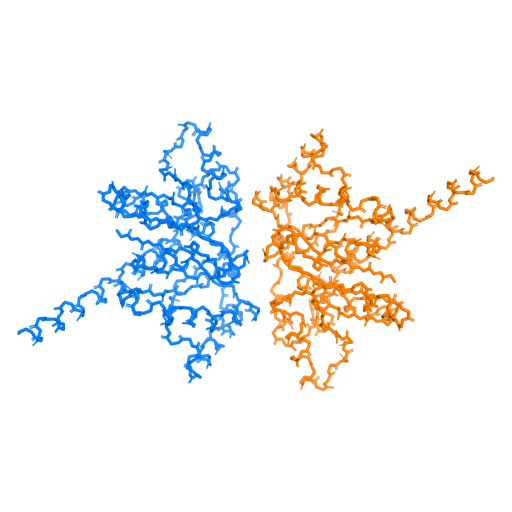17.094 1 98.19 209 ASP B O 1
ATOM 3490 N N . ILE B 1 210 ? 3.174 13.18 16.188 1 98 210 ILE B N 1
ATOM 3491 C CA . ILE B 1 210 ? 3.357 13.688 14.844 1 98 210 ILE B CA 1
ATOM 3492 C C . ILE B 1 210 ? 2.814 15.109 14.75 1 98 210 ILE B C 1
ATOM 3494 O O . ILE B 1 210 ? 3.492 16.016 14.234 1 98 210 ILE B O 1
ATOM 3498 N N . ILE B 1 211 ? 1.603 15.344 15.266 1 97.88 211 ILE B N 1
ATOM 3499 C CA . ILE B 1 211 ? 0.965 16.656 15.203 1 97.88 211 ILE B CA 1
ATOM 3500 C C . ILE B 1 211 ? 1.825 17.688 15.938 1 97.88 211 ILE B C 1
ATOM 3502 O O . ILE B 1 211 ? 2.113 18.75 15.398 1 97.88 211 ILE B O 1
ATOM 3506 N N . HIS B 1 212 ? 2.279 17.297 17.094 1 97.62 212 HIS B N 1
ATOM 3507 C CA . HIS B 1 212 ? 3.084 18.219 17.906 1 97.62 212 HIS B CA 1
ATOM 3508 C C . HIS B 1 212 ? 4.402 18.531 17.219 1 97.62 212 HIS B C 1
ATOM 3510 O O . HIS B 1 212 ? 4.824 19.703 17.188 1 97.62 212 HIS B O 1
ATOM 3516 N N . GLU B 1 213 ? 5.02 17.531 16.734 1 97.69 213 GLU B N 1
ATOM 3517 C CA . GLU B 1 213 ? 6.316 17.719 16.078 1 97.69 213 GLU B CA 1
ATOM 3518 C C . GLU B 1 213 ? 6.195 18.625 14.852 1 97.69 213 GLU B C 1
ATOM 3520 O O . GLU B 1 213 ? 7.008 19.531 14.656 1 97.69 213 GLU B O 1
ATOM 3525 N N . ILE B 1 214 ? 5.219 18.422 14.078 1 96.38 214 ILE B N 1
ATOM 3526 C CA . ILE B 1 214 ? 5.02 19.172 12.836 1 96.38 214 ILE B CA 1
ATOM 3527 C C . ILE B 1 214 ? 4.684 20.625 13.164 1 96.38 214 ILE B C 1
ATOM 3529 O O . ILE B 1 214 ? 5.184 21.547 12.508 1 96.38 214 ILE B O 1
ATOM 3533 N N . LEU B 1 215 ? 3.783 20.844 14.117 1 94 215 LEU B N 1
ATOM 3534 C CA . LEU B 1 215 ? 3.387 22.203 14.477 1 94 215 LEU B CA 1
ATOM 3535 C C . LEU B 1 215 ? 4.57 22.969 15.039 1 94 215 LEU B C 1
ATOM 3537 O O . LEU B 1 215 ? 4.719 24.172 14.766 1 94 215 LEU B O 1
ATOM 3541 N N . ASN B 1 216 ? 5.418 22.297 15.766 1 94.19 216 ASN B N 1
ATOM 3542 C CA . ASN B 1 216 ? 6.617 22.938 16.297 1 94.19 216 ASN B CA 1
ATOM 3543 C C . ASN B 1 216 ? 7.582 23.328 15.18 1 94.19 216 ASN B C 1
ATOM 3545 O O . ASN B 1 216 ? 8.125 24.438 15.188 1 94.19 216 ASN B O 1
ATOM 3549 N N . LEU B 1 217 ? 7.77 22.422 14.305 1 92.94 217 LEU B N 1
ATOM 3550 C CA . LEU B 1 217 ? 8.672 22.688 13.195 1 92.94 217 LEU B CA 1
ATOM 3551 C C . LEU B 1 217 ? 8.125 23.797 12.297 1 92.94 217 LEU B C 1
ATOM 3553 O O . LEU B 1 217 ? 8.875 24.641 11.82 1 92.94 217 LEU B O 1
ATOM 3557 N N . HIS B 1 218 ? 6.844 23.719 12.094 1 92 218 HIS B N 1
ATOM 3558 C CA . HIS B 1 218 ? 6.191 24.719 11.258 1 92 218 HIS B CA 1
ATOM 3559 C C . HIS B 1 218 ? 6.32 26.125 11.867 1 92 218 HIS B C 1
ATOM 3561 O O . HIS B 1 218 ? 6.625 27.078 11.164 1 92 218 HIS B O 1
ATOM 3567 N N . ARG B 1 219 ? 6.129 26.219 13.125 1 88.94 219 ARG B N 1
ATOM 3568 C CA . ARG B 1 219 ? 6.234 27.5 13.836 1 88.94 219 ARG B CA 1
ATOM 3569 C C . ARG B 1 219 ? 7.664 28.031 13.789 1 88.94 219 ARG B C 1
ATOM 3571 O O . ARG B 1 219 ? 7.875 29.219 13.586 1 88.94 219 ARG B O 1
ATOM 3578 N N . THR B 1 220 ? 8.562 27.141 13.938 1 89.31 220 THR B N 1
ATOM 3579 C CA . THR B 1 220 ? 9.969 27.531 13.914 1 89.31 220 THR B CA 1
ATOM 3580 C C . THR B 1 220 ? 10.359 28.078 12.547 1 89.31 220 THR B C 1
ATOM 3582 O O . THR B 1 220 ? 11.109 29.062 12.453 1 89.31 220 THR B O 1
ATOM 3585 N N . ALA B 1 221 ? 9.867 27.5 11.523 1 87.12 221 ALA B N 1
ATOM 3586 C CA . ALA B 1 221 ? 10.18 27.953 10.164 1 87.12 221 ALA B CA 1
ATOM 3587 C C . ALA B 1 221 ? 9.562 29.312 9.883 1 87.12 221 ALA B C 1
ATOM 3589 O O . ALA B 1 221 ? 10.172 30.141 9.203 1 87.12 221 ALA B O 1
ATOM 3590 N N . LEU B 1 222 ? 8.406 29.547 10.367 1 85 222 LEU B N 1
ATOM 3591 C CA . LEU B 1 222 ? 7.73 30.828 10.164 1 85 222 LEU B CA 1
ATOM 3592 C C . LEU B 1 222 ? 8.453 31.953 10.898 1 85 222 LEU B C 1
ATOM 3594 O O . LEU B 1 222 ? 8.555 33.062 10.391 1 85 222 LEU B O 1
ATOM 3598 N N . ASP B 1 223 ? 8.891 31.594 12.07 1 83.88 223 ASP B N 1
ATOM 3599 C CA . ASP B 1 223 ? 9.625 32.594 12.859 1 83.88 223 ASP B CA 1
ATOM 3600 C C . ASP B 1 223 ? 10.922 33 12.164 1 83.88 223 ASP B C 1
ATOM 3602 O O . ASP B 1 223 ? 11.305 34.156 12.188 1 83.88 223 ASP B O 1
ATOM 3606 N N . LYS B 1 224 ? 11.531 32.156 11.523 1 81.12 224 LYS B N 1
ATOM 3607 C CA . LYS B 1 224 ? 12.781 32.438 10.82 1 81.12 224 LYS B CA 1
ATOM 3608 C C . LYS B 1 224 ? 12.531 33.281 9.57 1 81.12 224 LYS B C 1
ATOM 3610 O O . LYS B 1 224 ? 13.328 34.156 9.234 1 81.12 224 LYS B O 1
ATOM 3615 N N . GLN B 1 225 ? 11.531 32.969 8.898 1 74.56 225 GLN B N 1
ATOM 3616 C CA . GLN B 1 225 ? 11.172 33.75 7.711 1 74.56 225 GLN B CA 1
ATOM 3617 C C . GLN B 1 225 ? 10.766 35.156 8.078 1 74.56 225 GLN B C 1
ATOM 3619 O O . GLN B 1 225 ? 11.078 36.125 7.355 1 74.56 225 GLN B O 1
ATOM 3624 N N . GLY B 1 226 ? 10 35.25 9.188 1 68.12 226 GLY B N 1
ATOM 3625 C CA . GLY B 1 226 ? 9.617 36.562 9.672 1 68.12 226 GLY B CA 1
ATOM 3626 C C . GLY B 1 226 ? 10.797 37.406 10.117 1 68.12 226 GLY B C 1
ATOM 3627 O O . GLY B 1 226 ? 10.852 38.625 9.859 1 68.12 226 GLY B O 1
ATOM 3628 N N . SER B 1 227 ? 11.734 36.688 10.75 1 68.94 227 SER B N 1
ATOM 3629 C CA . SER B 1 227 ? 12.922 37.406 11.203 1 68.94 227 SER B CA 1
ATOM 3630 C C . SER B 1 227 ? 13.789 37.844 10.031 1 68.94 227 SER B C 1
ATOM 3632 O O . SER B 1 227 ? 14.367 38.938 10.055 1 68.94 227 SER B O 1
ATOM 3634 N N . GLN B 1 228 ? 13.852 37 9.047 1 62.38 228 GLN B N 1
ATOM 3635 C CA . GLN B 1 228 ? 14.648 37.344 7.875 1 62.38 228 GLN B CA 1
ATOM 3636 C C . GLN B 1 228 ? 14.031 38.531 7.125 1 62.38 228 GLN B C 1
ATOM 3638 O O . GLN B 1 228 ? 14.742 39.375 6.613 1 62.38 228 GLN B O 1
ATOM 3643 N N . HIS B 1 229 ? 12.789 38.5 7.004 1 59.31 229 HIS B N 1
ATOM 3644 C CA . HIS B 1 229 ? 12.102 39.594 6.348 1 59.31 229 HIS B CA 1
ATOM 3645 C C . HIS B 1 229 ? 12.273 40.906 7.133 1 59.31 229 HIS B C 1
ATOM 3647 O O . HIS B 1 229 ? 12.375 41.969 6.543 1 59.31 229 HIS B O 1
ATOM 3653 N N . ALA B 1 230 ? 12.352 40.812 8.531 1 59.62 230 ALA B N 1
ATOM 3654 C CA . ALA B 1 230 ? 12.547 41.969 9.375 1 59.62 230 ALA B CA 1
ATOM 3655 C C . ALA B 1 230 ? 13.969 42.531 9.242 1 59.62 230 ALA B C 1
ATOM 3657 O O . ALA B 1 230 ? 14.18 43.75 9.273 1 59.62 230 ALA B O 1
ATOM 3658 N N . GLN B 1 231 ? 14.859 41.688 9.023 1 54.09 231 GLN B N 1
ATOM 3659 C CA . GLN B 1 231 ? 16.234 42.125 8.867 1 54.09 231 GLN B CA 1
ATOM 3660 C C . GLN B 1 231 ? 16.484 42.75 7.484 1 54.09 231 GLN B C 1
ATOM 3662 O O . GLN B 1 231 ? 17.312 43.625 7.328 1 54.09 231 GLN B O 1
ATOM 3667 N N . GLU B 1 232 ? 15.82 42.156 6.562 1 53.38 232 GLU B N 1
ATOM 3668 C CA . GLU B 1 232 ? 15.992 42.688 5.211 1 53.38 232 GLU B CA 1
ATOM 3669 C C . GLU B 1 232 ? 15.156 43.938 4.988 1 53.38 232 GLU B C 1
ATOM 3671 O O . GLU B 1 232 ? 15.414 44.719 4.062 1 53.38 232 GLU B O 1
ATOM 3676 N N . ALA B 1 233 ? 14.375 44.25 5.852 1 50.19 233 ALA B N 1
ATOM 3677 C CA . ALA B 1 233 ? 13.625 45.5 5.758 1 50.19 233 ALA B CA 1
ATOM 3678 C C . ALA B 1 233 ? 14.312 46.625 6.527 1 50.19 233 ALA B C 1
ATOM 3680 O O . ALA B 1 233 ? 14.945 46.375 7.559 1 50.19 233 ALA B O 1
#

Foldseek 3Di:
DEEEEEAQDPPQCSLLLLQQLQVLVVVVVWFEEEEEAEPVCLNVVLQVLQVVPPVDDHHHYDYDYDQCQVVCVVVVVVTPYYYYRYGNRPGNSVLNSQLPGQEYEYEFELDPVRLVRQLVVLVSNVVSCVSPVNYAYEYEYEQAAPDPPDPSVVVSVVVVVVCVVVVSRVRYHYDPQYYHNDVLSVVQSVNSHHSVVPPPVVNSVSSVSVSVRVVVVSVVSVVVVVVVVVVVD/DEEEEEAQDPPQCSLLLLLQLQVLVVVVVWFEEEEEAEPVCLNVVLQVLQVVPPVDDHHHYDYDYDQCQVVCVVVVVVTPYYYYRYGNRDGNSRLNSQLPGQEYEYEFELDPVRLVRQLVVLVSNVVSCVSPVNYAYEYEYEQAAPDPVRPSVVVSVVVVVVCVVVVSRVRYHYDPQYYHNDVLSVVQSVNSHHSVPPPDVVRSVSSVSVSVRVVVVSVVSVVVVVVVVVVVD

Nearest PDB structures (foldseek):
  4e07-assembly3_A  TM=8.883E-01  e=9.953E-14  Escherichia coli
  6iud-assembly1_A  TM=7.969E-01  e=1.903E-11  Helicobacter pylori 26695
  8jmj-assembly1_B  TM=7.591E-01  e=6.972E-11  Helicobacter pylori 26695
  6non-assembly2_B  TM=7.222E-01  e=1.593E-10  Cyanothece
  4pfs-assembly1_A  TM=7.936E-01  e=3.425E-07  Mycolicibacterium smegmatis MC2 155

InterPro domains:
  IPR002586 CobQ/CobB/MinD/ParA nucleotide binding domain [PF01656] (7-203)
  IPR027417 P-loop containing nucleoside triphosphate hydrolase [G3DSA:3.40.50.300] (1-218)
  IPR027417 P-loop containing nucleoside triphosphate hydrolase [SSF52540] (1-219)
  IPR050678 DNA Partitioning ATPase [PTHR13696] (63-218)

Solvent-accessible surface area (backbone atoms only — not comparable to full-atom values): 24364 Å² total; per-residue (Å²): 87,35,35,31,26,40,42,64,55,37,61,36,48,46,53,62,45,36,52,37,50,43,49,52,45,37,74,72,71,44,50,46,33,40,34,30,38,27,94,82,38,55,56,53,51,31,49,53,46,23,68,70,38,82,86,52,82,85,71,51,66,50,76,51,70,60,84,44,55,67,60,49,58,59,48,59,75,72,35,54,30,38,35,32,28,36,43,39,38,95,42,66,40,44,50,48,45,54,48,69,25,49,32,35,40,31,53,31,41,70,35,63,72,44,54,66,39,44,40,55,47,21,50,52,51,58,70,39,35,85,73,25,72,74,48,41,38,37,30,31,47,18,61,30,74,76,62,66,98,40,68,52,58,53,53,42,51,53,50,51,50,50,39,48,74,69,60,45,31,77,60,52,42,75,54,88,46,51,37,55,59,49,68,63,63,48,55,23,45,70,62,29,40,41,48,83,78,49,90,50,63,67,63,41,47,34,54,49,45,42,52,50,51,49,54,51,50,51,50,53,53,50,51,51,52,53,50,50,54,55,66,74,94,87,34,36,32,26,40,44,63,56,36,61,37,49,46,53,62,46,37,52,38,50,44,48,51,46,37,74,71,70,42,49,46,33,41,35,30,38,25,93,82,38,55,56,53,52,30,48,52,47,22,68,70,38,81,87,52,82,84,71,52,66,48,77,51,70,61,85,44,56,66,60,49,58,59,49,58,75,73,35,55,31,37,36,31,26,35,45,38,37,94,42,66,38,45,51,47,45,53,48,69,24,49,31,36,41,31,53,32,42,70,36,64,71,46,55,65,39,45,40,57,47,21,50,52,52,56,72,39,34,84,74,24,72,76,49,41,39,38,31,31,46,18,61,31,75,77,62,74,92,38,64,52,58,53,54,41,51,52,51,51,50,50,38,47,74,72,60,44,31,76,59,53,42,76,54,88,46,50,36,54,60,49,68,64,63,48,56,24,47,69,62,30,40,42,48,84,78,47,89,50,63,68,64,40,47,34,53,49,44,40,53,51,52,49,52,52,52,50,51,52,52,51,52,51,53,52,50,50,53,56,67,73,92